Protein AF-0000000069283698 (afdb_homodimer)

Foldseek 3Di:
DEAWLVCQVVVLVVLLVLLVQFAAKEKFFQKLDDADPPDDDDPPDDPLRVLLRLLVRLQAIATQWMKMKTWHFDDPDQQTEIEIEIYIAGEDEFADCLQVDGDDHDGDPVSVVVCVVLPRDVCRNHVIGQYAAAPVSLVSSCVRVVDDPPDPVSPRRNTCLSSQVSQQVSQHEYEYQDCSRVSNVCPGYHHPNDPSNDVVSNVVSVCSRHVFYHHLLVLQVVVVPHPSDDLVVLLVVLVVVLVVCVVVVVPFRDYHYDYDDVRCVVCVVVVDPPPSNPPRGRVSSVSRVSSVSSSCRNCVPSRVVRRDPD/DEAWLVCQVVVLVVLLVLLVQFAAKEKFFQKLDDADPPDDDDPPDDPLRVLLRLLVRLQAIATQKMKIKTWHFDDDDQQTEIEIEIYIAGEDEFADVLQVDGDDHDGDPVSVVVCVVLPRDVCRNHVIGQYAAAPVSLVSSCVRVVDDPPDPVSPRRNTCLSSQVSQQVSQHEYEYQDCSRVSNVCPGYHHPNAPSNDVVSNVVSVCSRHVFYHHLNVLVVVVPDDPSDDLVVLLVVLVVVLVVCVVVVVPFRDYHYDYDDVRCVVCVVCVDPPPSNPPRGRVSSVSRVSSVSSSCRNCVPSRVVRRDPD

InterPro domains:
  IPR006941 Ribonuclease CAF1 [PF04857] (5-147)
  IPR006941 Ribonuclease CAF1 [PF04857] (149-292)
  IPR012337 Ribonuclease H-like superfamily [SSF53098] (5-298)
  IPR036397 Ribonuclease H superfamily [G3DSA:3.30.420.10] (1-309)
  IPR051181 CAF1 family poly(A)-specific ribonucleases [PTHR15092] (4-148)

pLDDT: mean 87.72, std 13.77, range [40.94, 98.75]

Nearest PDB structures (foldseek):
  3d45-assembly1_A  TM=8.034E-01  e=1.353E-17  Mus musculus
  2a1r-assembly1_A  TM=8.202E-01  e=2.727E-17  Homo sapiens
  2a1s-assembly2_B  TM=7.536E-01  e=7.418E-15  Homo sapiens
  2a1s-assembly1_A  TM=7.477E-01  e=3.386E-14  Homo sapiens
  2a1s-assembly2_C  TM=7.333E-01  e=5.402E-14  Homo sapiens

Secondary structure (DSSP, 8-state):
-EE-TTTHHHHHHHHHHHHTTEEEEEEEEEES----TT----TT--HHHHHHHHHHHHHHS-EEEEEEEEEEEESSSSS-EEEEEEEEEEEEE---GGGSS--EEEEEHHHHHHHHHTT--HHHHHHHPEEE--HHHHHHHHHHH-PPTT-HHHHHHHTHHHHHHHHHHTTPPEEESSTHHHHHHHHHHT-SS--TT-HHHHHHHHHHH-S-EEEHHHHHHHHTS--S--HHHHHHHHHHHHHHHHHTT--PPP--EEE-THHHHHHSS--S--TTTTT-HHHHHHHHHHHHHHHHHH-HHHHHHTTS--/-EE-TTTHHHHHHHHHHHHTTEEEEEEEEEES----TT----TT--HHHHHHHHHHHHHHS-EEEEEEEEEEEESSSSS-EEEEEEEEEEEEE---GGGSS--EEEEEHHHHHHHHHTT--HHHHHHHPEEE--HHHHHHHHHHH-PPTT-HHHHHHHTHHHHHHHHHHTTPPEEESSTHHHHHHHHHHT-SS--TT-HHHHHHHHHHH-S-EEEHHHHHHHHT---S--HHHHHHHHHHHHHHHHHTT--PPP--EEE-THHHHHHSS--S--TTTTT-HHHHHHHHHHHHHHHHHH-HHHHHHTTS--

Sequence (620 aa):
MEGRRSTFSKVLADFEARLQGAEFVAIDTELTGVDVEGDPDTFDESAQQRLEKQCRIAERYTVIQIGLTIAGRKGGGRDDELTCASYNIFAFPYVGPELGRDPGFFCQASALQFNAQHRVDFNTWIRDGVSYMNREDERNYLKTSGAKENSPVHEEKVGLLRLWKALCAARLPFVVHCPLDLFFLLAAFERRPLPKEDPKAMAMLIRQCTPKVYDTAHLHGAIGRFKRLGLMKFFEDAKARYDEIASNGNGIPHVKCSLVGDTAVRYADQNELNDELAHEAGFDSLVTAQLFAYLRAISPAVVKEASQLKMEGRRSTFSKVLADFEARLQGAEFVAIDTELTGVDVEGDPDTFDESAQQRLEKQCRIAERYTVIQIGLTIAGRKGGGRDDELTCASYNIFAFPYVGPELGRDPGFFCQASALQFNAQHRVDFNTWIRDGVSYMNREDERNYLKTSGAKENSPVHEEKVGLLRLWKALCAARLPFVVHCPLDLFFLLAAFERRPLPKEDPKAMAMLIRQCTPKVYDTAHLHGAIGRFKRLGLMKFFEDAKARYDEIASNGNGIPHVKCSLVGDTAVRYADQNELNDELAHEAGFDSLVTAQLFAYLRAISPAVVKEASQLK

Solvent-accessible surface area (backbone atoms only — not comparable to full-atom values): 32081 Å² total; per-residue (Å²): 58,71,29,28,51,90,38,32,68,62,46,45,53,54,49,59,61,50,56,62,73,39,63,34,34,12,43,28,59,33,50,27,41,85,71,54,88,95,56,72,91,54,93,78,57,48,73,62,54,47,45,32,50,45,40,51,36,29,68,41,22,46,60,41,26,41,6,39,13,45,30,24,64,59,78,96,60,93,81,48,30,38,31,34,39,28,29,32,28,28,34,28,74,50,73,48,79,45,60,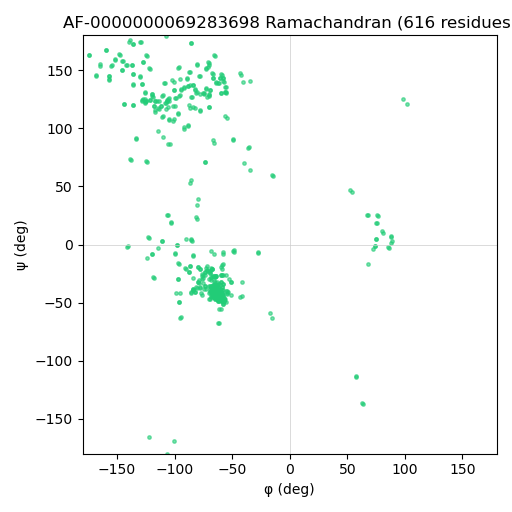75,55,77,50,64,33,35,34,30,48,57,38,46,40,53,41,41,75,39,65,53,57,45,47,50,23,63,67,34,20,24,24,28,40,21,52,61,48,49,53,41,30,39,68,64,64,62,50,56,86,83,31,71,69,46,48,58,53,40,29,50,34,57,52,51,52,53,53,26,70,63,52,36,33,38,35,27,62,49,69,62,46,55,44,34,51,41,35,47,37,54,35,78,80,62,54,47,90,34,68,67,59,40,52,50,56,49,50,67,39,19,81,33,48,40,48,53,55,58,49,29,60,71,70,68,74,48,72,100,52,59,71,67,59,44,35,52,51,42,49,49,52,42,50,52,45,55,70,68,64,71,77,52,67,73,84,44,79,42,60,38,73,54,24,29,72,73,53,47,84,46,73,54,85,50,74,72,48,51,75,32,20,16,52,45,2,40,50,45,42,51,37,50,53,39,46,42,45,71,37,49,68,58,55,65,65,53,46,60,83,118,57,72,29,28,54,91,40,32,68,62,47,48,53,54,49,58,61,53,55,62,73,40,63,32,34,12,42,28,56,34,49,27,40,84,70,53,89,94,56,73,92,55,94,80,57,48,72,62,54,48,47,32,50,46,40,51,37,30,66,42,22,46,60,41,27,42,6,39,14,44,31,25,66,56,72,93,62,94,81,46,30,36,31,36,39,28,30,29,27,27,33,28,75,49,72,48,80,47,60,76,55,75,50,63,33,35,34,29,49,57,38,46,42,52,41,40,75,39,64,52,57,47,48,50,23,64,67,34,20,25,24,28,39,22,51,61,49,48,53,40,30,38,67,63,63,63,50,56,86,83,31,72,68,46,48,57,54,40,30,49,35,56,54,48,51,53,52,26,71,61,51,38,34,38,34,27,60,48,70,62,46,55,43,33,49,40,34,46,37,55,36,78,80,61,56,46,90,33,70,67,57,41,52,51,56,48,49,68,40,20,82,33,47,40,46,53,53,60,50,29,56,69,72,67,71,52,69,100,52,58,70,66,59,46,35,55,51,44,48,51,52,42,51,53,45,54,71,67,65,72,76,52,68,72,84,43,80,42,60,39,74,54,24,29,72,74,54,47,87,45,75,53,84,49,75,72,49,49,76,32,20,17,53,45,2,39,50,44,42,52,35,50,52,39,46,42,44,72,36,49,68,59,53,64,64,52,46,58,83,121

Radius of gyration: 28.24 Å; Cα contacts (8 Å, |Δi|>4): 1138; chains: 2; bounding box: 60×89×63 Å

Organism: Polarella glacialis (NCBI:txid89957)

Structure (mmCIF, N/CA/C/O backbone):
data_AF-0000000069283698-model_v1
#
loop_
_entity.id
_entity.type
_entity.pdbx_description
1 polymer 'Uncharacterized protein'
#
loop_
_atom_site.group_PDB
_atom_site.id
_atom_site.type_symbol
_atom_site.label_atom_id
_atom_site.label_alt_id
_atom_site.label_comp_id
_atom_site.label_asym_id
_atom_site.label_entity_id
_atom_site.label_seq_id
_atom_site.pdbx_PDB_ins_code
_atom_site.Cartn_x
_atom_site.Cartn_y
_atom_site.Cartn_z
_atom_site.occupancy
_atom_site.B_iso_or_equiv
_atom_site.auth_seq_id
_atom_site.auth_comp_id
_atom_site.auth_asym_id
_atom_site.auth_atom_id
_atom_site.pdbx_PDB_model_num
ATOM 1 N N . MET A 1 1 ? 5.852 -23.438 3.627 1 87.25 1 MET A N 1
ATOM 2 C CA . MET A 1 1 ? 6.852 -22.531 4.191 1 87.25 1 MET A CA 1
ATOM 3 C C . MET A 1 1 ? 6.535 -21.078 3.844 1 87.25 1 MET A C 1
ATOM 5 O O . MET A 1 1 ? 6.039 -20.797 2.754 1 87.25 1 MET A O 1
ATOM 9 N N . GLU A 1 2 ? 6.801 -20.266 4.77 1 92.06 2 GLU A N 1
ATOM 10 C CA . GLU A 1 2 ? 6.637 -18.844 4.516 1 92.06 2 GLU A CA 1
ATOM 11 C C . GLU A 1 2 ? 7.957 -18.203 4.09 1 92.06 2 GLU A C 1
ATOM 13 O O . GLU A 1 2 ? 9 -18.453 4.695 1 92.06 2 GLU A O 1
ATOM 18 N N . GLY A 1 3 ? 7.871 -17.5 2.982 1 95.88 3 GLY A N 1
ATOM 19 C CA . GLY A 1 3 ? 9.047 -16.797 2.5 1 95.88 3 GLY A CA 1
ATOM 20 C C . GLY A 1 3 ? 9.031 -15.312 2.816 1 95.88 3 GLY A C 1
ATOM 21 O O . GLY A 1 3 ? 8.117 -14.602 2.402 1 95.88 3 GLY A O 1
ATOM 22 N N . ARG A 1 4 ? 10.008 -14.859 3.576 1 96.88 4 ARG A N 1
ATOM 23 C CA . ARG A 1 4 ? 10.352 -13.477 3.883 1 96.88 4 ARG A CA 1
ATOM 24 C C . ARG A 1 4 ? 11.836 -13.211 3.643 1 96.88 4 ARG A C 1
ATOM 26 O O . ARG A 1 4 ? 12.594 -14.141 3.361 1 96.88 4 ARG A O 1
ATOM 33 N N . ARG A 1 5 ? 12.172 -11.992 3.789 1 95.38 5 ARG A N 1
ATOM 34 C CA . ARG A 1 5 ? 13.562 -11.633 3.549 1 95.38 5 ARG A CA 1
ATOM 35 C C . ARG A 1 5 ? 14.5 -12.492 4.395 1 95.38 5 ARG A C 1
ATOM 37 O O . ARG A 1 5 ? 15.5 -13.008 3.889 1 95.38 5 ARG A O 1
ATOM 44 N N . SER A 1 6 ? 14.18 -12.734 5.645 1 94.62 6 SER A N 1
ATOM 45 C CA . SER A 1 6 ? 15.047 -13.422 6.59 1 94.62 6 SER A CA 1
ATOM 46 C C . SER A 1 6 ? 15.031 -14.93 6.359 1 94.62 6 SER A C 1
ATOM 48 O O . SER A 1 6 ? 15.969 -15.633 6.738 1 94.62 6 SER A O 1
ATOM 50 N N . THR A 1 7 ? 14.031 -15.453 5.727 1 95.31 7 THR A N 1
ATOM 51 C CA . THR A 1 7 ? 13.906 -16.906 5.582 1 95.31 7 THR A CA 1
ATOM 52 C C . THR A 1 7 ? 14.109 -17.328 4.129 1 95.31 7 THR A C 1
ATOM 54 O O . THR A 1 7 ? 14.094 -18.516 3.814 1 95.31 7 THR A O 1
ATOM 57 N N . PHE A 1 8 ? 14.406 -16.391 3.297 1 96.94 8 PHE A N 1
ATOM 58 C CA . PHE A 1 8 ? 14.336 -16.641 1.863 1 96.94 8 PHE A CA 1
ATOM 59 C C . PHE A 1 8 ? 15.406 -17.641 1.44 1 96.94 8 PHE A C 1
ATOM 61 O O . PHE A 1 8 ? 15.164 -18.484 0.581 1 96.94 8 PHE A O 1
ATOM 68 N N . SER A 1 9 ? 16.562 -17.547 1.992 1 95.06 9 SER A N 1
ATOM 69 C CA . SER A 1 9 ? 17.625 -18.453 1.621 1 95.06 9 SER A CA 1
ATOM 70 C C . SER A 1 9 ? 17.234 -19.906 1.87 1 95.06 9 SER A C 1
ATOM 72 O O . SER A 1 9 ? 17.5 -20.781 1.042 1 95.06 9 SER A O 1
ATOM 74 N N . LYS A 1 10 ? 16.609 -20.156 2.975 1 95.69 10 LYS A N 1
ATOM 75 C CA . LYS A 1 10 ? 16.141 -21.5 3.303 1 95.69 10 LYS A CA 1
ATOM 76 C C . LYS A 1 10 ? 15.016 -21.938 2.363 1 95.69 10 LYS A C 1
ATOM 78 O O . LYS A 1 10 ? 14.984 -23.078 1.911 1 95.69 10 LYS A O 1
ATOM 83 N N . VAL A 1 11 ? 14.148 -21.047 2.088 1 96.88 11 VAL A N 1
ATOM 84 C CA . VAL A 1 11 ? 13.031 -21.312 1.19 1 96.88 11 VAL A CA 1
ATOM 85 C C . VAL A 1 11 ? 13.555 -21.656 -0.2 1 96.88 11 VAL A C 1
ATOM 87 O O . VAL A 1 11 ? 13.109 -22.641 -0.809 1 96.88 11 VAL A O 1
ATOM 90 N N . LEU A 1 12 ? 14.508 -20.859 -0.64 1 97.25 12 LEU A N 1
ATOM 91 C CA . LEU A 1 12 ? 15.062 -21.062 -1.972 1 97.25 12 LEU A CA 1
ATOM 92 C C . LEU A 1 12 ? 15.742 -22.438 -2.068 1 97.25 12 LEU A C 1
ATOM 94 O O . LEU A 1 12 ? 15.555 -23.156 -3.051 1 97.25 12 LEU A O 1
ATOM 98 N N . ALA A 1 13 ? 16.484 -22.797 -1.085 1 96.56 13 ALA A N 1
ATOM 99 C CA . ALA A 1 13 ? 17.188 -24.078 -1.08 1 96.56 13 ALA A CA 1
ATOM 100 C C . ALA A 1 13 ? 16.203 -25.234 -1.11 1 96.56 13 ALA A C 1
ATOM 102 O O . ALA A 1 13 ? 16.375 -26.188 -1.875 1 96.56 13 ALA A O 1
ATOM 103 N N . ASP A 1 14 ? 15.258 -25.172 -0.287 1 96.19 14 ASP A N 1
ATOM 104 C CA . ASP A 1 14 ? 14.242 -26.219 -0.241 1 96.19 14 ASP A CA 1
ATOM 105 C C . ASP A 1 14 ? 13.477 -26.297 -1.562 1 96.19 14 ASP A C 1
ATOM 107 O O . ASP A 1 14 ? 13.219 -27.391 -2.066 1 96.19 14 ASP A O 1
ATOM 111 N N . PHE A 1 15 ? 13.141 -25.156 -2.082 1 96.94 15 PHE A N 1
ATOM 112 C CA . PHE A 1 15 ? 12.414 -25.047 -3.34 1 96.94 15 PHE A CA 1
ATOM 113 C C . PHE A 1 15 ? 13.188 -25.719 -4.473 1 96.94 15 PHE A C 1
ATOM 115 O O . PHE A 1 15 ? 12.641 -26.547 -5.203 1 96.94 15 PHE A O 1
ATOM 122 N N . GLU A 1 16 ? 14.438 -25.391 -4.578 1 96.88 16 GLU A N 1
ATOM 123 C CA . GLU A 1 16 ? 15.281 -25.938 -5.633 1 96.88 16 GLU A CA 1
ATOM 124 C C . GLU A 1 16 ? 15.438 -27.438 -5.5 1 96.88 16 GLU A C 1
ATOM 126 O O . GLU A 1 16 ? 15.422 -28.156 -6.5 1 96.88 16 GLU A O 1
ATOM 131 N N . ALA A 1 17 ? 15.523 -27.891 -4.328 1 95.31 17 ALA A N 1
ATOM 132 C CA . ALA A 1 17 ? 15.672 -29.328 -4.09 1 95.31 17 ALA A CA 1
ATOM 133 C C . ALA A 1 17 ? 14.43 -30.094 -4.535 1 95.31 17 ALA A C 1
ATOM 135 O O . ALA A 1 17 ? 14.523 -31.203 -5.047 1 95.31 17 ALA A O 1
ATOM 136 N N . ARG A 1 18 ? 13.344 -29.484 -4.445 1 94.81 18 ARG A N 1
ATOM 137 C CA . ARG A 1 18 ? 12.086 -30.188 -4.691 1 94.81 18 ARG A CA 1
ATOM 138 C C . ARG A 1 18 ? 11.688 -30.094 -6.16 1 94.81 18 ARG A C 1
ATOM 140 O O . ARG A 1 18 ? 10.836 -30.859 -6.625 1 94.81 18 ARG A O 1
ATOM 147 N N . LEU A 1 19 ? 12.234 -29.125 -6.82 1 96 19 LEU A N 1
ATOM 148 C CA . LEU A 1 19 ? 11.945 -29.016 -8.25 1 96 19 LEU A CA 1
ATOM 149 C C . LEU A 1 19 ? 12.391 -30.266 -8.992 1 96 19 LEU A C 1
ATOM 151 O O . LEU A 1 19 ? 11.789 -30.641 -10 1 96 19 LEU A O 1
ATOM 155 N N . GLN A 1 20 ? 13.375 -30.875 -8.367 1 89.75 20 GLN A N 1
ATOM 156 C CA . GLN A 1 20 ? 13.859 -32.094 -8.984 1 89.75 20 GLN A CA 1
ATOM 157 C C . GLN A 1 20 ? 12.82 -33.219 -8.852 1 89.75 20 GLN A C 1
ATOM 159 O O . GLN A 1 20 ? 12.398 -33.562 -7.742 1 89.75 20 GLN A O 1
ATOM 164 N N . GLY A 1 21 ? 12.312 -33.75 -9.852 1 86 21 GLY A N 1
ATOM 165 C CA . GLY A 1 21 ? 11.359 -34.844 -9.844 1 86 21 GLY A CA 1
ATOM 166 C C . GLY A 1 21 ? 9.922 -34.375 -9.742 1 86 21 GLY A C 1
ATOM 167 O O . GLY A 1 21 ? 9.008 -35.219 -9.641 1 86 21 GLY A O 1
ATOM 168 N N . ALA A 1 22 ? 9.734 -33.094 -9.711 1 94.88 22 ALA A N 1
ATOM 169 C CA . ALA A 1 22 ? 8.383 -32.531 -9.648 1 94.88 22 ALA A CA 1
ATOM 170 C C . ALA A 1 22 ? 7.648 -32.75 -10.977 1 94.88 22 ALA A C 1
ATOM 172 O O . ALA A 1 22 ? 8.281 -32.938 -12.016 1 94.88 22 ALA A O 1
ATOM 173 N N . GLU A 1 23 ? 6.359 -32.781 -10.906 1 94.94 23 GLU A N 1
ATOM 174 C CA . GLU A 1 23 ? 5.531 -33 -12.094 1 94.94 23 GLU A CA 1
ATOM 175 C C . GLU A 1 23 ? 5.016 -31.656 -12.625 1 94.94 23 GLU A C 1
ATOM 177 O O . GLU A 1 23 ? 4.941 -31.453 -13.836 1 94.94 23 GLU A O 1
ATOM 182 N N . PHE A 1 24 ? 4.602 -30.766 -11.758 1 97 24 PHE A N 1
ATOM 183 C CA . PHE A 1 24 ? 4.105 -29.453 -12.133 1 97 24 PHE A CA 1
ATOM 184 C C . PHE A 1 24 ? 4.172 -28.484 -10.953 1 97 24 PHE A C 1
ATOM 186 O O . PHE A 1 24 ? 4.457 -28.906 -9.82 1 97 24 PHE A O 1
ATOM 193 N N . VAL A 1 25 ? 3.992 -27.219 -11.211 1 98.56 25 VAL A N 1
ATOM 194 C CA . VAL A 1 25 ? 3.957 -26.188 -10.172 1 98.56 25 VAL A CA 1
ATOM 195 C C . VAL A 1 25 ? 2.666 -25.375 -10.289 1 98.56 25 VAL A C 1
ATOM 197 O O . VAL A 1 25 ? 2.34 -24.875 -11.367 1 98.56 25 VAL A O 1
ATOM 200 N N . ALA A 1 26 ? 1.916 -25.375 -9.203 1 98.38 26 ALA A N 1
ATOM 201 C CA . ALA A 1 26 ? 0.722 -24.531 -9.148 1 98.38 26 ALA A CA 1
ATOM 202 C C . ALA A 1 26 ? 1.054 -23.141 -8.609 1 98.38 26 ALA A C 1
ATOM 204 O O . ALA A 1 26 ? 1.864 -23.016 -7.688 1 98.38 26 ALA A O 1
ATOM 205 N N . ILE A 1 27 ? 0.378 -22.109 -9.18 1 98.62 27 ILE A N 1
ATOM 206 C CA . ILE A 1 27 ? 0.717 -20.719 -8.883 1 98.62 27 ILE A CA 1
ATOM 207 C C . ILE A 1 27 ? -0.539 -19.953 -8.469 1 98.62 27 ILE A C 1
ATOM 209 O O . ILE A 1 27 ? -1.604 -20.125 -9.062 1 98.62 27 ILE A O 1
ATOM 213 N N . ASP A 1 28 ? -0.422 -19.188 -7.531 1 97.5 28 ASP A N 1
ATOM 214 C CA . ASP A 1 28 ? -1.426 -18.219 -7.121 1 97.5 28 ASP A CA 1
ATOM 215 C C . ASP A 1 28 ? -0.77 -16.953 -6.578 1 97.5 28 ASP A C 1
ATOM 217 O O . ASP A 1 28 ? 0.357 -16.984 -6.082 1 97.5 28 ASP A O 1
ATOM 221 N N . THR A 1 29 ? -1.427 -15.766 -6.723 1 98.12 29 THR A N 1
ATOM 222 C CA . THR A 1 29 ? -0.872 -14.516 -6.23 1 98.12 29 THR A CA 1
ATOM 223 C C . THR A 1 29 ? -1.946 -13.688 -5.531 1 98.12 29 THR A C 1
ATOM 225 O O . THR A 1 29 ? -3.137 -13.828 -5.82 1 98.12 29 THR A O 1
ATOM 228 N N . GLU A 1 30 ? -1.594 -12.961 -4.551 1 97.88 30 GLU A N 1
ATOM 229 C CA . GLU A 1 30 ? -2.367 -11.836 -4.023 1 97.88 30 GLU A CA 1
ATOM 230 C C . GLU A 1 30 ? -1.822 -10.508 -4.531 1 97.88 30 GLU A C 1
ATOM 232 O O . GLU A 1 30 ? -0.608 -10.289 -4.539 1 97.88 30 GLU A O 1
ATOM 237 N N . LEU A 1 31 ? -2.699 -9.68 -4.988 1 98.19 31 LEU A N 1
ATOM 238 C CA . LEU A 1 31 ? -2.311 -8.531 -5.805 1 98.19 31 LEU A CA 1
ATOM 239 C C . LEU A 1 31 ? -2.834 -7.234 -5.203 1 98.19 31 LEU A C 1
ATOM 241 O O . LEU A 1 31 ? -3.729 -7.254 -4.355 1 98.19 31 LEU A O 1
ATOM 245 N N . THR A 1 32 ? -2.275 -6.059 -5.621 1 98.31 32 THR A N 1
ATOM 246 C CA . THR A 1 32 ? -2.729 -4.754 -5.145 1 98.31 32 THR A CA 1
ATOM 247 C C . THR A 1 32 ? -3.93 -4.273 -5.953 1 98.31 32 THR A C 1
ATOM 249 O O . THR A 1 32 ? -4.535 -3.248 -5.625 1 98.31 32 THR A O 1
ATOM 252 N N . GLY A 1 33 ? -4.25 -4.941 -7.016 1 96.75 33 GLY A N 1
ATOM 253 C CA . GLY A 1 33 ? -5.395 -4.645 -7.863 1 96.75 33 GLY A CA 1
ATOM 254 C C . GLY A 1 33 ? -5.605 -5.664 -8.961 1 96.75 33 GLY A C 1
ATOM 255 O O . GLY A 1 33 ? -4.699 -6.445 -9.273 1 96.75 33 GLY A O 1
ATOM 256 N N . VAL A 1 34 ? -6.84 -5.672 -9.562 1 92.12 34 VAL A N 1
ATOM 257 C CA . VAL A 1 34 ? -7.141 -6.758 -10.492 1 92.12 34 VAL A CA 1
ATOM 258 C C . VAL A 1 34 ? -7.93 -6.219 -11.68 1 92.12 34 VAL A C 1
ATOM 260 O O . VAL A 1 34 ? -8.328 -6.977 -12.562 1 92.12 34 VAL A O 1
ATOM 263 N N . ASP A 1 35 ? -8.219 -4.977 -11.672 1 87.25 35 ASP A N 1
ATOM 264 C CA . ASP A 1 35 ? -9.047 -4.477 -12.766 1 87.25 35 ASP A CA 1
ATOM 265 C C . ASP A 1 35 ? -8.594 -3.09 -13.211 1 87.25 35 ASP A C 1
ATOM 267 O O . ASP A 1 35 ? -7.773 -2.455 -12.539 1 87.25 35 ASP A O 1
ATOM 271 N N . VAL A 1 36 ? -8.891 -2.816 -14.406 1 78.06 36 VAL A N 1
ATOM 272 C CA . VAL A 1 36 ? -8.633 -1.472 -14.914 1 78.06 36 VAL A CA 1
ATOM 273 C C . VAL A 1 36 ? -9.945 -0.706 -15.047 1 78.06 36 VAL A C 1
ATOM 275 O O . VAL A 1 36 ? -10.906 -1.212 -15.625 1 78.06 36 VAL A O 1
ATOM 278 N N . GLU A 1 37 ? -9.922 0.427 -14.391 1 66.62 37 GLU A N 1
ATOM 279 C CA . GLU A 1 37 ? -11.125 1.255 -14.383 1 66.62 37 GLU A CA 1
ATOM 280 C C . GLU A 1 37 ? -11.586 1.566 -15.805 1 66.62 37 GLU A C 1
ATOM 282 O O . GLU A 1 37 ? -10.773 1.88 -16.672 1 66.62 37 GLU A O 1
ATOM 287 N N . GLY A 1 38 ? -12.883 1.453 -16.031 1 59.66 38 GLY A N 1
ATOM 288 C CA . GLY A 1 38 ? -13.516 1.838 -17.297 1 59.66 38 GLY A CA 1
ATOM 289 C C . GLY A 1 38 ? -13.484 0.736 -18.344 1 59.66 38 GLY A C 1
ATOM 290 O O . GLY A 1 38 ? -14 0.908 -19.438 1 59.66 38 GLY A O 1
ATOM 291 N N . ASP A 1 39 ? -12.852 -0.385 -17.984 1 62.41 39 ASP A N 1
ATOM 292 C CA . ASP A 1 39 ? -12.773 -1.47 -18.953 1 62.41 39 ASP A CA 1
ATOM 293 C C . ASP A 1 39 ? -13.336 -2.768 -18.375 1 62.41 39 ASP A C 1
ATOM 295 O O . ASP A 1 39 ? -12.586 -3.699 -18.094 1 62.41 39 ASP A O 1
ATOM 299 N N . PRO A 1 40 ? -14.625 -2.709 -18.266 1 58 40 PRO A N 1
ATOM 300 C CA . PRO A 1 40 ? -15.203 -3.934 -17.719 1 58 40 PRO A CA 1
ATOM 301 C C . PRO A 1 40 ? -15.07 -5.129 -18.656 1 58 40 PRO A C 1
ATOM 303 O O . PRO A 1 40 ? -14.898 -4.953 -19.859 1 58 40 PRO A O 1
ATOM 306 N N . ASP A 1 41 ? -14.922 -6.293 -18.031 1 59.28 41 ASP A N 1
ATOM 307 C CA . ASP A 1 41 ? -14.898 -7.508 -18.844 1 59.28 41 ASP A CA 1
ATOM 308 C C . ASP A 1 41 ? -16.156 -7.617 -19.703 1 59.28 41 ASP A C 1
ATOM 310 O O . ASP A 1 41 ? -17.266 -7.457 -19.203 1 59.28 41 ASP A O 1
ATOM 314 N N . THR A 1 42 ? -15.789 -7.43 -20.953 1 57.38 42 THR A N 1
ATOM 315 C CA . THR A 1 42 ? -16.938 -7.621 -21.828 1 57.38 42 THR A CA 1
ATOM 316 C C . THR A 1 42 ? -16.875 -8.992 -22.5 1 57.38 42 THR A C 1
ATOM 318 O O . THR A 1 42 ? -15.781 -9.523 -22.75 1 57.38 42 THR A O 1
ATOM 321 N N . PHE A 1 43 ? -17.984 -9.617 -22.641 1 57.91 43 PHE A N 1
ATOM 322 C CA . PHE A 1 43 ? -18.125 -10.938 -23.25 1 57.91 43 PHE A CA 1
ATOM 323 C C . PHE A 1 43 ? -17.609 -10.938 -24.672 1 57.91 43 PHE A C 1
ATOM 325 O O . PHE A 1 43 ? -17.219 -11.977 -25.203 1 57.91 43 PHE A O 1
ATOM 332 N N . ASP A 1 44 ? -17.484 -9.844 -25.203 1 67.25 44 ASP A N 1
ATOM 333 C CA . ASP A 1 44 ? -17.172 -9.797 -26.641 1 67.25 44 ASP A CA 1
ATOM 334 C C . ASP A 1 44 ? -15.719 -9.398 -26.859 1 67.25 44 ASP A C 1
ATOM 336 O O . ASP A 1 44 ? -15.344 -8.992 -27.969 1 67.25 44 ASP A O 1
ATOM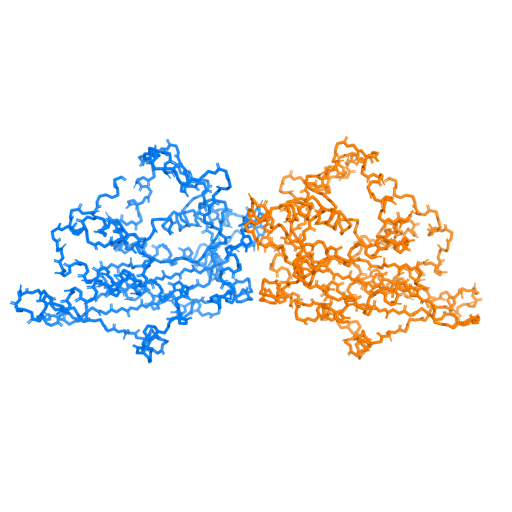 340 N N . GLU A 1 45 ? -15.031 -9.672 -25.906 1 75.81 45 GLU A N 1
ATOM 341 C CA . GLU A 1 45 ? -13.648 -9.234 -26.094 1 75.81 45 GLU A CA 1
ATOM 342 C C . GLU A 1 45 ? -12.867 -10.234 -26.938 1 75.81 45 GLU A C 1
ATOM 344 O O . GLU A 1 45 ? -12.992 -11.445 -26.766 1 75.81 45 GLU A O 1
ATOM 349 N N . SER A 1 46 ? -12.18 -9.727 -27.969 1 83.62 46 SER A N 1
ATOM 350 C CA . SER A 1 46 ? -11.266 -10.547 -28.766 1 83.62 46 SER A CA 1
ATOM 351 C C . SER A 1 46 ? -10.094 -11.031 -27.922 1 83.62 46 SER A C 1
ATOM 353 O O . SER A 1 46 ? -9.844 -10.516 -26.828 1 83.62 46 SER A O 1
ATOM 355 N N . ALA A 1 47 ? -9.43 -12.047 -28.438 1 84.12 47 ALA A N 1
ATOM 356 C CA . ALA A 1 47 ? -8.25 -12.586 -27.766 1 84.12 47 ALA A CA 1
ATOM 357 C C . ALA A 1 47 ? -7.18 -11.516 -27.594 1 84.12 47 ALA A C 1
ATOM 359 O O . ALA A 1 47 ? -6.52 -11.445 -26.562 1 84.12 47 ALA A O 1
ATOM 360 N N . GLN A 1 48 ? -7.109 -10.68 -28.625 1 89.25 48 GLN A N 1
ATOM 361 C CA . GLN A 1 48 ? -6.129 -9.594 -28.594 1 89.25 48 GLN A CA 1
ATOM 362 C C . GLN A 1 48 ? -6.484 -8.57 -27.516 1 89.25 48 GLN A C 1
ATOM 364 O O . GLN A 1 48 ? -5.609 -8.109 -26.781 1 89.25 48 GLN A O 1
ATOM 369 N N . GLN A 1 49 ? -7.672 -8.305 -27.469 1 88.12 49 GLN A N 1
ATOM 370 C CA . GLN A 1 49 ? -8.125 -7.352 -26.453 1 88.12 49 GLN A CA 1
ATOM 371 C C . GLN A 1 49 ? -7.938 -7.902 -25.047 1 88.12 49 GLN A C 1
ATOM 373 O O . GLN A 1 49 ? -7.566 -7.164 -24.141 1 88.12 49 GLN A O 1
ATOM 378 N N . ARG A 1 50 ? -8.156 -9.117 -24.922 1 87.75 50 ARG A N 1
ATOM 379 C CA . ARG A 1 50 ? -7.973 -9.766 -23.625 1 87.75 50 ARG A CA 1
ATOM 380 C C . ARG A 1 50 ? -6.508 -9.758 -23.219 1 87.75 50 ARG A C 1
ATOM 382 O O . ARG A 1 50 ? -6.191 -9.5 -22.047 1 87.75 50 ARG A O 1
ATOM 389 N N . LEU A 1 51 ? -5.715 -10.078 -24.172 1 92.81 51 LEU A N 1
ATOM 390 C CA . LEU A 1 51 ? -4.281 -10.062 -23.906 1 92.81 51 LEU A CA 1
ATOM 391 C C . LEU A 1 51 ? -3.822 -8.68 -23.453 1 92.81 51 LEU A C 1
ATOM 393 O O . LEU A 1 51 ? -3.119 -8.555 -22.453 1 92.81 51 LEU A O 1
ATOM 397 N N . GLU A 1 52 ? -4.254 -7.723 -24.188 1 94.19 52 GLU A N 1
ATOM 398 C CA . GLU A 1 52 ? -3.873 -6.348 -23.875 1 94.19 52 GLU A CA 1
ATOM 399 C C . GLU A 1 52 ? -4.34 -5.953 -22.484 1 94.19 52 GLU A C 1
ATOM 401 O O . GLU A 1 52 ? -3.598 -5.316 -21.734 1 94.19 52 GLU A O 1
ATOM 406 N N . LYS A 1 53 ? -5.504 -6.309 -22.172 1 92.62 53 LYS A N 1
ATOM 407 C CA . LYS A 1 53 ? -6.082 -5.988 -20.875 1 92.62 53 LYS A CA 1
ATOM 408 C C . LYS A 1 53 ? -5.293 -6.648 -19.75 1 92.62 53 LYS A C 1
ATOM 410 O O . LYS A 1 53 ? -4.965 -6 -18.75 1 92.62 53 LYS A O 1
ATOM 415 N N . GLN A 1 54 ? -4.984 -7.934 -19.906 1 94.06 54 GLN A N 1
ATOM 416 C CA . GLN A 1 54 ? -4.234 -8.664 -18.891 1 94.06 54 GLN A CA 1
ATOM 417 C C . GLN A 1 54 ? -2.857 -8.047 -18.672 1 94.06 54 GLN A C 1
ATOM 419 O O . GLN A 1 54 ? -2.396 -7.926 -17.531 1 94.06 54 GLN A O 1
ATOM 424 N N . CYS A 1 55 ? -2.283 -7.652 -19.766 1 96.44 55 CYS A N 1
ATOM 425 C CA . CYS A 1 55 ? -0.968 -7.027 -19.688 1 96.44 55 CYS A CA 1
ATOM 426 C C . CYS A 1 55 ? -1.042 -5.695 -18.953 1 96.44 55 CYS A C 1
ATOM 428 O O . CYS A 1 55 ? -0.217 -5.414 -18.078 1 96.44 55 CYS A O 1
ATOM 430 N N . ARG A 1 56 ? -2.02 -4.941 -19.297 1 95.75 56 ARG A N 1
ATOM 431 C CA . ARG A 1 56 ? -2.184 -3.637 -18.672 1 95.75 56 ARG A CA 1
ATOM 432 C C . ARG A 1 56 ? -2.404 -3.777 -17.156 1 95.75 56 ARG A C 1
ATOM 434 O O . ARG A 1 56 ? -1.842 -3.016 -16.375 1 95.75 56 ARG A O 1
ATOM 441 N N . ILE A 1 57 ? -3.166 -4.715 -16.781 1 96.06 57 ILE A N 1
ATOM 442 C CA . ILE A 1 57 ? -3.455 -4.953 -15.375 1 96.06 57 ILE A CA 1
ATOM 443 C C . ILE A 1 57 ? -2.176 -5.363 -14.648 1 96.06 57 ILE A C 1
ATOM 445 O O . ILE A 1 57 ? -1.836 -4.797 -13.602 1 96.06 57 ILE A O 1
ATOM 449 N N . ALA A 1 58 ? -1.436 -6.281 -15.211 1 97.12 58 ALA A N 1
ATOM 450 C CA . ALA A 1 58 ? -0.227 -6.824 -14.594 1 97.12 58 ALA A CA 1
ATOM 451 C C . ALA A 1 58 ? 0.849 -5.75 -14.461 1 97.12 58 ALA A C 1
ATOM 453 O O . ALA A 1 58 ? 1.677 -5.805 -13.547 1 97.12 58 ALA A O 1
ATOM 454 N N . GLU A 1 59 ? 0.79 -4.789 -15.336 1 96.75 59 GLU A N 1
ATOM 455 C CA . GLU A 1 59 ? 1.799 -3.736 -15.336 1 96.75 59 GLU A CA 1
ATOM 456 C C . GLU A 1 59 ? 1.405 -2.6 -14.391 1 96.75 59 GLU A C 1
ATOM 458 O O . GLU A 1 59 ? 2.26 -1.835 -13.945 1 96.75 59 GLU A O 1
ATOM 463 N N . ARG A 1 60 ? 0.157 -2.49 -14.148 1 96.44 60 ARG A N 1
ATOM 464 C CA . ARG A 1 60 ? -0.368 -1.393 -13.344 1 96.44 60 ARG A CA 1
ATOM 465 C C . ARG A 1 60 ? -0.221 -1.689 -11.852 1 96.44 60 ARG A C 1
ATOM 467 O O . ARG A 1 60 ? 0.129 -0.805 -11.07 1 96.44 60 ARG A O 1
ATOM 474 N N . TYR A 1 61 ? -0.459 -2.865 -11.453 1 97.81 61 TYR A N 1
ATOM 475 C CA . TYR A 1 61 ? -0.482 -3.285 -10.055 1 97.81 61 TYR A CA 1
ATOM 476 C C . TYR A 1 61 ? 0.744 -4.125 -9.719 1 97.81 61 TYR A C 1
ATOM 478 O O . TYR A 1 61 ? 1.655 -4.262 -10.539 1 97.81 61 TYR A O 1
ATOM 486 N N . THR A 1 62 ? 0.878 -4.594 -8.453 1 97.88 62 THR A N 1
ATOM 487 C CA . THR A 1 62 ? 2.016 -5.426 -8.086 1 97.88 62 THR A CA 1
ATOM 488 C C . THR A 1 62 ? 1.564 -6.613 -7.238 1 97.88 62 THR A C 1
ATOM 490 O O . THR A 1 62 ? 0.384 -6.734 -6.906 1 97.88 62 THR A O 1
ATOM 493 N N . VAL A 1 63 ? 2.525 -7.504 -6.988 1 98.25 63 VAL A N 1
ATOM 494 C CA . VAL A 1 63 ? 2.271 -8.719 -6.227 1 98.25 63 VAL A CA 1
ATOM 495 C C . VAL A 1 63 ? 2.553 -8.469 -4.746 1 98.25 63 VAL A C 1
ATOM 497 O O . VAL A 1 63 ? 3.541 -7.824 -4.395 1 98.25 63 VAL A O 1
ATOM 500 N N . ILE A 1 64 ? 1.65 -8.938 -3.922 1 98.62 64 ILE A N 1
ATOM 501 C CA . ILE A 1 64 ? 1.829 -8.891 -2.475 1 98.62 64 ILE A CA 1
ATOM 502 C C . ILE A 1 64 ? 2.379 -10.234 -1.983 1 98.62 64 ILE A C 1
ATOM 504 O O . ILE A 1 64 ? 3.387 -10.273 -1.275 1 98.62 64 ILE A O 1
ATOM 508 N N . GLN A 1 65 ? 1.737 -11.281 -2.412 1 98.62 65 GLN A N 1
ATOM 509 C CA . GLN A 1 65 ? 2.143 -12.648 -2.094 1 98.62 65 GLN A CA 1
ATOM 510 C C . GLN A 1 65 ? 2.215 -13.508 -3.354 1 98.62 65 GLN A C 1
ATOM 512 O O . GLN A 1 65 ? 1.396 -13.359 -4.262 1 98.62 65 GLN A O 1
ATOM 517 N N . ILE A 1 66 ? 3.162 -14.391 -3.35 1 98.75 66 ILE A N 1
ATOM 518 C CA . ILE A 1 66 ? 3.281 -15.414 -4.375 1 98.75 66 ILE A CA 1
ATOM 519 C C . ILE A 1 66 ? 3.154 -16.797 -3.738 1 98.75 66 ILE A C 1
ATOM 521 O O . ILE A 1 66 ? 3.932 -17.156 -2.848 1 98.75 66 ILE A O 1
ATOM 525 N N . GLY A 1 67 ? 2.176 -17.5 -4.152 1 98.44 67 GLY A N 1
ATOM 526 C CA . GLY A 1 67 ? 2.031 -18.891 -3.768 1 98.44 67 GLY A CA 1
ATOM 527 C C . GLY A 1 67 ? 2.521 -19.859 -4.828 1 98.44 67 GLY A C 1
ATOM 528 O O . GLY A 1 67 ? 2.113 -19.781 -5.988 1 98.44 67 GLY A O 1
ATOM 529 N N . LEU A 1 68 ? 3.391 -20.719 -4.434 1 98.69 68 LEU A N 1
ATOM 530 C CA . LEU A 1 68 ? 3.906 -21.766 -5.309 1 98.69 68 LEU A CA 1
ATOM 531 C C . LEU A 1 68 ? 3.795 -23.125 -4.645 1 98.69 68 LEU A C 1
ATOM 533 O O . LEU A 1 68 ? 4.277 -23.328 -3.527 1 98.69 68 LEU A O 1
ATOM 537 N N . THR A 1 69 ? 3.152 -24.031 -5.301 1 97.94 69 THR A N 1
ATOM 538 C CA . THR A 1 69 ? 3.088 -25.391 -4.805 1 97.94 69 THR A CA 1
ATOM 539 C C . THR A 1 69 ? 3.756 -26.359 -5.781 1 97.94 69 THR A C 1
ATOM 541 O O . THR A 1 69 ? 3.312 -26.5 -6.922 1 97.94 69 THR A O 1
ATOM 544 N N . ILE A 1 70 ? 4.82 -26.969 -5.355 1 97.94 70 ILE A N 1
ATOM 545 C CA . ILE A 1 70 ? 5.488 -28 -6.137 1 97.94 70 ILE A CA 1
ATOM 546 C C . ILE A 1 70 ? 4.797 -29.344 -5.91 1 97.94 70 ILE A C 1
ATOM 548 O O . ILE A 1 70 ? 4.711 -29.812 -4.777 1 97.94 70 ILE A O 1
ATOM 552 N N . ALA A 1 71 ? 4.277 -29.891 -6.965 1 96.12 71 ALA A N 1
ATOM 553 C CA . ALA A 1 71 ? 3.631 -31.188 -6.898 1 96.12 71 ALA A CA 1
ATOM 554 C C . ALA A 1 71 ? 4.48 -32.25 -7.578 1 96.12 71 ALA A C 1
ATOM 556 O O . ALA A 1 71 ? 4.938 -32.062 -8.711 1 96.12 71 ALA A O 1
ATOM 557 N N . GLY A 1 72 ? 4.824 -33.25 -6.82 1 90.19 72 GLY A N 1
ATOM 558 C CA . GLY A 1 72 ? 5.605 -34.344 -7.359 1 90.19 72 GLY A CA 1
ATOM 559 C C . GLY A 1 72 ? 5.141 -35.719 -6.867 1 90.19 72 GLY A C 1
ATOM 560 O O . GLY A 1 72 ? 4.109 -35.812 -6.195 1 90.19 72 GLY A O 1
ATOM 561 N N . ARG A 1 73 ? 5.738 -36.75 -7.363 1 78.06 73 ARG A N 1
ATOM 562 C CA . ARG A 1 73 ? 5.383 -38.125 -6.965 1 78.06 73 ARG A CA 1
ATOM 563 C C . ARG A 1 73 ? 6.465 -38.719 -6.082 1 78.06 73 ARG A C 1
ATOM 565 O O . ARG A 1 73 ? 7.656 -38.469 -6.289 1 78.06 73 ARG A O 1
ATOM 572 N N . LYS A 1 74 ? 5.953 -38.969 -4.859 1 63.16 74 LYS A N 1
ATOM 573 C CA . LYS A 1 74 ? 6.789 -39.781 -3.971 1 63.16 74 LYS A CA 1
ATOM 574 C C . LYS A 1 74 ? 6.531 -41.281 -4.172 1 63.16 74 LYS A C 1
ATOM 576 O O . LYS A 1 74 ? 5.379 -41.719 -4.23 1 63.16 74 LYS A O 1
ATOM 581 N N . GLY A 1 75 ? 7.68 -42.281 -4.633 1 56.69 75 GLY A N 1
ATOM 582 C CA . GLY A 1 75 ? 7.656 -43.75 -4.574 1 56.69 75 GLY A CA 1
ATOM 583 C C . GLY A 1 75 ? 7.371 -44.375 -5.914 1 56.69 75 GLY A C 1
ATOM 584 O O . GLY A 1 75 ? 6.953 -43.719 -6.859 1 56.69 75 GLY A O 1
ATOM 585 N N . GLY A 1 76 ? 8.141 -45.188 -6.508 1 49.5 76 GLY A N 1
ATOM 586 C CA . GLY A 1 76 ? 8.359 -46 -7.691 1 49.5 76 GLY A CA 1
ATOM 587 C C . GLY A 1 76 ? 7.148 -46.844 -8.086 1 49.5 76 GLY A C 1
ATOM 588 O O . GLY A 1 76 ? 7.18 -47.562 -9.086 1 49.5 76 GLY A O 1
ATOM 589 N N . GLY A 1 77 ? 5.945 -46.875 -7.176 1 46.28 77 GLY A N 1
ATOM 590 C CA . GLY A 1 77 ? 4.984 -47.906 -7.551 1 46.28 77 GLY A CA 1
ATOM 591 C C . GLY A 1 77 ? 3.6 -47.344 -7.832 1 46.28 77 GLY A C 1
ATOM 592 O O . GLY A 1 77 ? 3.445 -46.156 -8.086 1 46.28 77 GLY A O 1
ATOM 593 N N . ARG A 1 78 ? 2.514 -48.312 -7.895 1 49.47 78 ARG A N 1
ATOM 594 C CA . ARG A 1 78 ? 1.102 -48.219 -8.25 1 49.47 78 ARG A CA 1
ATOM 595 C C . ARG A 1 78 ? 0.4 -47.125 -7.422 1 49.47 78 ARG A C 1
ATOM 597 O O . ARG A 1 78 ? -0.706 -46.719 -7.762 1 49.47 78 ARG A O 1
ATOM 604 N N . ASP A 1 79 ? 0.669 -46.969 -6.09 1 52.19 79 ASP A N 1
ATOM 605 C CA . ASP A 1 79 ? -0.093 -46.094 -5.188 1 52.19 79 ASP A CA 1
ATOM 606 C C . ASP A 1 79 ? 0.43 -44.656 -5.223 1 52.19 79 ASP A C 1
ATOM 608 O O . ASP A 1 79 ? 1.033 -44.188 -4.258 1 52.19 79 ASP A O 1
ATOM 612 N N . ASP A 1 80 ? 0.51 -44.062 -6.246 1 61.12 80 ASP A N 1
ATOM 613 C CA . ASP A 1 80 ? 1.154 -42.844 -6.645 1 61.12 80 ASP A CA 1
ATOM 614 C C . ASP A 1 80 ? 0.517 -41.625 -5.941 1 61.12 80 ASP A C 1
ATOM 616 O O . ASP A 1 80 ? -0.679 -41.375 -6.098 1 61.12 80 ASP A O 1
ATOM 620 N N . GLU A 1 81 ? 1.03 -41.344 -4.762 1 81.75 81 GLU A N 1
ATOM 621 C CA . GLU A 1 81 ? 0.628 -40.188 -3.959 1 81.75 81 GLU A CA 1
ATOM 622 C C . GLU A 1 81 ? 1.272 -38.906 -4.473 1 81.75 81 GLU A C 1
ATOM 624 O O . GLU A 1 81 ? 2.441 -38.906 -4.863 1 81.75 81 GLU A O 1
ATOM 629 N N . LEU A 1 82 ? 0.433 -38 -4.645 1 88.31 82 LEU A N 1
ATOM 630 C CA . LEU A 1 82 ? 0.916 -36.688 -5.016 1 88.31 82 LEU A CA 1
ATOM 631 C C . LEU A 1 82 ? 1.467 -35.938 -3.803 1 88.31 82 LEU A C 1
ATOM 633 O O . LEU A 1 82 ? 0.76 -35.781 -2.809 1 88.31 82 LEU A O 1
ATOM 637 N N . THR A 1 83 ? 2.748 -35.688 -3.859 1 92.44 83 THR A N 1
ATOM 638 C CA . THR A 1 83 ? 3.328 -34.875 -2.795 1 92.44 83 THR A CA 1
ATOM 639 C C . THR A 1 83 ? 3.24 -33.406 -3.139 1 92.44 83 THR A C 1
ATOM 641 O O . THR A 1 83 ? 3.467 -33 -4.285 1 92.44 83 THR A O 1
ATOM 644 N N . CYS A 1 84 ? 2.852 -32.594 -2.17 1 94.88 84 CYS A N 1
ATOM 645 C CA . CYS A 1 84 ? 2.715 -31.172 -2.383 1 94.88 84 CYS A CA 1
ATOM 646 C C . CYS A 1 84 ? 3.541 -30.391 -1.37 1 94.88 84 CYS A C 1
ATOM 648 O O . CYS A 1 84 ? 3.408 -30.594 -0.162 1 94.88 84 CYS A O 1
ATOM 650 N N . ALA A 1 85 ? 4.406 -29.578 -1.844 1 96.19 85 ALA A N 1
ATOM 651 C CA . ALA A 1 85 ? 5.121 -28.578 -1.05 1 96.19 85 ALA A CA 1
ATOM 652 C C . ALA A 1 85 ? 4.73 -27.156 -1.459 1 96.19 85 ALA A C 1
ATOM 654 O O . ALA A 1 85 ? 4.996 -26.734 -2.586 1 96.19 85 ALA A O 1
ATOM 655 N N . SER A 1 86 ? 4.113 -26.438 -0.497 1 97.06 86 SER A N 1
ATOM 656 C CA . SER A 1 86 ? 3.596 -25.109 -0.799 1 97.06 86 SER A CA 1
ATOM 657 C C . SER A 1 86 ? 4.434 -24.031 -0.128 1 97.06 86 SER A C 1
ATOM 659 O O . SER A 1 86 ? 4.871 -24.188 1.013 1 97.06 86 SER A O 1
ATOM 661 N N . TYR A 1 87 ? 4.68 -22.969 -0.846 1 98.12 87 TYR A N 1
ATOM 662 C CA . TYR A 1 87 ? 5.414 -21.812 -0.374 1 98.12 87 TYR A CA 1
ATOM 663 C C . TYR A 1 87 ? 4.562 -20.547 -0.473 1 98.12 87 TYR A C 1
ATOM 665 O O . TYR A 1 87 ? 3.938 -20.297 -1.506 1 98.12 87 TYR A O 1
ATOM 673 N N . ASN A 1 88 ? 4.398 -19.859 0.598 1 97.81 88 ASN A N 1
ATOM 674 C CA . ASN A 1 88 ? 3.787 -18.531 0.618 1 97.81 88 ASN A CA 1
ATOM 675 C C . ASN A 1 88 ? 4.832 -17.438 0.807 1 97.81 88 ASN A C 1
ATOM 677 O O . ASN A 1 88 ? 5.328 -17.234 1.916 1 97.81 88 ASN A O 1
ATOM 681 N N . ILE A 1 89 ? 5.129 -16.672 -0.252 1 98.69 89 ILE A N 1
ATOM 682 C CA . ILE A 1 89 ? 6.258 -15.75 -0.225 1 98.69 89 ILE A CA 1
ATOM 683 C C . ILE A 1 89 ? 5.754 -14.312 -0.367 1 98.69 89 ILE A C 1
ATOM 685 O O . ILE A 1 89 ? 5.039 -13.992 -1.319 1 98.69 89 ILE A O 1
ATOM 689 N N . PHE A 1 90 ? 6.09 -13.469 0.602 1 98.69 90 PHE A N 1
ATOM 690 C CA . PHE A 1 90 ? 5.84 -12.039 0.451 1 98.69 90 PHE A CA 1
ATOM 691 C C . PHE A 1 90 ? 6.836 -11.414 -0.519 1 98.69 90 PHE A C 1
ATOM 693 O O . PHE A 1 90 ? 8.039 -11.664 -0.43 1 98.69 90 PHE A O 1
ATOM 700 N N . ALA A 1 91 ? 6.297 -10.656 -1.474 1 98.62 91 ALA A N 1
ATOM 701 C CA . ALA A 1 91 ? 7.141 -10.062 -2.506 1 98.62 91 ALA A CA 1
ATOM 702 C C . ALA A 1 91 ? 7.051 -8.539 -2.482 1 98.62 91 ALA A C 1
ATOM 704 O O . ALA A 1 91 ? 5.957 -7.977 -2.506 1 98.62 91 ALA A O 1
ATOM 705 N N . PHE A 1 92 ? 8.172 -7.879 -2.461 1 98.38 92 PHE A N 1
ATOM 706 C CA . PHE A 1 92 ? 8.211 -6.422 -2.516 1 98.38 92 PHE A CA 1
ATOM 707 C C . PHE A 1 92 ? 9.289 -5.945 -3.479 1 98.38 92 PHE A C 1
ATOM 709 O O . PHE A 1 92 ? 10.398 -6.492 -3.5 1 98.38 92 PHE A O 1
ATOM 716 N N . PRO A 1 93 ? 9 -4.938 -4.273 1 97.19 93 PRO A N 1
ATOM 717 C CA . PRO A 1 93 ? 9.984 -4.504 -5.27 1 97.19 93 PRO A CA 1
ATOM 718 C C . PRO A 1 93 ? 11.297 -4.059 -4.637 1 97.19 93 PRO A C 1
ATOM 720 O O . PRO A 1 93 ? 11.297 -3.439 -3.568 1 97.19 93 PRO A O 1
ATOM 723 N N . TYR A 1 94 ? 12.375 -4.289 -5.297 1 96.25 94 TYR A N 1
ATOM 724 C CA . TYR A 1 94 ? 13.688 -3.807 -4.875 1 96.25 94 TYR A CA 1
ATOM 725 C C . TYR A 1 94 ? 13.789 -2.293 -5.027 1 96.25 94 TYR A C 1
ATOM 727 O O . TYR A 1 94 ? 13.438 -1.745 -6.074 1 96.25 94 TYR A O 1
ATOM 735 N N . VAL A 1 95 ? 14.195 -1.713 -3.982 1 93.5 95 VAL A N 1
ATOM 736 C CA . VAL A 1 95 ? 14.438 -0.273 -3.988 1 93.5 95 VAL A CA 1
ATOM 737 C C . VAL A 1 95 ? 15.938 -0.001 -3.846 1 93.5 95 VAL A C 1
ATOM 739 O O . VAL A 1 95 ? 16.562 -0.425 -2.871 1 93.5 95 VAL A O 1
ATOM 742 N N . GLY A 1 96 ? 16.531 0.643 -4.809 1 89.88 96 GLY A N 1
ATOM 743 C CA . GLY A 1 96 ? 17.953 0.99 -4.75 1 89.88 96 GLY A CA 1
ATOM 744 C C . GLY A 1 96 ? 18.375 1.97 -5.828 1 89.88 96 GLY A C 1
ATOM 745 O O . GLY A 1 96 ? 17.812 1.972 -6.926 1 89.88 96 GLY A O 1
ATOM 746 N N . PRO A 1 97 ? 19.266 2.791 -5.492 1 85.44 97 PRO A N 1
ATOM 747 C CA . PRO A 1 97 ? 19.703 3.801 -6.453 1 85.44 97 PRO A CA 1
ATOM 748 C C . PRO A 1 97 ? 20.281 3.189 -7.73 1 85.44 97 PRO A C 1
ATOM 750 O O . PRO A 1 97 ? 20.281 3.836 -8.781 1 85.44 97 PRO A O 1
ATOM 753 N N . GLU A 1 98 ? 20.672 1.952 -7.648 1 86.69 98 GLU A N 1
ATOM 754 C CA . GLU A 1 98 ? 21.312 1.29 -8.781 1 86.69 98 GLU A CA 1
ATOM 755 C C . GLU A 1 98 ? 20.328 1.103 -9.938 1 86.69 98 GLU A C 1
ATOM 757 O O . GLU A 1 98 ? 20.734 0.931 -11.086 1 86.69 98 GLU A O 1
ATOM 762 N N . LEU A 1 99 ? 19.078 1.136 -9.633 1 88.62 99 LEU A N 1
ATOM 763 C CA . LEU A 1 99 ? 18.062 0.905 -10.664 1 88.62 99 LEU A CA 1
ATOM 764 C C . LEU A 1 99 ? 17.828 2.164 -11.492 1 88.62 99 LEU A C 1
ATOM 766 O O . LEU A 1 99 ? 17.297 2.096 -12.594 1 88.62 99 LEU A O 1
ATOM 770 N N . GLY A 1 100 ? 18.219 3.281 -10.945 1 84.19 100 GLY A N 1
ATOM 771 C CA . GLY A 1 100 ? 18.016 4.547 -11.633 1 84.19 100 GLY A CA 1
ATOM 772 C C . GLY A 1 100 ? 16.562 5.004 -11.602 1 84.19 100 GLY A C 1
ATOM 773 O O . GLY A 1 100 ? 16.219 5.984 -12.258 1 84.19 100 GLY A O 1
ATOM 774 N N . ARG A 1 101 ? 15.711 4.266 -11.039 1 86.44 101 ARG A N 1
ATOM 775 C CA . ARG A 1 101 ? 14.305 4.625 -10.883 1 86.44 101 ARG A CA 1
ATOM 776 C C . ARG A 1 101 ? 13.75 4.098 -9.57 1 86.44 101 ARG A C 1
ATOM 778 O O . ARG A 1 101 ? 14.328 3.191 -8.961 1 86.44 101 ARG A O 1
ATOM 785 N N . ASP A 1 102 ? 12.711 4.727 -9.148 1 89.88 102 ASP A N 1
ATOM 786 C CA . ASP A 1 102 ? 11.992 4.227 -7.98 1 89.88 102 ASP A CA 1
ATOM 787 C C . ASP A 1 102 ? 10.781 3.391 -8.398 1 89.88 102 ASP A C 1
ATOM 789 O O . ASP A 1 102 ? 9.836 3.912 -8.984 1 89.88 102 ASP A O 1
ATOM 793 N N . PRO A 1 103 ? 10.891 2.115 -8.094 1 93.12 103 PRO A N 1
ATOM 794 C CA . PRO A 1 103 ? 9.719 1.315 -8.453 1 93.12 103 PRO A CA 1
ATOM 795 C C . PRO A 1 103 ? 8.438 1.814 -7.789 1 93.12 103 PRO A C 1
ATOM 797 O O . PRO A 1 103 ? 8.477 2.297 -6.656 1 93.12 103 PRO A O 1
ATOM 800 N N . GLY A 1 104 ? 7.359 1.732 -8.531 1 95.31 104 GLY A N 1
ATOM 801 C CA . GLY A 1 104 ? 6.047 2.1 -8.031 1 95.31 104 GLY A CA 1
ATOM 802 C C . GLY A 1 104 ? 4.926 1.273 -8.625 1 95.31 104 GLY A C 1
ATOM 803 O O . GLY A 1 104 ? 5.137 0.529 -9.586 1 95.31 104 GLY A O 1
ATOM 804 N N . PHE A 1 105 ? 3.822 1.31 -7.992 1 97.5 105 PHE A N 1
ATOM 805 C CA . PHE A 1 105 ? 2.676 0.517 -8.422 1 97.5 105 PHE A CA 1
ATOM 806 C C . PHE A 1 105 ? 1.373 1.154 -7.953 1 97.5 105 PHE A C 1
ATOM 808 O O . PHE A 1 105 ? 1.369 1.956 -7.016 1 97.5 105 PHE A O 1
ATOM 815 N N . PHE A 1 106 ? 0.375 0.877 -8.648 1 97.75 106 PHE A N 1
ATOM 816 C CA . PHE A 1 106 ? -0.96 1.35 -8.297 1 97.75 106 PHE A CA 1
ATOM 817 C C . PHE A 1 106 ? -1.646 0.376 -7.348 1 97.75 106 PHE A C 1
ATOM 819 O O . PHE A 1 106 ? -1.366 -0.825 -7.371 1 97.75 106 PHE A O 1
ATOM 826 N N . CYS A 1 107 ? -2.492 0.896 -6.484 1 98.06 107 CYS A N 1
ATOM 827 C CA . CYS A 1 107 ? -3.295 0.09 -5.57 1 98.06 107 CYS A CA 1
ATOM 828 C C . CYS A 1 107 ? -4.777 0.423 -5.703 1 98.06 107 CYS A C 1
ATOM 830 O O . CYS A 1 107 ? -5.156 1.596 -5.699 1 98.06 107 CYS A O 1
ATOM 832 N N . GLN A 1 108 ? -5.535 -0.598 -5.832 1 96.56 108 GLN A N 1
ATOM 833 C CA . GLN A 1 108 ? -6.98 -0.472 -5.688 1 96.56 108 GLN A CA 1
ATOM 834 C C . GLN A 1 108 ? -7.398 -0.588 -4.227 1 96.56 108 GLN A C 1
ATOM 836 O O . GLN A 1 108 ? -7.082 -1.576 -3.559 1 96.56 108 GLN A O 1
ATOM 841 N N . ALA A 1 109 ? -8.141 0.382 -3.758 1 97 109 ALA A N 1
ATOM 842 C CA . ALA A 1 109 ? -8.531 0.373 -2.352 1 97 109 ALA A CA 1
ATOM 843 C C . ALA A 1 109 ? -9.352 -0.869 -2.02 1 97 109 ALA A C 1
ATOM 845 O O . ALA A 1 109 ? -9.164 -1.482 -0.966 1 97 109 ALA A O 1
ATOM 846 N N . SER A 1 110 ? -10.203 -1.283 -2.883 1 95.88 110 SER A N 1
ATOM 847 C CA . SER A 1 110 ? -11.055 -2.447 -2.643 1 95.88 110 SER A CA 1
ATOM 848 C C . SER A 1 110 ? -10.227 -3.727 -2.568 1 95.88 110 SER A C 1
ATOM 850 O O . SER A 1 110 ? -10.523 -4.617 -1.771 1 95.88 110 SER A O 1
ATOM 852 N N . ALA A 1 111 ? -9.219 -3.84 -3.424 1 96.12 111 ALA A N 1
ATOM 853 C CA . ALA A 1 111 ? -8.352 -5.016 -3.406 1 96.12 111 ALA A CA 1
ATOM 854 C C . ALA A 1 111 ? -7.578 -5.105 -2.094 1 96.12 111 ALA A C 1
ATOM 856 O O . ALA A 1 111 ? -7.465 -6.184 -1.505 1 96.12 111 ALA A O 1
ATOM 857 N N . LEU A 1 112 ? -7.078 -3.934 -1.623 1 97.81 112 LEU A N 1
ATOM 858 C CA . LEU A 1 112 ? -6.344 -3.916 -0.362 1 97.81 112 LEU A CA 1
ATOM 859 C C . LEU A 1 112 ? -7.262 -4.258 0.806 1 97.81 112 LEU A C 1
ATOM 861 O O . LEU A 1 112 ? -6.871 -4.992 1.717 1 97.81 112 LEU A O 1
ATOM 865 N N . GLN A 1 113 ? -8.453 -3.768 0.797 1 96.06 113 GLN A N 1
ATOM 866 C CA . GLN A 1 113 ? -9.414 -4.09 1.849 1 96.06 113 GLN A CA 1
ATOM 867 C C . GLN A 1 113 ? -9.766 -5.574 1.832 1 96.06 113 GLN A C 1
ATOM 869 O O . GLN A 1 113 ? -9.914 -6.195 2.887 1 96.06 113 GLN A O 1
ATOM 874 N N . PHE A 1 114 ? -9.969 -6.129 0.628 1 95.5 114 PHE A N 1
ATOM 875 C CA . PHE A 1 114 ? -10.227 -7.555 0.489 1 95.5 114 PHE A CA 1
ATOM 876 C C . PHE A 1 114 ? -9.094 -8.375 1.104 1 95.5 114 PHE A C 1
ATOM 878 O O . PHE A 1 114 ? -9.344 -9.297 1.884 1 95.5 114 PHE A O 1
ATOM 885 N N . ASN A 1 115 ? -7.84 -8.008 0.74 1 96.5 115 ASN A N 1
ATOM 886 C CA . ASN A 1 115 ? -6.672 -8.68 1.293 1 96.5 115 ASN A CA 1
ATOM 887 C C . ASN A 1 115 ? -6.613 -8.555 2.812 1 96.5 115 ASN A C 1
ATOM 889 O O . ASN A 1 115 ? -6.254 -9.5 3.508 1 96.5 115 ASN A O 1
ATOM 893 N N . ALA A 1 116 ? -6.953 -7.348 3.328 1 96 116 ALA A N 1
ATOM 894 C CA . ALA A 1 116 ? -6.969 -7.125 4.773 1 96 116 ALA A CA 1
ATOM 895 C C . ALA A 1 116 ? -7.996 -8.016 5.457 1 96 116 ALA A C 1
ATOM 897 O O . ALA A 1 116 ? -7.727 -8.594 6.516 1 96 116 ALA A O 1
ATOM 898 N N . GLN A 1 117 ? -9.125 -8.18 4.844 1 93.75 117 GLN A N 1
ATOM 899 C CA . GLN A 1 117 ? -10.188 -9.016 5.383 1 93.75 117 GLN A CA 1
ATOM 900 C C . GLN A 1 117 ? -9.758 -10.477 5.441 1 93.75 117 GLN A C 1
ATOM 902 O O . GLN A 1 117 ? -10.234 -11.242 6.285 1 93.75 117 GLN A O 1
ATOM 907 N N . HIS A 1 118 ? -8.875 -10.75 4.551 1 92.62 118 HIS A N 1
ATOM 908 C CA . HIS A 1 118 ? -8.406 -12.133 4.508 1 92.62 118 HIS A CA 1
ATOM 909 C C . HIS A 1 118 ? -7.027 -12.266 5.137 1 92.62 118 HIS A C 1
ATOM 911 O O . HIS A 1 118 ? -6.246 -13.141 4.75 1 92.62 118 HIS A O 1
ATOM 917 N N . ARG A 1 119 ? -6.605 -11.328 5.93 1 90.69 119 ARG A N 1
ATOM 918 C CA . ARG A 1 119 ? -5.559 -11.383 6.945 1 90.69 119 ARG A CA 1
ATOM 919 C C . ARG A 1 119 ? -4.172 -11.336 6.305 1 90.69 119 ARG A C 1
ATOM 921 O O . ARG A 1 119 ? -3.225 -11.922 6.824 1 90.69 119 ARG A O 1
ATOM 928 N N . VAL A 1 120 ? -4.137 -10.781 5.168 1 95.31 120 VAL A N 1
ATOM 929 C CA . VAL A 1 120 ? -2.814 -10.477 4.637 1 95.31 120 VAL A CA 1
ATOM 930 C C . VAL A 1 120 ? -2.078 -9.531 5.582 1 95.31 120 VAL A C 1
ATOM 932 O O . VAL A 1 120 ? -2.664 -8.578 6.09 1 95.31 120 VAL A O 1
ATOM 935 N N . ASP A 1 121 ? -0.898 -9.852 5.902 1 97.25 121 ASP A N 1
ATOM 936 C CA . ASP A 1 121 ? -0.074 -9.008 6.762 1 97.25 121 ASP A CA 1
ATOM 937 C C . ASP A 1 121 ? 0.708 -7.984 5.945 1 97.25 121 ASP A C 1
ATOM 939 O O . ASP A 1 121 ? 1.816 -8.266 5.484 1 97.25 121 ASP A O 1
ATOM 943 N N . PHE A 1 122 ? 0.266 -6.785 5.938 1 98.44 122 PHE A N 1
ATOM 944 C CA . PHE A 1 122 ? 0.867 -5.75 5.105 1 98.44 122 PHE A CA 1
ATOM 945 C C . PHE A 1 122 ? 2.186 -5.27 5.703 1 98.44 122 PHE A C 1
ATOM 947 O O . PHE A 1 122 ? 3.074 -4.82 4.98 1 98.44 122 PHE A O 1
ATOM 954 N N . ASN A 1 123 ? 2.297 -5.336 7.012 1 98.25 123 ASN A N 1
ATOM 955 C CA . ASN A 1 123 ? 3.582 -5.016 7.621 1 98.25 123 ASN A CA 1
ATOM 956 C C . ASN A 1 123 ? 4.68 -5.957 7.141 1 98.25 123 ASN A C 1
ATOM 958 O O . ASN A 1 123 ? 5.766 -5.516 6.762 1 98.25 123 ASN A O 1
ATOM 962 N N . THR A 1 124 ? 4.375 -7.234 7.121 1 97.88 124 THR A N 1
ATOM 963 C CA . THR A 1 124 ? 5.332 -8.219 6.621 1 97.88 124 THR A CA 1
ATOM 964 C C . THR A 1 124 ? 5.613 -7.988 5.137 1 97.88 124 THR A C 1
ATOM 966 O O . THR A 1 124 ? 6.762 -8.07 4.699 1 97.88 124 THR A O 1
ATOM 969 N N . TRP A 1 125 ? 4.578 -7.66 4.402 1 98.44 125 TRP A N 1
ATOM 970 C CA . TRP A 1 125 ? 4.715 -7.43 2.967 1 98.44 125 TRP A CA 1
ATOM 971 C C . TRP A 1 125 ? 5.727 -6.324 2.686 1 98.44 125 TRP A C 1
ATOM 973 O O . TRP A 1 125 ? 6.68 -6.523 1.932 1 98.44 125 TRP A O 1
ATOM 983 N N . ILE A 1 126 ? 5.574 -5.215 3.318 1 98.31 126 ILE A N 1
ATOM 984 C CA . ILE A 1 126 ? 6.355 -4.027 2.984 1 98.31 126 ILE A CA 1
ATOM 985 C C . ILE A 1 126 ? 7.703 -4.074 3.697 1 98.31 126 ILE A C 1
ATOM 987 O O . ILE A 1 126 ? 8.742 -3.777 3.1 1 98.31 126 ILE A O 1
ATOM 991 N N . ARG A 1 127 ? 7.789 -4.52 4.926 1 96.94 127 ARG A N 1
ATOM 992 C CA . ARG A 1 127 ? 9.008 -4.473 5.734 1 96.94 127 ARG A CA 1
ATOM 993 C C . ARG A 1 127 ? 9.906 -5.672 5.441 1 96.94 127 ARG A C 1
ATOM 995 O O . ARG A 1 127 ? 11.125 -5.539 5.398 1 96.94 127 ARG A O 1
ATOM 1002 N N . ASP A 1 128 ? 9.234 -6.82 5.242 1 97.12 128 ASP A N 1
ATOM 1003 C CA . ASP A 1 128 ? 10.008 -8.055 5.246 1 97.12 128 ASP A CA 1
ATOM 1004 C C . ASP A 1 128 ? 9.828 -8.82 3.938 1 97.12 128 ASP A C 1
ATOM 1006 O O . ASP A 1 128 ? 10.312 -9.953 3.801 1 97.12 128 ASP A O 1
ATOM 1010 N N . GLY A 1 129 ? 9.156 -8.266 2.986 1 97.94 129 GLY A N 1
ATOM 1011 C CA . GLY A 1 129 ? 8.984 -8.938 1.708 1 97.94 129 GLY A CA 1
ATOM 1012 C C . GLY A 1 129 ? 10.305 -9.211 1.005 1 97.94 129 GLY A C 1
ATOM 1013 O O . GLY A 1 129 ? 11.234 -8.406 1.085 1 97.94 129 GLY A O 1
ATOM 1014 N N . VAL A 1 130 ? 10.398 -10.297 0.359 1 98.19 130 VAL A N 1
ATOM 1015 C CA . VAL A 1 130 ? 11.578 -10.625 -0.432 1 98.19 130 VAL A CA 1
ATOM 1016 C C . VAL A 1 130 ? 11.656 -9.703 -1.646 1 98.19 130 VAL A C 1
ATOM 1018 O O . VAL A 1 130 ? 10.656 -9.5 -2.344 1 98.19 130 VAL A O 1
ATOM 1021 N N . SER A 1 131 ? 12.844 -9.164 -1.856 1 96.62 131 SER A N 1
ATOM 1022 C CA . SER A 1 131 ? 13.031 -8.242 -2.971 1 96.62 131 SER A CA 1
ATOM 1023 C C . SER A 1 131 ? 12.883 -8.953 -4.312 1 96.62 131 SER A C 1
ATOM 1025 O O . SER A 1 131 ? 13.32 -10.094 -4.461 1 96.62 131 SER A O 1
ATOM 1027 N N . TYR A 1 132 ? 12.289 -8.203 -5.219 1 97.38 132 TYR A N 1
ATOM 1028 C CA . TYR A 1 132 ? 12.273 -8.734 -6.578 1 97.38 132 TYR A CA 1
ATOM 1029 C C . TYR A 1 132 ? 12.586 -7.641 -7.594 1 97.38 132 TYR A C 1
ATOM 1031 O O . TYR A 1 132 ? 12.406 -6.453 -7.312 1 97.38 132 TYR A O 1
ATOM 1039 N N . MET A 1 133 ? 13.086 -8.031 -8.695 1 96.69 133 MET A N 1
ATOM 1040 C CA . MET A 1 133 ? 13.32 -7.199 -9.875 1 96.69 133 MET A CA 1
ATOM 1041 C C . MET A 1 133 ? 13.266 -8.031 -11.148 1 96.69 133 MET A C 1
ATOM 1043 O O . MET A 1 133 ? 13.305 -9.266 -11.102 1 96.69 133 MET A O 1
ATOM 1047 N N . ASN A 1 134 ? 13.039 -7.359 -12.266 1 96.38 134 ASN A N 1
ATOM 1048 C CA . ASN A 1 134 ? 13.031 -8.102 -13.516 1 96.38 134 ASN A CA 1
ATOM 1049 C C . ASN A 1 134 ? 14.438 -8.242 -14.094 1 96.38 134 ASN A C 1
ATOM 1051 O O . ASN A 1 134 ? 15.391 -7.695 -13.555 1 96.38 134 ASN A O 1
ATOM 1055 N N . ARG A 1 135 ? 14.562 -8.992 -15.141 1 96 135 ARG A N 1
ATOM 1056 C CA . ARG A 1 135 ? 15.852 -9.305 -15.75 1 96 135 ARG A CA 1
ATOM 1057 C C . ARG A 1 135 ? 16.562 -8.039 -16.219 1 96 135 ARG A C 1
ATOM 1059 O O . ARG A 1 135 ? 17.781 -7.93 -16.109 1 96 135 ARG A O 1
ATOM 1066 N N . GLU A 1 136 ? 15.828 -7.129 -16.75 1 92.56 136 GLU A N 1
ATOM 1067 C CA . GLU A 1 136 ? 16.422 -5.867 -17.172 1 92.56 136 GLU A CA 1
ATOM 1068 C C . GLU A 1 136 ? 16.984 -5.086 -15.992 1 92.56 136 GLU A C 1
ATOM 1070 O O . GLU A 1 136 ? 18.094 -4.555 -16.062 1 92.56 136 GLU A O 1
ATOM 1075 N N . ASP A 1 137 ? 16.219 -5.02 -14.977 1 93.5 137 ASP A N 1
ATOM 1076 C CA . ASP A 1 137 ? 16.656 -4.336 -13.758 1 93.5 137 ASP A CA 1
ATOM 1077 C C . ASP A 1 137 ? 17.906 -4.996 -13.18 1 93.5 137 ASP A C 1
ATOM 1079 O O . ASP A 1 137 ? 18.781 -4.316 -12.641 1 93.5 137 ASP A O 1
ATOM 1083 N N . GLU A 1 138 ? 17.969 -6.273 -13.234 1 94.5 138 GLU A N 1
ATOM 1084 C CA . GLU A 1 138 ? 19.156 -6.984 -12.758 1 94.5 138 GLU A CA 1
ATOM 1085 C C . GLU A 1 138 ? 20.391 -6.578 -13.539 1 94.5 138 GLU A C 1
ATOM 1087 O O . GLU A 1 138 ? 21.453 -6.344 -12.953 1 94.5 138 GLU A O 1
ATOM 1092 N N . ARG A 1 139 ? 20.219 -6.543 -14.844 1 92.31 139 ARG A N 1
ATOM 1093 C CA . ARG A 1 139 ? 21.328 -6.133 -15.688 1 92.31 139 ARG A CA 1
ATOM 1094 C C . ARG A 1 139 ? 21.797 -4.723 -15.344 1 92.31 139 ARG A C 1
ATOM 1096 O O . ARG A 1 139 ? 23 -4.469 -15.242 1 92.31 139 ARG A O 1
ATOM 1103 N N . ASN A 1 140 ? 20.828 -3.857 -15.141 1 89.44 140 ASN A N 1
ATOM 1104 C CA . ASN A 1 140 ? 21.141 -2.486 -14.758 1 89.44 140 ASN A CA 1
ATOM 1105 C C . ASN A 1 140 ? 21.828 -2.432 -13.398 1 89.44 140 ASN A C 1
ATOM 1107 O O . ASN A 1 140 ? 22.781 -1.666 -13.211 1 89.44 140 ASN A O 1
ATOM 1111 N N . TYR A 1 141 ? 21.312 -3.166 -12.516 1 90.69 141 TYR A N 1
ATOM 1112 C CA . TYR A 1 141 ? 21.891 -3.24 -11.18 1 90.69 141 TYR A CA 1
ATOM 1113 C C . TYR A 1 141 ? 23.344 -3.68 -11.25 1 90.69 141 TYR A C 1
ATOM 1115 O O . TYR A 1 141 ? 24.219 -3.072 -10.617 1 90.69 141 TYR A O 1
ATOM 1123 N N . LEU A 1 142 ? 23.656 -4.688 -11.984 1 91.12 142 LEU A N 1
ATOM 1124 C CA . LEU A 1 142 ? 25 -5.219 -12.102 1 91.12 142 LEU A CA 1
ATOM 1125 C C . LEU A 1 142 ? 25.938 -4.203 -12.758 1 91.12 142 LEU A C 1
ATOM 1127 O O . LEU A 1 142 ? 27.078 -4.023 -12.32 1 91.12 142 LEU A O 1
ATOM 1131 N N . LYS A 1 143 ? 25.422 -3.559 -13.727 1 90.56 143 LYS A N 1
ATOM 1132 C CA . LYS A 1 143 ? 26.219 -2.57 -14.453 1 90.56 143 LYS A CA 1
ATOM 1133 C C . LYS A 1 143 ? 26.562 -1.38 -13.562 1 90.56 143 LYS A C 1
ATOM 1135 O O . LYS A 1 143 ? 27.703 -0.917 -13.555 1 90.56 143 LYS A O 1
ATOM 1140 N N . THR A 1 144 ? 25.625 -0.895 -12.797 1 89.94 144 THR A N 1
ATOM 1141 C CA . THR A 1 144 ? 25.766 0.347 -12.039 1 89.94 144 THR A CA 1
ATOM 1142 C C . THR A 1 144 ? 26.438 0.093 -10.695 1 89.94 144 THR A C 1
ATOM 1144 O O . THR A 1 144 ? 27.219 0.923 -10.227 1 89.94 144 THR A O 1
ATOM 1147 N N . SER A 1 145 ? 26.125 -0.918 -10.039 1 86.31 145 SER A N 1
ATOM 1148 C CA . SER A 1 145 ? 26.656 -1.204 -8.719 1 86.31 145 SER A CA 1
ATOM 1149 C C . SER A 1 145 ? 28.094 -1.719 -8.805 1 86.31 145 SER A C 1
ATOM 1151 O O . SER A 1 145 ? 28.859 -1.611 -7.844 1 86.31 145 SER A O 1
ATOM 1153 N N . GLY A 1 146 ? 28.406 -2.316 -9.906 1 84.5 146 GLY A N 1
ATOM 1154 C CA . GLY A 1 146 ? 29.703 -2.951 -10.039 1 84.5 146 GLY A CA 1
ATOM 1155 C C . GLY A 1 146 ? 29.812 -4.262 -9.281 1 84.5 146 GLY A C 1
ATOM 1156 O O . GLY A 1 146 ? 30.891 -4.824 -9.148 1 84.5 146 GLY A O 1
ATOM 1157 N N . ALA A 1 147 ? 28.719 -4.629 -8.742 1 83.31 147 ALA A N 1
ATOM 1158 C CA . ALA A 1 147 ? 28.719 -5.898 -8.016 1 83.31 147 ALA A CA 1
ATOM 1159 C C . ALA A 1 147 ? 29 -7.062 -8.961 1 83.31 147 ALA A C 1
ATOM 1161 O O . ALA A 1 147 ? 28.625 -7.023 -10.141 1 83.31 147 ALA A O 1
ATOM 1162 N N . LYS A 1 148 ? 29.844 -7.91 -8.32 1 84.06 148 LYS A N 1
ATOM 1163 C CA . LYS A 1 148 ? 30.078 -9.117 -9.102 1 84.06 148 LYS A CA 1
ATOM 1164 C C . LYS A 1 148 ? 28.859 -10.023 -9.109 1 84.06 148 LYS A C 1
ATOM 1166 O O . LYS A 1 148 ? 28.234 -10.258 -8.07 1 84.06 148 LYS A O 1
ATOM 1171 N N . GLU A 1 149 ? 28.516 -10.516 -10.234 1 84.5 149 GLU A N 1
ATOM 1172 C CA . GLU A 1 149 ? 27.406 -11.461 -10.375 1 84.5 149 GLU A CA 1
ATOM 1173 C C . GLU A 1 149 ? 27.609 -12.672 -9.469 1 84.5 149 GLU A C 1
ATOM 1175 O O . GLU A 1 149 ? 28.719 -13.203 -9.367 1 84.5 149 GLU A O 1
ATOM 1180 N N . ASN A 1 150 ? 26.578 -13.047 -8.703 1 83.5 150 ASN A N 1
ATOM 1181 C CA . ASN A 1 150 ? 26.531 -14.227 -7.84 1 83.5 150 ASN A CA 1
ATOM 1182 C C . ASN A 1 150 ? 27.234 -13.977 -6.516 1 83.5 150 ASN A C 1
ATOM 1184 O O . ASN A 1 150 ? 27.5 -14.914 -5.758 1 83.5 150 ASN A O 1
ATOM 1188 N N . SER A 1 151 ? 27.562 -12.766 -6.309 1 86.62 151 SER A N 1
ATOM 1189 C CA . SER A 1 151 ? 28.031 -12.422 -4.969 1 86.62 151 SER A CA 1
ATOM 1190 C C . SER A 1 151 ? 26.891 -12.469 -3.961 1 86.62 151 SER A C 1
ATOM 1192 O O . SER A 1 151 ? 25.719 -12.398 -4.34 1 86.62 151 SER A O 1
ATOM 1194 N N . PRO A 1 152 ? 27.266 -12.648 -2.758 1 83.75 152 PRO A N 1
ATOM 1195 C CA . PRO A 1 152 ? 26.219 -12.68 -1.735 1 83.75 152 PRO A CA 1
ATOM 1196 C C . PRO A 1 152 ? 25.328 -11.438 -1.759 1 83.75 152 PRO A C 1
ATOM 1198 O O . PRO A 1 152 ? 24.109 -11.547 -1.59 1 83.75 152 PRO A O 1
ATOM 1201 N N . VAL A 1 153 ? 25.938 -10.297 -1.965 1 82.69 153 VAL A N 1
ATOM 1202 C CA . VAL A 1 153 ? 25.188 -9.047 -2.006 1 82.69 153 VAL A CA 1
ATOM 1203 C C . VAL A 1 153 ? 24.266 -9.039 -3.223 1 82.69 153 VAL A C 1
ATOM 1205 O O . VAL A 1 153 ? 23.109 -8.633 -3.127 1 82.69 153 VAL A O 1
ATOM 1208 N N . HIS A 1 154 ? 24.812 -9.453 -4.312 1 86.75 154 HIS A N 1
ATOM 1209 C CA . HIS A 1 154 ? 24.016 -9.57 -5.531 1 86.75 154 HIS A CA 1
ATOM 1210 C C . HIS A 1 154 ? 22.828 -10.508 -5.328 1 86.75 154 HIS A C 1
ATOM 1212 O O . HIS A 1 154 ? 21.703 -10.188 -5.711 1 86.75 154 HIS A O 1
ATOM 1218 N N . GLU A 1 155 ? 23.078 -11.586 -4.68 1 86.81 155 GLU A N 1
ATOM 1219 C CA . GLU A 1 155 ? 22.047 -12.602 -4.492 1 86.81 155 GLU A CA 1
ATOM 1220 C C . GLU A 1 155 ? 20.922 -12.094 -3.584 1 86.81 155 GLU A C 1
ATOM 1222 O O . GLU A 1 155 ? 19.75 -12.383 -3.816 1 86.81 155 GLU A O 1
ATOM 1227 N N . GLU A 1 156 ? 21.375 -11.445 -2.686 1 85.81 156 GLU A N 1
ATOM 1228 C CA . GLU A 1 156 ? 20.391 -10.875 -1.764 1 85.81 156 GLU A CA 1
ATOM 1229 C C . GLU A 1 156 ? 19.5 -9.852 -2.463 1 85.81 156 GLU A C 1
ATOM 1231 O O . GLU A 1 156 ? 18.281 -9.836 -2.258 1 85.81 156 GLU A O 1
ATOM 1236 N N . LYS A 1 157 ? 20.047 -9.086 -3.33 1 87.94 157 LYS A N 1
ATOM 1237 C CA . LYS A 1 157 ? 19.312 -8 -3.986 1 87.94 157 LYS A CA 1
ATOM 1238 C C . LYS A 1 157 ? 18.406 -8.531 -5.09 1 87.94 157 LYS A C 1
ATOM 1240 O O . LYS A 1 157 ? 17.297 -8.031 -5.289 1 87.94 157 LYS A O 1
ATOM 1245 N N . VAL A 1 158 ? 18.922 -9.492 -5.719 1 91.75 158 VAL A N 1
ATOM 1246 C CA . VAL A 1 158 ? 18.156 -10.086 -6.816 1 91.75 158 VAL A CA 1
ATOM 1247 C C . VAL A 1 158 ? 16.938 -10.812 -6.258 1 91.75 158 VAL A C 1
ATOM 1249 O O . VAL A 1 158 ? 15.875 -10.844 -6.898 1 91.75 158 VAL A O 1
ATOM 1252 N N . GLY A 1 159 ? 17.031 -11.422 -5.133 1 95.31 159 GLY A N 1
ATOM 1253 C CA . GLY A 1 159 ? 15.938 -11.977 -4.348 1 95.31 159 GLY A CA 1
ATOM 1254 C C . GLY A 1 159 ? 15.125 -13 -5.105 1 95.31 159 GLY A C 1
ATOM 1255 O O . GLY A 1 159 ? 15.672 -13.992 -5.605 1 95.31 159 GLY A O 1
ATOM 1256 N N . LEU A 1 160 ? 13.852 -12.703 -5.395 1 98.25 160 LEU A N 1
ATOM 1257 C CA . LEU A 1 160 ? 12.875 -13.656 -5.918 1 98.25 160 LEU A CA 1
ATOM 1258 C C . LEU A 1 160 ? 13.188 -14.008 -7.367 1 98.25 160 LEU A C 1
ATOM 1260 O O . LEU A 1 160 ? 12.703 -15.023 -7.879 1 98.25 160 LEU A O 1
ATOM 1264 N N . LEU A 1 161 ? 13.914 -13.133 -8.016 1 98 161 LEU A N 1
ATOM 1265 C CA . LEU A 1 161 ? 14.281 -13.453 -9.391 1 98 161 LEU A CA 1
ATOM 1266 C C . LEU A 1 161 ? 15.094 -14.742 -9.453 1 98 161 LEU A C 1
ATOM 1268 O O . LEU A 1 161 ? 14.992 -15.492 -10.422 1 98 161 LEU A O 1
ATOM 1272 N N . ARG A 1 162 ? 15.891 -15.023 -8.414 1 97.06 162 ARG A N 1
ATOM 1273 C CA . ARG A 1 162 ? 16.641 -16.281 -8.352 1 97.06 162 ARG A CA 1
ATOM 1274 C C . ARG A 1 162 ? 15.695 -17.469 -8.336 1 97.06 162 ARG A C 1
ATOM 1276 O O . ARG A 1 162 ? 15.938 -18.469 -9.016 1 97.06 162 ARG A O 1
ATOM 1283 N N . LEU A 1 163 ? 14.688 -17.344 -7.535 1 98.25 163 LEU A N 1
ATOM 1284 C CA . LEU A 1 163 ? 13.688 -18.406 -7.469 1 98.25 163 LEU A CA 1
ATOM 1285 C C . LEU A 1 163 ? 12.984 -18.578 -8.812 1 98.25 163 LEU A C 1
ATOM 1287 O O . LEU A 1 163 ? 12.789 -19.703 -9.281 1 98.25 163 LEU A O 1
ATOM 1291 N N . TRP A 1 164 ? 12.648 -17.5 -9.453 1 98.56 164 TRP A N 1
ATOM 1292 C CA . TRP A 1 164 ? 11.984 -17.516 -10.75 1 98.56 164 TRP A CA 1
ATOM 1293 C C . TRP A 1 164 ? 12.867 -18.188 -11.805 1 98.56 164 TRP A C 1
ATOM 1295 O O . TRP A 1 164 ? 12.383 -19 -12.602 1 98.56 164 TRP A O 1
ATOM 1305 N N . LYS A 1 165 ? 14.133 -17.828 -11.773 1 97.69 165 LYS A N 1
ATOM 1306 C CA . LYS A 1 165 ? 15.078 -18.453 -12.703 1 97.69 165 LYS A CA 1
ATOM 1307 C C . LYS A 1 165 ? 15.141 -19.953 -12.508 1 97.69 165 LYS A C 1
ATOM 1309 O O . LYS A 1 165 ? 15.141 -20.719 -13.477 1 97.69 165 LYS A O 1
ATOM 1314 N N . ALA A 1 166 ? 15.188 -20.375 -11.258 1 97.94 166 ALA A N 1
ATOM 1315 C CA . ALA A 1 166 ? 15.211 -21.797 -10.953 1 97.94 166 ALA A CA 1
ATOM 1316 C C . ALA A 1 166 ? 13.938 -22.484 -11.43 1 97.94 166 ALA A C 1
ATOM 1318 O O . ALA A 1 166 ? 13.984 -23.578 -12 1 97.94 166 ALA A O 1
ATOM 1319 N N . LEU A 1 167 ? 12.812 -21.844 -11.227 1 98.56 167 LEU A N 1
ATOM 1320 C CA . LEU A 1 167 ? 11.523 -22.375 -11.641 1 98.56 167 LEU A CA 1
ATOM 1321 C C . LEU A 1 167 ? 11.461 -22.547 -13.156 1 98.56 167 LEU A C 1
ATOM 1323 O O . LEU A 1 167 ? 11.047 -23.594 -13.656 1 98.56 167 LEU A O 1
ATOM 1327 N N . CYS A 1 168 ? 11.867 -21.516 -13.852 1 98.25 168 CYS A N 1
ATOM 1328 C CA . CYS A 1 168 ? 11.836 -21.547 -15.312 1 98.25 168 CYS A CA 1
ATOM 1329 C C . CYS A 1 168 ? 12.781 -22.625 -15.852 1 98.25 168 CYS A C 1
ATOM 1331 O O . CYS A 1 168 ? 12.461 -23.312 -16.828 1 98.25 168 CYS A O 1
ATOM 1333 N N . ALA A 1 169 ? 13.938 -22.766 -15.203 1 97.62 169 ALA A N 1
ATOM 1334 C CA . ALA A 1 169 ? 14.945 -23.719 -15.648 1 97.62 169 ALA A CA 1
ATOM 1335 C C . ALA A 1 169 ? 14.445 -25.156 -15.492 1 97.62 169 ALA A C 1
ATOM 1337 O O . ALA A 1 169 ? 14.859 -26.047 -16.234 1 97.62 169 ALA A O 1
ATOM 1338 N N . ALA A 1 170 ? 13.562 -25.391 -14.57 1 97.25 170 ALA A N 1
ATOM 1339 C CA . ALA A 1 170 ? 13.055 -26.734 -14.297 1 97.25 170 ALA A CA 1
ATOM 1340 C C . ALA A 1 170 ? 12.117 -27.203 -15.414 1 97.25 170 ALA A C 1
ATOM 1342 O O . ALA A 1 170 ? 11.836 -28.391 -15.539 1 97.25 170 ALA A O 1
ATOM 1343 N N . ARG A 1 171 ? 11.586 -26.281 -16.188 1 97.06 171 ARG A N 1
ATOM 1344 C CA . ARG A 1 171 ? 10.742 -26.562 -17.344 1 97.06 171 ARG A CA 1
ATOM 1345 C C . ARG A 1 171 ? 9.57 -27.453 -16.969 1 97.06 171 ARG A C 1
ATOM 1347 O O . ARG A 1 171 ? 9.297 -28.438 -17.656 1 97.06 171 ARG A O 1
ATOM 1354 N N . LEU A 1 172 ? 8.93 -27.141 -15.891 1 97.25 172 LEU A N 1
ATOM 1355 C CA . LEU A 1 172 ? 7.738 -27.844 -15.461 1 97.25 172 LEU A CA 1
ATOM 1356 C C . LEU A 1 172 ? 6.477 -27.109 -15.906 1 97.25 172 LEU A C 1
ATOM 1358 O O . LEU A 1 172 ? 6.48 -25.891 -16.047 1 97.25 172 LEU A O 1
ATOM 1362 N N . PRO A 1 173 ? 5.355 -27.859 -16.094 1 97.06 173 PRO A N 1
ATOM 1363 C CA . PRO A 1 173 ? 4.086 -27.188 -16.375 1 97.06 173 PRO A CA 1
ATOM 1364 C C . PRO A 1 173 ? 3.641 -26.281 -15.227 1 97.06 173 PRO A C 1
ATOM 1366 O O . PRO A 1 173 ? 3.809 -26.641 -14.055 1 97.06 173 PRO A O 1
ATOM 1369 N N . PHE A 1 174 ? 3.115 -25.109 -15.648 1 98.06 174 PHE A N 1
ATOM 1370 C CA . PHE A 1 174 ? 2.494 -24.219 -14.68 1 98.06 174 PHE A CA 1
ATOM 1371 C C . PHE A 1 174 ? 0.988 -24.453 -14.625 1 98.06 174 PHE A C 1
ATOM 1373 O O . PHE A 1 174 ? 0.337 -24.609 -15.656 1 98.06 174 PHE A O 1
ATOM 1380 N N . VAL A 1 175 ? 0.455 -24.547 -13.438 1 96.81 175 VAL A N 1
ATOM 1381 C CA . VAL A 1 175 ? -0.986 -24.672 -13.234 1 96.81 175 VAL A CA 1
ATOM 1382 C C . VAL A 1 175 ? -1.512 -23.438 -12.508 1 96.81 175 VAL A C 1
ATOM 1384 O O . VAL A 1 175 ? -1.009 -23.078 -11.438 1 96.81 175 VAL A O 1
ATOM 1387 N N . VAL A 1 176 ? -2.492 -22.75 -13.094 1 95.56 176 VAL A N 1
ATOM 1388 C CA . VAL A 1 176 ? -3.086 -21.562 -12.477 1 95.56 176 VAL A CA 1
ATOM 1389 C C . VAL A 1 176 ? -4.605 -21.719 -12.422 1 95.56 176 VAL A C 1
ATOM 1391 O O . VAL A 1 176 ? -5.172 -22.578 -13.102 1 95.56 176 VAL A O 1
ATOM 1394 N N . HIS A 1 177 ? -5.234 -21 -11.508 1 90.88 177 HIS A N 1
ATOM 1395 C CA . HIS A 1 177 ? -6.688 -20.906 -11.516 1 90.88 177 HIS A CA 1
ATOM 1396 C C . HIS A 1 177 ? -7.145 -19.641 -12.242 1 90.88 177 HIS A C 1
ATOM 1398 O O . HIS A 1 177 ? -8.32 -19.516 -12.609 1 90.88 177 HIS A O 1
ATOM 1404 N N . CYS A 1 178 ? -6.258 -18.703 -12.438 1 87.38 178 CYS A N 1
ATOM 1405 C CA . CYS A 1 178 ? -6.445 -17.453 -13.188 1 87.38 178 CYS A CA 1
ATOM 1406 C C . CYS A 1 178 ? -5.172 -17.078 -13.93 1 87.38 178 CYS A C 1
ATOM 1408 O O . CYS A 1 178 ? -4.121 -16.891 -13.312 1 87.38 178 CYS A O 1
ATOM 1410 N N . PRO A 1 179 ? -5.254 -16.969 -15.25 1 91.06 179 PRO A N 1
ATOM 1411 C CA . PRO A 1 179 ? -4.035 -16.672 -16 1 91.06 179 PRO A CA 1
ATOM 1412 C C . PRO A 1 179 ? -3.381 -15.359 -15.57 1 91.06 179 PRO A C 1
ATOM 1414 O O . PRO A 1 179 ? -2.186 -15.156 -15.805 1 91.06 179 PRO A O 1
ATOM 1417 N N . LEU A 1 180 ? -4.176 -14.477 -15.062 1 93.94 180 LEU A N 1
ATOM 1418 C CA . LEU A 1 180 ? -3.666 -13.188 -14.617 1 93.94 180 LEU A CA 1
ATOM 1419 C C . LEU A 1 180 ? -2.463 -13.367 -13.695 1 93.94 180 LEU A C 1
ATOM 1421 O O . LEU A 1 180 ? -1.533 -12.555 -13.719 1 93.94 180 LEU A O 1
ATOM 1425 N N . ASP A 1 181 ? -2.404 -14.422 -12.922 1 97.06 181 ASP A N 1
ATOM 1426 C CA . ASP A 1 181 ? -1.295 -14.719 -12.016 1 97.06 181 ASP A CA 1
ATOM 1427 C C . ASP A 1 181 ? 0.024 -14.805 -12.781 1 97.06 181 ASP A C 1
ATOM 1429 O O . ASP A 1 181 ? 1.04 -14.266 -12.344 1 97.06 181 ASP A O 1
ATOM 1433 N N . LEU A 1 182 ? -0.08 -15.484 -13.867 1 97.75 182 LEU A N 1
ATOM 1434 C CA . LEU A 1 182 ? 1.13 -15.656 -14.664 1 97.75 182 LEU A CA 1
ATOM 1435 C C . LEU A 1 182 ? 1.592 -14.328 -15.25 1 97.75 182 LEU A C 1
ATOM 1437 O O . LEU A 1 182 ? 2.791 -14.047 -15.289 1 97.75 182 LEU A O 1
ATOM 1441 N N . PHE A 1 183 ? 0.683 -13.539 -15.711 1 97.62 183 PHE A N 1
ATOM 1442 C CA . PHE A 1 183 ? 1.03 -12.242 -16.297 1 97.62 183 PHE A CA 1
ATOM 1443 C C . PHE A 1 183 ? 1.737 -11.367 -15.266 1 97.62 183 PHE A C 1
ATOM 1445 O O . PHE A 1 183 ? 2.676 -10.641 -15.602 1 97.62 183 PHE A O 1
ATOM 1452 N N . PHE A 1 184 ? 1.303 -11.414 -14.031 1 98.38 184 PHE A N 1
ATOM 1453 C CA . PHE A 1 184 ? 1.961 -10.648 -12.977 1 98.38 184 PHE A CA 1
ATOM 1454 C C . PHE A 1 184 ? 3.395 -11.125 -12.781 1 98.38 184 PHE A C 1
ATOM 1456 O O . PHE A 1 184 ? 4.301 -10.312 -12.594 1 98.38 184 PHE A O 1
ATOM 1463 N N . LEU A 1 185 ? 3.584 -12.422 -12.789 1 98.62 185 LEU A N 1
ATOM 1464 C CA . LEU A 1 185 ? 4.926 -12.953 -12.586 1 98.62 185 LEU A CA 1
ATOM 1465 C C . LEU A 1 185 ? 5.836 -12.594 -13.758 1 98.62 185 LEU A C 1
ATOM 1467 O O . LEU A 1 185 ? 7.004 -12.258 -13.562 1 98.62 185 LEU A O 1
ATOM 1471 N N . LEU A 1 186 ? 5.285 -12.641 -14.992 1 98.44 186 LEU A N 1
ATOM 1472 C CA . LEU A 1 186 ? 6.066 -12.25 -16.156 1 98.44 186 LEU A CA 1
ATOM 1473 C C . LEU A 1 186 ? 6.457 -10.781 -16.078 1 98.44 186 LEU A C 1
ATOM 1475 O O . LEU A 1 186 ? 7.598 -10.422 -16.375 1 98.44 186 LEU A O 1
ATOM 1479 N N . ALA A 1 187 ? 5.516 -9.984 -15.68 1 97.88 187 ALA A N 1
ATOM 1480 C CA . ALA A 1 187 ? 5.797 -8.562 -15.523 1 97.88 187 ALA A CA 1
ATOM 1481 C C . ALA A 1 187 ? 6.82 -8.312 -14.422 1 97.88 187 ALA A C 1
ATOM 1483 O O . ALA A 1 187 ? 7.676 -7.438 -14.539 1 97.88 187 ALA A O 1
ATOM 1484 N N . ALA A 1 188 ? 6.766 -9.062 -13.383 1 98 188 ALA A N 1
ATOM 1485 C CA . ALA A 1 188 ? 7.629 -8.875 -12.219 1 98 188 ALA A CA 1
ATOM 1486 C C . ALA A 1 188 ? 9.055 -9.328 -12.508 1 98 188 ALA A C 1
ATOM 1488 O O . ALA A 1 188 ? 10.016 -8.711 -12.055 1 98 188 ALA A O 1
ATOM 1489 N N . PHE A 1 189 ? 9.211 -10.406 -13.312 1 98.31 189 PHE A N 1
ATOM 1490 C CA . PHE A 1 189 ? 10.516 -11.062 -13.336 1 98.31 189 PHE A CA 1
ATOM 1491 C C . PHE A 1 189 ? 11.133 -11 -14.727 1 98.31 189 PHE A C 1
ATOM 1493 O O . PHE A 1 189 ? 12.352 -11.062 -14.883 1 98.31 189 PHE A O 1
ATOM 1500 N N . GLU A 1 190 ? 10.32 -10.961 -15.742 1 97.81 190 GLU A N 1
ATOM 1501 C CA . GLU A 1 190 ? 10.859 -11.055 -17.094 1 97.81 190 GLU A CA 1
ATOM 1502 C C . GLU A 1 190 ? 11.078 -9.672 -17.703 1 97.81 190 GLU A C 1
ATOM 1504 O O . GLU A 1 190 ? 12.211 -9.273 -17.984 1 97.81 190 GLU A O 1
ATOM 1509 N N . ARG A 1 191 ? 9.938 -8.984 -17.844 1 94.44 191 ARG A N 1
ATOM 1510 C CA . ARG A 1 191 ? 10.102 -7.652 -18.406 1 94.44 191 ARG A CA 1
ATOM 1511 C C . ARG A 1 191 ? 8.852 -6.805 -18.188 1 94.44 191 ARG A C 1
ATOM 1513 O O . ARG A 1 191 ? 7.75 -7.34 -18.047 1 94.44 191 ARG A O 1
ATOM 1520 N N . ARG A 1 192 ? 9.133 -5.527 -18.188 1 91.81 192 ARG A N 1
ATOM 1521 C CA . ARG A 1 192 ? 8.133 -4.465 -18.203 1 91.81 192 ARG A CA 1
ATOM 1522 C C . ARG A 1 192 ? 8.516 -3.369 -19.188 1 91.81 192 ARG A C 1
ATOM 1524 O O . ARG A 1 192 ? 9.609 -2.803 -19.109 1 91.81 192 ARG A O 1
ATOM 1531 N N . PRO A 1 193 ? 7.688 -3.059 -20.25 1 95.31 193 PRO A N 1
ATOM 1532 C CA . PRO A 1 193 ? 6.324 -3.533 -20.5 1 95.31 193 PRO A CA 1
ATOM 1533 C C . PRO A 1 193 ? 6.285 -4.93 -21.125 1 95.31 193 PRO A C 1
ATOM 1535 O O . PRO A 1 193 ? 7.25 -5.348 -21.766 1 95.31 193 PRO A O 1
ATOM 1538 N N . LEU A 1 194 ? 5.199 -5.637 -20.922 1 97.62 194 LEU A N 1
ATOM 1539 C CA . LEU A 1 194 ? 4.91 -6.891 -21.609 1 97.62 194 LEU A CA 1
ATOM 1540 C C . LEU A 1 194 ? 4.539 -6.637 -23.078 1 97.62 194 LEU A C 1
ATOM 1542 O O . LEU A 1 194 ? 4.102 -5.539 -23.422 1 97.62 194 LEU A O 1
ATOM 1546 N N . PRO A 1 195 ? 4.82 -7.59 -23.938 1 96.5 195 PRO A N 1
ATOM 1547 C CA . PRO A 1 195 ? 4.492 -7.391 -25.344 1 96.5 195 PRO A CA 1
ATOM 1548 C C . PRO A 1 195 ? 2.994 -7.488 -25.625 1 96.5 195 PRO A C 1
ATOM 1550 O O . PRO A 1 195 ? 2.549 -8.398 -26.328 1 96.5 195 PRO A O 1
ATOM 1553 N N . LYS A 1 196 ? 2.24 -6.543 -25.203 1 94.88 196 LYS A N 1
ATOM 1554 C CA . LYS A 1 196 ? 0.78 -6.57 -25.219 1 94.88 196 LYS A CA 1
ATOM 1555 C C . LYS A 1 196 ? 0.24 -6.496 -26.641 1 94.88 196 LYS A C 1
ATOM 1557 O O . LYS A 1 196 ? -0.89 -6.91 -26.906 1 94.88 196 LYS A O 1
ATOM 1562 N N . GLU A 1 197 ? 0.99 -5.984 -27.609 1 95.12 197 GLU A N 1
ATOM 1563 C CA . GLU A 1 197 ? 0.527 -5.82 -28.984 1 95.12 197 GLU A CA 1
ATOM 1564 C C . GLU A 1 197 ? 0.995 -6.973 -29.859 1 95.12 197 GLU A C 1
ATOM 1566 O O . GLU A 1 197 ? 0.672 -7.023 -31.047 1 95.12 197 GLU A O 1
ATOM 1571 N N . ASP A 1 198 ? 1.698 -7.891 -29.344 1 95.5 198 ASP A N 1
ATOM 1572 C CA . ASP A 1 198 ? 2.279 -8.992 -30.094 1 95.5 198 ASP A CA 1
ATOM 1573 C C . ASP A 1 198 ? 2.037 -10.328 -29.391 1 95.5 198 ASP A C 1
ATOM 1575 O O . ASP A 1 198 ? 2.891 -10.805 -28.641 1 95.5 198 ASP A O 1
ATOM 1579 N N . PRO A 1 199 ? 0.933 -10.977 -29.734 1 94.75 199 PRO A N 1
ATOM 1580 C CA . PRO A 1 199 ? 0.604 -12.258 -29.109 1 94.75 199 PRO A CA 1
ATOM 1581 C C . PRO A 1 199 ? 1.696 -13.312 -29.297 1 94.75 199 PRO A C 1
ATOM 1583 O O . PRO A 1 199 ? 1.903 -14.156 -28.422 1 94.75 199 PRO A O 1
ATOM 1586 N N . LYS A 1 200 ? 2.359 -13.289 -30.391 1 95.69 200 LYS A N 1
ATOM 1587 C CA . LYS A 1 200 ? 3.434 -14.25 -30.656 1 95.69 200 LYS A CA 1
ATOM 1588 C C . LYS A 1 200 ? 4.598 -14.031 -29.688 1 95.69 200 LYS A C 1
ATOM 1590 O O . LYS A 1 200 ? 5.16 -14.992 -29.156 1 95.69 200 LYS A O 1
ATOM 1595 N N . ALA A 1 201 ? 4.902 -12.789 -29.5 1 96.62 201 ALA A N 1
ATOM 1596 C CA . ALA A 1 201 ? 5.98 -12.469 -28.562 1 96.62 201 ALA A CA 1
ATOM 1597 C C . ALA A 1 201 ? 5.613 -12.867 -27.141 1 96.62 201 ALA A C 1
ATOM 1599 O O . ALA A 1 201 ? 6.465 -13.336 -26.391 1 96.62 201 ALA A O 1
ATOM 1600 N N . MET A 1 202 ? 4.379 -12.68 -26.828 1 96.75 202 MET A N 1
ATOM 1601 C CA . MET A 1 202 ? 3.908 -13.078 -25.5 1 96.75 202 MET A CA 1
ATOM 1602 C C . MET A 1 202 ? 3.998 -14.586 -25.328 1 96.75 202 MET A C 1
ATOM 1604 O O . MET A 1 202 ? 4.477 -15.07 -24.297 1 96.75 202 MET A O 1
ATOM 1608 N N . ALA A 1 203 ? 3.574 -15.305 -26.328 1 95.25 203 ALA A N 1
ATOM 1609 C CA . ALA A 1 203 ? 3.637 -16.766 -26.281 1 95.25 203 ALA A CA 1
ATOM 1610 C C . ALA A 1 203 ? 5.078 -17.25 -26.141 1 95.25 203 ALA A C 1
ATOM 1612 O O . ALA A 1 203 ? 5.352 -18.203 -25.422 1 95.25 203 ALA A O 1
ATOM 1613 N N . MET A 1 204 ? 5.914 -16.641 -26.859 1 96.81 204 MET A N 1
ATOM 1614 C CA . MET A 1 204 ? 7.328 -17 -26.797 1 96.81 204 MET A CA 1
ATOM 1615 C C . MET A 1 204 ? 7.883 -16.766 -25.391 1 96.81 204 MET A C 1
ATOM 1617 O O . MET A 1 204 ? 8.641 -17.594 -24.875 1 96.81 204 MET A O 1
ATOM 1621 N N . LEU A 1 205 ? 7.488 -15.633 -24.844 1 97.12 205 LEU A N 1
ATOM 1622 C CA . LEU A 1 205 ? 7.914 -15.312 -23.484 1 97.12 205 LEU A CA 1
ATOM 1623 C C . LEU A 1 205 ? 7.457 -16.391 -22.5 1 97.12 205 LEU A C 1
ATOM 1625 O O . LEU A 1 205 ? 8.227 -16.812 -21.641 1 97.12 205 LEU A O 1
ATOM 1629 N N . ILE A 1 206 ? 6.258 -16.828 -22.609 1 97.12 206 ILE A N 1
ATOM 1630 C CA . ILE A 1 206 ? 5.695 -17.859 -21.75 1 97.12 206 ILE A CA 1
ATOM 1631 C C . ILE A 1 206 ? 6.426 -19.172 -21.969 1 97.12 206 ILE A C 1
ATOM 1633 O O . ILE A 1 206 ? 6.797 -19.859 -21.016 1 97.12 206 ILE A O 1
ATOM 1637 N N . ARG A 1 207 ? 6.762 -19.516 -23.188 1 96.94 207 ARG A N 1
ATOM 1638 C CA . ARG A 1 207 ? 7.406 -20.781 -23.531 1 96.94 207 ARG A CA 1
ATOM 1639 C C . ARG A 1 207 ? 8.828 -20.844 -22.984 1 96.94 207 ARG A C 1
ATOM 1641 O O . ARG A 1 207 ? 9.336 -21.922 -22.688 1 96.94 207 ARG A O 1
ATOM 1648 N N . GLN A 1 208 ? 9.344 -19.719 -22.875 1 96.81 208 GLN A N 1
ATOM 1649 C CA . GLN A 1 208 ? 10.688 -19.672 -22.312 1 96.81 208 GLN A CA 1
ATOM 1650 C C . GLN A 1 208 ? 10.664 -20.031 -20.828 1 96.81 208 GLN A C 1
ATOM 1652 O O . GLN A 1 208 ? 11.656 -20.516 -20.281 1 96.81 208 GLN A O 1
ATOM 1657 N N . CYS A 1 209 ? 9.523 -19.828 -20.188 1 97.62 209 CYS A N 1
ATOM 1658 C CA . CYS A 1 209 ? 9.43 -20.047 -18.75 1 97.62 209 CYS A CA 1
ATOM 1659 C C . CYS A 1 209 ? 8.867 -21.422 -18.438 1 97.62 209 CYS A C 1
ATOM 1661 O O . CYS A 1 209 ? 9.172 -22 -17.391 1 97.62 209 CYS A O 1
ATOM 1663 N N . THR A 1 210 ? 8.047 -21.938 -19.281 1 97.62 210 THR A N 1
ATOM 1664 C CA . THR A 1 210 ? 7.348 -23.188 -19.047 1 97.62 210 THR A CA 1
ATOM 1665 C C . THR A 1 210 ? 6.922 -23.828 -20.375 1 97.62 210 THR A C 1
ATOM 1667 O O . THR A 1 210 ? 6.629 -23.125 -21.344 1 97.62 210 THR A O 1
ATOM 1670 N N . PRO A 1 211 ? 6.953 -25.188 -20.453 1 95.94 211 PRO A N 1
ATOM 1671 C CA . PRO A 1 211 ? 6.508 -25.844 -21.688 1 95.94 211 PRO A CA 1
ATOM 1672 C C . PRO A 1 211 ? 4.992 -25.812 -21.859 1 95.94 211 PRO A C 1
ATOM 1674 O O . PRO A 1 211 ? 4.488 -25.938 -22.969 1 95.94 211 PRO A O 1
ATOM 1677 N N . LYS A 1 212 ? 4.324 -25.672 -20.672 1 94.69 212 LYS A N 1
ATOM 1678 C CA . LYS A 1 212 ? 2.869 -25.781 -20.734 1 94.69 212 LYS A CA 1
ATOM 1679 C C . LYS A 1 212 ? 2.223 -25.062 -19.547 1 94.69 212 LYS A C 1
ATOM 1681 O O . LYS A 1 212 ? 2.748 -25.078 -18.438 1 94.69 212 LYS A O 1
ATOM 1686 N N . VAL A 1 213 ? 0.996 -24.375 -19.875 1 95.44 213 VAL A N 1
ATOM 1687 C CA . VAL A 1 213 ? 0.207 -23.734 -18.828 1 95.44 213 VAL A CA 1
ATOM 1688 C C . VAL A 1 213 ? -1.188 -24.359 -18.781 1 95.44 213 VAL A C 1
ATOM 1690 O O . VAL A 1 213 ? -1.861 -24.453 -19.812 1 95.44 213 VAL A O 1
ATOM 1693 N N . TYR A 1 214 ? -1.592 -24.781 -17.609 1 93.56 214 TYR A N 1
ATOM 1694 C CA . TYR A 1 214 ? -2.955 -25.25 -17.391 1 93.56 214 TYR A CA 1
ATOM 1695 C C . TYR A 1 214 ? -3.762 -24.234 -16.594 1 93.56 214 TYR A C 1
ATOM 1697 O O . TYR A 1 214 ? -3.359 -23.844 -15.492 1 93.56 214 TYR A O 1
ATOM 1705 N N . ASP A 1 215 ? -4.84 -23.828 -17.141 1 91.38 215 ASP A N 1
ATOM 1706 C CA . ASP A 1 215 ? -5.797 -22.953 -16.469 1 91.38 215 ASP A CA 1
ATOM 1707 C C . ASP A 1 215 ? -6.988 -23.75 -15.945 1 91.38 215 ASP A C 1
ATOM 1709 O O . ASP A 1 215 ? -7.887 -24.109 -16.703 1 91.38 215 ASP A O 1
ATOM 1713 N N . THR A 1 216 ? -7.031 -23.938 -14.68 1 89.81 216 THR A N 1
ATOM 1714 C CA . THR A 1 216 ? -8.055 -24.812 -14.117 1 89.81 216 THR A CA 1
ATOM 1715 C C . THR A 1 216 ? -9.438 -24.188 -14.266 1 89.81 216 THR A C 1
ATOM 1717 O O . THR A 1 216 ? -10.445 -24.891 -14.336 1 89.81 216 THR A O 1
ATOM 1720 N N . ALA A 1 217 ? -9.516 -22.844 -14.25 1 82.62 217 ALA A N 1
ATOM 1721 C CA . ALA A 1 217 ? -10.805 -22.172 -14.422 1 82.62 217 ALA A CA 1
ATOM 1722 C C . ALA A 1 217 ? -11.391 -22.469 -15.797 1 82.62 217 ALA A C 1
ATOM 1724 O O . ALA A 1 217 ? -12.609 -22.562 -15.953 1 82.62 217 ALA A O 1
ATOM 1725 N N . HIS A 1 218 ? -10.594 -22.594 -16.766 1 78.62 218 HIS A N 1
ATOM 1726 C CA . HIS A 1 218 ? -11.039 -22.875 -18.125 1 78.62 218 HIS A CA 1
ATOM 1727 C C . HIS A 1 218 ? -11.375 -24.359 -18.281 1 78.62 218 HIS A C 1
ATOM 1729 O O . HIS A 1 218 ? -12.234 -24.719 -19.094 1 78.62 218 HIS A O 1
ATOM 1735 N N . LEU A 1 219 ? -10.719 -25.188 -17.562 1 76.94 219 LEU A N 1
ATOM 1736 C CA . LEU A 1 219 ? -11 -26.625 -17.609 1 76.94 219 LEU A CA 1
ATOM 1737 C C . LEU A 1 219 ? -12.406 -26.922 -17.109 1 76.94 219 LEU A C 1
ATOM 1739 O O . LEU A 1 219 ? -13.047 -27.875 -17.562 1 76.94 219 LEU A O 1
ATOM 1743 N N . HIS A 1 220 ? -12.812 -26.016 -16.266 1 66.19 220 HIS A N 1
ATOM 1744 C CA . HIS A 1 220 ? -14.18 -26.125 -15.766 1 66.19 220 HIS A CA 1
ATOM 1745 C C . HIS A 1 220 ? -15.188 -26.062 -16.906 1 66.19 220 HIS A C 1
ATOM 1747 O O . HIS A 1 220 ? -16.125 -26.859 -16.969 1 66.19 220 HIS A O 1
ATOM 1753 N N . GLY A 1 221 ? -15 -25 -17.578 1 61.56 221 GLY A N 1
ATOM 1754 C CA . GLY A 1 221 ? -15.898 -24.812 -18.703 1 61.56 221 GLY A CA 1
ATOM 1755 C C . GLY A 1 221 ? -15.898 -25.969 -19.688 1 61.56 221 GLY A C 1
ATOM 1756 O O . GLY A 1 221 ? -16.938 -26.328 -20.219 1 61.56 221 GLY A O 1
ATOM 1757 N N . ALA A 1 222 ? -14.859 -26.641 -19.719 1 55.28 222 ALA A N 1
ATOM 1758 C CA . ALA A 1 222 ? -14.719 -27.734 -20.688 1 55.28 222 ALA A CA 1
ATOM 1759 C C . ALA A 1 222 ? -15.367 -29.016 -20.156 1 55.28 222 ALA A C 1
ATOM 1761 O O . ALA A 1 222 ? -15.852 -29.844 -20.938 1 55.28 222 ALA A O 1
ATOM 1762 N N . ILE A 1 223 ? -15.312 -29 -18.891 1 60.22 223 ILE A N 1
ATOM 1763 C CA . ILE A 1 223 ? -15.82 -30.234 -18.297 1 60.22 223 ILE A CA 1
ATOM 1764 C C . ILE A 1 223 ? -17.312 -30.109 -18.031 1 60.22 223 ILE A C 1
ATOM 1766 O O . ILE A 1 223 ? -18.031 -31.109 -17.938 1 60.22 223 ILE A O 1
ATOM 1770 N N . GLY A 1 224 ? -18.031 -28.75 -18.547 1 53.59 224 GLY A N 1
ATOM 1771 C CA . GLY A 1 224 ? -19.453 -28.484 -18.672 1 53.59 224 GLY A CA 1
ATOM 1772 C C . G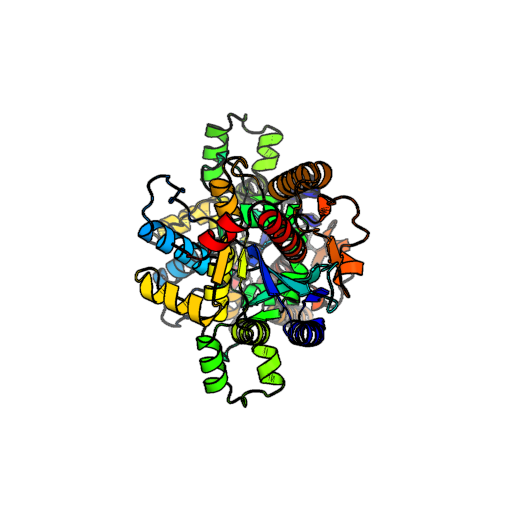LY A 1 224 ? -20.172 -28.406 -17.344 1 53.59 224 GLY A C 1
ATOM 1773 O O . GLY A 1 224 ? -21.344 -28.031 -17.281 1 53.59 224 GLY A O 1
ATOM 1774 N N . ARG A 1 225 ? -19.719 -28.828 -16.281 1 51.03 225 ARG A N 1
ATOM 1775 C CA . ARG A 1 225 ? -20.609 -28.984 -15.148 1 51.03 225 ARG A CA 1
ATOM 1776 C C . ARG A 1 225 ? -20.234 -28.031 -14.016 1 51.03 225 ARG A C 1
ATOM 1778 O O . ARG A 1 225 ? -20.891 -28.016 -12.977 1 51.03 225 ARG A O 1
ATOM 1785 N N . PHE A 1 226 ? -19.109 -27.297 -14.281 1 47.69 226 PHE A N 1
ATOM 1786 C CA . PHE A 1 226 ? -18.734 -26.562 -13.078 1 47.69 226 PHE A CA 1
ATOM 1787 C C . PHE A 1 226 ? -18.875 -25.062 -13.297 1 47.69 226 PHE A C 1
ATOM 1789 O O . PHE A 1 226 ? -18.453 -24.531 -14.328 1 47.69 226 PHE A O 1
ATOM 1796 N N . LYS A 1 227 ? -19.938 -24.422 -12.898 1 48.5 227 LYS A N 1
ATOM 1797 C CA . LYS A 1 227 ? -20.188 -22.984 -12.93 1 48.5 227 LYS A CA 1
ATOM 1798 C C . LYS A 1 227 ? -18.938 -22.203 -12.523 1 48.5 227 LYS A C 1
ATOM 1800 O O . LYS A 1 227 ? -18.062 -22.734 -11.836 1 48.5 227 LYS A O 1
ATOM 1805 N N . ARG A 1 228 ? -18.625 -21.094 -13.18 1 53.75 228 ARG A N 1
ATOM 1806 C CA . ARG A 1 228 ? -17.594 -20.094 -12.898 1 53.75 228 ARG A CA 1
ATOM 1807 C C . ARG A 1 228 ? -17.5 -19.812 -11.398 1 53.75 228 ARG A C 1
ATOM 1809 O O . ARG A 1 228 ? -18.172 -18.922 -10.883 1 53.75 228 ARG A O 1
ATOM 1816 N N . LEU A 1 229 ? -16.984 -20.844 -10.656 1 59.41 229 LEU A N 1
ATOM 1817 C CA . LEU A 1 229 ? -16.969 -20.797 -9.195 1 59.41 229 LEU A CA 1
ATOM 1818 C C . LEU A 1 229 ? -15.633 -20.281 -8.68 1 59.41 229 LEU A C 1
ATOM 1820 O O . LEU A 1 229 ? -14.625 -20.328 -9.398 1 59.41 229 LEU A O 1
ATOM 1824 N N . GLY A 1 230 ? -15.641 -19.578 -7.734 1 80.94 230 GLY A N 1
ATOM 1825 C CA . GLY A 1 230 ? -14.438 -19.312 -6.953 1 80.94 230 GLY A CA 1
ATOM 1826 C C . GLY A 1 230 ? -13.609 -20.562 -6.691 1 80.94 230 GLY A C 1
ATOM 1827 O O . GLY A 1 230 ? -14.109 -21.672 -6.777 1 80.94 230 GLY A O 1
ATOM 1828 N N . LEU A 1 231 ? -12.328 -20.516 -6.594 1 88.5 231 LEU A N 1
ATOM 1829 C CA . LEU A 1 231 ? -11.352 -21.594 -6.441 1 88.5 231 LEU A CA 1
ATOM 1830 C C . LEU A 1 231 ? -11.828 -22.625 -5.418 1 88.5 231 LEU A C 1
ATOM 1832 O O . LEU A 1 231 ? -11.867 -23.812 -5.707 1 88.5 231 LEU A O 1
ATOM 1836 N N . MET A 1 232 ? -12.32 -22.172 -4.305 1 88.12 232 MET A N 1
ATOM 1837 C CA . MET A 1 232 ? -12.68 -23.062 -3.219 1 88.12 232 MET A CA 1
ATOM 1838 C C . MET A 1 232 ? -13.898 -23.906 -3.594 1 88.12 232 MET A C 1
ATOM 1840 O O . MET A 1 232 ? -13.922 -25.125 -3.361 1 88.12 232 MET A O 1
ATOM 1844 N N . LYS A 1 233 ? -14.875 -23.25 -4.125 1 86.62 233 LYS A N 1
ATOM 1845 C CA . LYS A 1 233 ? -16.078 -23.969 -4.52 1 86.62 233 LYS A CA 1
ATOM 1846 C C . LYS A 1 233 ? -15.789 -24.969 -5.625 1 86.62 233 LYS A C 1
ATOM 1848 O O . LYS A 1 233 ? -16.328 -26.078 -5.617 1 86.62 233 LYS A O 1
ATOM 1853 N N . PHE A 1 234 ? -14.984 -24.562 -6.547 1 88.56 234 PHE A N 1
ATOM 1854 C CA . PHE A 1 234 ? -14.609 -25.484 -7.621 1 88.56 234 PHE A CA 1
ATOM 1855 C C . PHE A 1 234 ? -13.844 -26.672 -7.07 1 88.56 234 PHE A C 1
ATOM 1857 O O . PHE A 1 234 ? -14.047 -27.812 -7.527 1 88.56 234 PHE A O 1
ATOM 1864 N N . PHE A 1 235 ? -13.016 -26.484 -6.172 1 90.94 235 PHE A N 1
ATOM 1865 C CA . PHE A 1 235 ? -12.25 -27.547 -5.527 1 90.94 235 PHE A CA 1
ATOM 1866 C C . PHE A 1 235 ? -13.18 -28.547 -4.855 1 90.94 235 PHE A C 1
ATOM 1868 O O . PHE A 1 235 ? -13.039 -29.75 -5.039 1 90.94 235 PHE A O 1
ATOM 1875 N N . GLU A 1 236 ? -14.133 -28.047 -4.129 1 89.31 236 GLU A N 1
ATOM 1876 C CA . GLU A 1 236 ? -15.078 -28.906 -3.426 1 89.31 236 GLU A CA 1
ATOM 1877 C C . GLU A 1 236 ? -15.891 -29.75 -4.402 1 89.31 236 GLU A C 1
ATOM 1879 O O . GLU A 1 236 ? -16.109 -30.938 -4.172 1 89.31 236 GLU A O 1
ATOM 1884 N N . ASP A 1 237 ? -16.281 -29.094 -5.434 1 88.38 237 ASP A N 1
ATOM 1885 C CA . ASP A 1 237 ? -17.078 -29.797 -6.441 1 88.38 237 ASP A CA 1
ATOM 1886 C C . ASP A 1 237 ? -16.266 -30.875 -7.133 1 88.38 237 ASP A C 1
ATOM 1888 O O . ASP A 1 237 ? -16.766 -31.984 -7.379 1 88.38 237 ASP A O 1
ATOM 1892 N N . ALA A 1 238 ? -15.07 -30.531 -7.492 1 89 238 ALA A N 1
ATOM 1893 C CA . ALA A 1 238 ? -14.195 -31.5 -8.156 1 89 238 ALA A CA 1
ATOM 1894 C C . ALA A 1 238 ? -13.898 -32.688 -7.254 1 89 238 ALA A C 1
ATOM 1896 O O . ALA A 1 238 ? -13.891 -33.844 -7.711 1 89 238 ALA A O 1
ATOM 1897 N N . LYS A 1 239 ? -13.664 -32.438 -6.023 1 89.88 239 LYS A N 1
ATOM 1898 C CA . LYS A 1 239 ? -13.406 -33.5 -5.055 1 89.88 239 LYS A CA 1
ATOM 1899 C C . LYS A 1 239 ? -14.625 -34.406 -4.898 1 89.88 239 LYS A C 1
ATOM 1901 O O . LYS A 1 239 ? -14.492 -35.625 -4.852 1 89.88 239 LYS A O 1
ATOM 1906 N N . ALA A 1 240 ? -15.766 -33.781 -4.809 1 89.5 240 ALA A N 1
ATOM 1907 C CA . ALA A 1 240 ? -17 -34.562 -4.672 1 89.5 240 ALA A CA 1
ATOM 1908 C C . ALA A 1 240 ? -17.234 -35.469 -5.883 1 89.5 240 ALA A C 1
ATOM 1910 O O . ALA A 1 240 ? -17.641 -36.594 -5.738 1 89.5 240 ALA A O 1
ATOM 1911 N N . ARG A 1 241 ? -17.047 -34.906 -7.008 1 88.12 241 ARG A N 1
ATOM 1912 C CA . ARG A 1 241 ? -17.203 -35.656 -8.234 1 88.12 241 ARG A CA 1
ATOM 1913 C C . ARG A 1 241 ? -16.219 -36.812 -8.289 1 88.12 241 ARG A C 1
ATOM 1915 O O . ARG A 1 241 ? -16.578 -37.938 -8.695 1 88.12 241 ARG A O 1
ATOM 1922 N N . TYR A 1 242 ? -15.016 -36.531 -7.938 1 89.81 242 TYR A N 1
ATOM 1923 C CA . TYR A 1 242 ? -13.992 -37.562 -7.875 1 89.81 242 TYR A CA 1
ATOM 1924 C C . TYR A 1 242 ? -14.414 -38.688 -6.938 1 89.81 242 TYR A C 1
ATOM 1926 O O . TYR A 1 242 ? -14.312 -39.875 -7.289 1 89.81 242 TYR A O 1
ATOM 1934 N N . ASP A 1 243 ? -14.891 -38.312 -5.797 1 90.44 243 ASP A N 1
ATOM 1935 C CA . ASP A 1 243 ? -15.305 -39.281 -4.797 1 90.44 243 ASP A CA 1
ATOM 1936 C C . ASP A 1 243 ? -16.469 -40.156 -5.316 1 90.44 243 ASP A C 1
ATOM 1938 O O . ASP A 1 243 ? -16.516 -41.344 -5.055 1 90.44 243 ASP A O 1
ATOM 1942 N N . GLU A 1 244 ? -17.297 -39.5 -5.965 1 90.12 244 GLU A N 1
ATOM 1943 C CA . GLU A 1 244 ? -18.438 -40.188 -6.547 1 90.12 244 GLU A CA 1
ATOM 1944 C C . GLU A 1 244 ? -17.984 -41.25 -7.562 1 90.12 244 GLU A C 1
ATOM 1946 O O . GLU A 1 244 ? -18.438 -42.406 -7.527 1 90.12 244 GLU A O 1
ATOM 1951 N N . ILE A 1 245 ? -17.125 -40.844 -8.43 1 88.56 245 ILE A N 1
ATOM 1952 C CA . ILE A 1 245 ? -16.656 -41.75 -9.477 1 88.56 245 ILE A CA 1
ATOM 1953 C C . ILE A 1 245 ? -15.812 -42.875 -8.867 1 88.56 245 ILE A C 1
ATOM 1955 O O . ILE A 1 245 ? -15.945 -44.031 -9.258 1 88.56 245 ILE A O 1
ATOM 1959 N N . ALA A 1 246 ? -14.977 -42.5 -7.945 1 86.94 246 ALA A N 1
ATOM 1960 C CA . ALA A 1 246 ? -14.086 -43.469 -7.293 1 86.94 246 ALA A CA 1
ATOM 1961 C C . ALA A 1 246 ? -14.891 -44.531 -6.539 1 86.94 246 ALA A C 1
ATOM 1963 O O . ALA A 1 246 ? -14.484 -45.688 -6.477 1 86.94 246 ALA A O 1
ATOM 1964 N N . SER A 1 247 ? -15.969 -44.094 -6.027 1 88.69 247 SER A N 1
ATOM 1965 C CA . SER A 1 247 ? -16.812 -45.031 -5.258 1 88.69 247 SER A CA 1
ATOM 1966 C C . SER A 1 247 ? -17.547 -46 -6.168 1 88.69 247 SER A C 1
ATOM 1968 O O . SER A 1 247 ? -17.906 -47.094 -5.75 1 88.69 247 SER A O 1
ATOM 1970 N N . ASN A 1 248 ? -17.781 -45.594 -7.367 1 85.75 248 ASN A N 1
ATOM 1971 C CA . ASN A 1 248 ? -18.547 -46.406 -8.297 1 85.75 248 ASN A CA 1
ATOM 1972 C C . ASN A 1 248 ? -17.672 -47.438 -9.023 1 85.75 248 ASN A C 1
ATOM 1974 O O . ASN A 1 248 ? -18.156 -48.188 -9.859 1 85.75 248 ASN A O 1
ATOM 1978 N N . GLY A 1 249 ? -16.453 -47.531 -8.727 1 72.06 249 GLY A N 1
ATOM 1979 C CA . GLY A 1 249 ? -15.555 -48.531 -9.242 1 72.06 249 GLY A CA 1
ATOM 1980 C C . GLY A 1 249 ? -15.117 -48.281 -10.672 1 72.06 249 GLY A C 1
ATOM 1981 O O . GLY A 1 249 ? -14.758 -49.219 -11.391 1 72.06 249 GLY A O 1
ATOM 1982 N N . ASN A 1 250 ? -15.258 -47.125 -11.133 1 67.88 250 ASN A N 1
ATOM 1983 C CA . ASN A 1 250 ? -15.078 -46.844 -12.547 1 67.88 250 ASN A CA 1
ATOM 1984 C C . ASN A 1 250 ? -13.602 -46.688 -12.898 1 67.88 250 ASN A C 1
ATOM 1986 O O . ASN A 1 250 ? -13.266 -46.156 -13.969 1 67.88 250 ASN A O 1
ATOM 1990 N N . GLY A 1 251 ? -12.688 -47.281 -12.086 1 78.25 251 GLY A N 1
ATOM 1991 C CA . GLY A 1 251 ? -11.281 -47.406 -12.445 1 78.25 251 GLY A CA 1
ATOM 1992 C C . GLY A 1 251 ? -10.547 -46.094 -12.523 1 78.25 251 GLY A C 1
ATOM 1993 O O . GLY A 1 251 ? -9.609 -45.938 -13.305 1 78.25 251 GLY A O 1
ATOM 1994 N N . ILE A 1 252 ? -10.953 -45.094 -11.852 1 81.38 252 ILE A N 1
ATOM 1995 C CA . ILE A 1 252 ? -10.234 -43.812 -11.922 1 81.38 252 ILE A CA 1
ATOM 1996 C C . ILE A 1 252 ? -8.984 -43.875 -11.047 1 81.38 252 ILE A C 1
ATOM 1998 O O . ILE A 1 252 ? -8.953 -44.594 -10.047 1 81.38 252 ILE A O 1
ATOM 2002 N N . PRO A 1 253 ? -7.957 -43.188 -11.57 1 83.5 253 PRO A N 1
ATOM 2003 C CA . PRO A 1 253 ? -6.73 -43.188 -10.773 1 83.5 253 PRO A CA 1
ATOM 2004 C C . PRO A 1 253 ? -6.945 -42.656 -9.359 1 83.5 253 PRO A C 1
ATOM 2006 O O . PRO A 1 253 ? -7.715 -41.719 -9.148 1 83.5 253 PRO A O 1
ATOM 2009 N N . HIS A 1 254 ? -6.336 -43.281 -8.461 1 85.25 254 HIS A N 1
ATOM 2010 C CA . HIS A 1 254 ? -6.414 -42.844 -7.074 1 85.25 254 HIS A CA 1
ATOM 2011 C C . HIS A 1 254 ? -5.648 -41.531 -6.859 1 85.25 254 HIS A C 1
ATOM 2013 O O . HIS A 1 254 ? -4.496 -41.406 -7.285 1 85.25 254 HIS A O 1
ATOM 2019 N N . VAL A 1 255 ? -6.344 -40.562 -6.262 1 87 255 VAL A N 1
ATOM 2020 C CA . VAL A 1 255 ? -5.719 -39.281 -5.953 1 87 255 VAL A CA 1
ATOM 2021 C C . VAL A 1 255 ? -5.566 -39.125 -4.441 1 87 255 VAL A C 1
ATOM 2023 O O . VAL A 1 255 ? -6.559 -39.125 -3.707 1 87 255 VAL A O 1
ATOM 2026 N N . LYS A 1 256 ? -4.367 -39.188 -3.99 1 85.62 256 LYS A N 1
ATOM 2027 C CA . LYS A 1 256 ? -4.02 -38.875 -2.605 1 85.62 256 LYS A CA 1
ATOM 2028 C C . LYS A 1 256 ? -2.92 -37.812 -2.531 1 85.62 256 LYS A C 1
ATOM 2030 O O . LYS A 1 256 ? -1.887 -37.938 -3.191 1 85.62 256 LYS A O 1
ATOM 2035 N N . CYS A 1 257 ? -3.207 -36.781 -1.822 1 86.88 257 CYS A N 1
ATOM 2036 C CA . CYS A 1 257 ? -2.244 -35.688 -1.695 1 86.88 257 CYS A CA 1
ATOM 2037 C C . CYS A 1 257 ? -1.608 -35.688 -0.31 1 86.88 257 CYS A C 1
ATOM 2039 O O . CYS A 1 257 ? -2.314 -35.656 0.701 1 86.88 257 CYS A O 1
ATOM 2041 N N . SER A 1 258 ? -0.343 -35.75 -0.306 1 89.25 258 SER A N 1
ATOM 2042 C CA . SER A 1 258 ? 0.404 -35.656 0.944 1 89.25 258 SER A CA 1
ATOM 2043 C C . SER A 1 258 ? 1.178 -34.344 1.032 1 89.25 258 SER A C 1
ATOM 2045 O O . SER A 1 258 ? 1.867 -33.969 0.085 1 89.25 258 SER A O 1
ATOM 2047 N N . LEU A 1 259 ? 0.991 -33.719 2.057 1 92.19 259 LEU A N 1
ATOM 2048 C CA . LEU A 1 259 ? 1.724 -32.469 2.289 1 92.19 259 LEU A CA 1
ATOM 2049 C C . LEU A 1 259 ? 3.1 -32.75 2.881 1 92.19 259 LEU A C 1
ATOM 2051 O O . LEU A 1 259 ? 3.242 -33.625 3.742 1 92.19 259 LEU A O 1
ATOM 2055 N N . VAL A 1 260 ? 4.07 -32.094 2.416 1 89.19 260 VAL A N 1
ATOM 2056 C CA . VAL A 1 260 ? 5.422 -32.406 2.857 1 89.19 260 VAL A CA 1
ATOM 2057 C C . VAL A 1 260 ? 6.074 -31.188 3.488 1 89.19 260 VAL A C 1
ATOM 2059 O O . VAL A 1 260 ? 5.688 -30.062 3.199 1 89.19 260 VAL A O 1
ATOM 2062 N N . GLY A 1 261 ? 6.973 -31.438 4.398 1 86.06 261 GLY A N 1
ATOM 2063 C CA . GLY A 1 261 ? 7.758 -30.391 5.023 1 86.06 261 GLY A CA 1
ATOM 2064 C C . GLY A 1 261 ? 6.918 -29.422 5.828 1 86.06 261 GLY A C 1
ATOM 2065 O O . GLY A 1 261 ? 6.031 -29.828 6.578 1 86.06 261 GLY A O 1
ATOM 2066 N N . ASP A 1 262 ? 7.277 -28.141 5.637 1 87.81 262 ASP A N 1
ATOM 2067 C CA . ASP A 1 262 ? 6.625 -27.078 6.398 1 87.81 262 ASP A CA 1
ATOM 2068 C C . ASP A 1 262 ? 5.16 -26.938 5.988 1 87.81 262 ASP A C 1
ATOM 2070 O O . ASP A 1 262 ? 4.352 -26.375 6.742 1 87.81 262 ASP A O 1
ATOM 2074 N N . THR A 1 263 ? 4.871 -27.406 4.84 1 88.12 263 THR A N 1
ATOM 2075 C CA . THR A 1 263 ? 3.498 -27.344 4.352 1 88.12 263 THR A CA 1
ATOM 2076 C C . THR A 1 263 ? 2.566 -28.156 5.242 1 88.12 263 THR A C 1
ATOM 2078 O O . THR A 1 263 ? 1.453 -27.719 5.547 1 88.12 263 THR A O 1
ATOM 2081 N N . ALA A 1 264 ? 3.004 -29.344 5.645 1 87.5 264 ALA A N 1
ATOM 2082 C 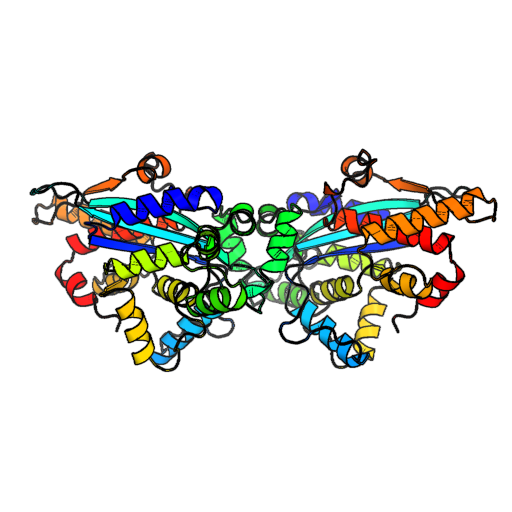CA . ALA A 1 264 ? 2.211 -30.203 6.523 1 87.5 264 ALA A CA 1
ATOM 2083 C C . ALA A 1 264 ? 1.955 -29.531 7.867 1 87.5 264 ALA A C 1
ATOM 2085 O O . ALA A 1 264 ? 0.864 -29.641 8.43 1 87.5 264 ALA A O 1
ATOM 2086 N N . VAL A 1 265 ? 2.924 -28.875 8.328 1 84.44 265 VAL A N 1
ATOM 2087 C CA . VAL A 1 265 ? 2.826 -28.203 9.625 1 84.44 265 VAL A CA 1
ATOM 2088 C C . VAL A 1 265 ? 1.861 -27.031 9.523 1 84.44 265 VAL A C 1
ATOM 2090 O O . VAL A 1 265 ? 1.034 -26.812 10.414 1 84.44 265 VAL A O 1
ATOM 2093 N N . ARG A 1 266 ? 1.964 -26.359 8.445 1 87.25 266 ARG A N 1
ATOM 2094 C CA . ARG A 1 266 ? 1.232 -25.109 8.297 1 87.25 266 ARG A CA 1
ATOM 2095 C C . ARG A 1 266 ? -0.221 -25.359 7.918 1 87.25 266 ARG A C 1
ATOM 2097 O O . ARG A 1 266 ? -1.125 -24.672 8.391 1 87.25 266 ARG A O 1
ATOM 2104 N N . TYR A 1 267 ? -0.471 -26.406 7.059 1 86.62 267 TYR A N 1
ATOM 2105 C CA . TYR A 1 267 ? -1.79 -26.5 6.445 1 86.62 267 TYR A CA 1
ATOM 2106 C C . TYR A 1 267 ? -2.48 -27.812 6.832 1 86.62 267 TYR A C 1
ATOM 2108 O O . TYR A 1 267 ? -3.629 -28.047 6.449 1 86.62 267 TYR A O 1
ATOM 2116 N N . ALA A 1 268 ? -1.773 -28.844 7.539 1 73.44 268 ALA A N 1
ATOM 2117 C CA . ALA A 1 268 ? -2.307 -30.172 7.82 1 73.44 268 ALA A CA 1
ATOM 2118 C C . ALA A 1 268 ? -3.549 -30.094 8.703 1 73.44 268 ALA A C 1
ATOM 2120 O O . ALA A 1 268 ? -4.531 -30.797 8.461 1 73.44 268 ALA A O 1
ATOM 2121 N N . ASP A 1 269 ? -3.115 -29.625 9.984 1 59.19 269 ASP A N 1
ATOM 2122 C CA . ASP A 1 269 ? -4.215 -29.672 10.938 1 59.19 269 ASP A CA 1
ATOM 2123 C C . ASP A 1 269 ? -5.473 -29.031 10.367 1 59.19 269 ASP A C 1
ATOM 2125 O O . ASP A 1 269 ? -6.492 -28.922 11.055 1 59.19 269 ASP A O 1
ATOM 2129 N N . GLN A 1 270 ? -5.23 -28.516 9.273 1 50.12 270 GLN A N 1
ATOM 2130 C CA . GLN A 1 270 ? -6.383 -27.75 8.82 1 50.12 270 GLN A CA 1
ATOM 2131 C C . GLN A 1 270 ? -7.441 -28.656 8.211 1 50.12 270 GLN A C 1
ATOM 2133 O O . GLN A 1 270 ? -7.43 -28.922 7.008 1 50.12 270 GLN A O 1
ATOM 2138 N N . ASN A 1 271 ? -7.629 -29.844 8.828 1 44.69 271 ASN A N 1
ATOM 2139 C CA . ASN A 1 271 ? -8.734 -30.703 8.43 1 44.69 271 ASN A CA 1
ATOM 2140 C C . ASN A 1 271 ? -9.766 -29.953 7.59 1 44.69 271 ASN A C 1
ATOM 2142 O O . ASN A 1 271 ? -10.477 -30.562 6.789 1 44.69 271 ASN A O 1
ATOM 2146 N N . GLU A 1 272 ? -10.391 -28.969 8.141 1 44.09 272 GLU A N 1
ATOM 2147 C CA . GLU A 1 272 ? -11.492 -28.281 7.473 1 44.09 272 GLU A CA 1
ATOM 2148 C C . GLU A 1 272 ? -10.992 -27.078 6.676 1 44.09 272 GLU A C 1
ATOM 2150 O O . GLU A 1 272 ? -10.078 -26.375 7.117 1 44.09 272 GLU A O 1
ATOM 2155 N N . LEU A 1 273 ? -10.891 -27.344 5.242 1 51.03 273 LEU A N 1
ATOM 2156 C CA . LEU A 1 273 ? -10.711 -26.141 4.449 1 51.03 273 LEU A CA 1
ATOM 2157 C C . LEU A 1 273 ? -11.039 -24.891 5.277 1 51.03 273 LEU A C 1
ATOM 2159 O O . LEU A 1 273 ? -12.211 -24.609 5.535 1 51.03 273 LEU A O 1
ATOM 2163 N N . ASN A 1 274 ? -10.305 -24.781 6.332 1 55.62 274 ASN A N 1
ATOM 2164 C CA . ASN A 1 274 ? -10.539 -23.625 7.18 1 55.62 274 ASN A CA 1
ATOM 2165 C C . ASN A 1 274 ? -10.578 -22.328 6.367 1 55.62 274 ASN A C 1
ATOM 2167 O O . ASN A 1 274 ? -9.578 -21.953 5.754 1 55.62 274 ASN A O 1
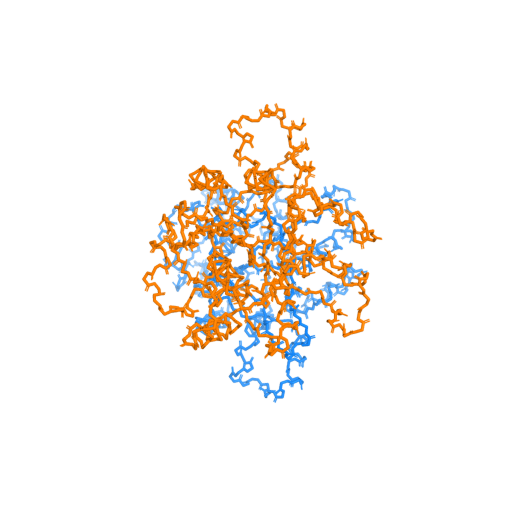ATOM 2171 N N . ASP A 1 275 ? -11.766 -21.953 5.926 1 63.78 275 ASP A N 1
ATOM 2172 C CA . ASP A 1 275 ? -12.148 -20.703 5.277 1 63.78 275 ASP A CA 1
ATOM 2173 C C . ASP A 1 275 ? -11.227 -19.562 5.711 1 63.78 275 ASP A C 1
ATOM 2175 O O . ASP A 1 275 ? -11.078 -18.578 4.992 1 63.78 275 ASP A O 1
ATOM 2179 N N . GLU A 1 276 ? -10.367 -19.984 6.727 1 75.31 276 GLU A N 1
ATOM 2180 C CA . GLU A 1 276 ? -9.578 -18.875 7.266 1 75.31 276 GLU A CA 1
ATOM 2181 C C . GLU A 1 276 ? -8.305 -18.656 6.449 1 75.31 276 GLU A C 1
ATOM 2183 O O . GLU A 1 276 ? -7.75 -17.562 6.453 1 75.31 276 GLU A O 1
ATOM 2188 N N . LEU A 1 277 ? -7.93 -19.703 5.668 1 84.31 277 LEU A N 1
ATOM 2189 C CA . LEU A 1 277 ? -6.68 -19.578 4.926 1 84.31 277 LEU A CA 1
ATOM 2190 C C . LEU A 1 277 ? -6.945 -19.203 3.473 1 84.31 277 LEU A C 1
ATOM 2192 O O . LEU A 1 277 ? -6.016 -18.859 2.736 1 84.31 277 LEU A O 1
ATOM 2196 N N . ALA A 1 278 ? -8.219 -19.234 3.197 1 86.25 278 ALA A N 1
ATOM 2197 C CA . ALA A 1 278 ? -8.562 -18.797 1.845 1 86.25 278 ALA A CA 1
ATOM 2198 C C . ALA A 1 278 ? -8.047 -17.391 1.57 1 86.25 278 ALA A C 1
ATOM 2200 O O . ALA A 1 278 ? -8.117 -16.516 2.439 1 86.25 278 ALA A O 1
ATOM 2201 N N . HIS A 1 279 ? -7.406 -17.297 0.426 1 90.19 279 HIS A N 1
ATOM 2202 C CA . HIS A 1 279 ? -6.898 -16.031 -0.086 1 90.19 279 HIS A CA 1
ATOM 2203 C C . HIS A 1 279 ? -5.492 -15.758 0.431 1 90.19 279 HIS A C 1
ATOM 2205 O O . HIS A 1 279 ? -5 -14.625 0.327 1 90.19 279 HIS A O 1
ATOM 2211 N N . GLU A 1 280 ? -4.949 -16.688 1.099 1 94.62 280 GLU A N 1
ATOM 2212 C CA . GLU A 1 280 ? -3.49 -16.719 1.164 1 94.62 280 GLU A CA 1
ATOM 2213 C C . GLU A 1 280 ? -2.896 -17.375 -0.078 1 94.62 280 GLU A C 1
ATOM 2215 O O . GLU A 1 280 ? -3.311 -18.469 -0.463 1 94.62 280 GLU A O 1
ATOM 2220 N N . ALA A 1 281 ? -1.914 -16.781 -0.648 1 97.31 281 ALA A N 1
ATOM 2221 C CA . ALA A 1 281 ? -1.427 -17.234 -1.946 1 97.31 281 ALA A CA 1
ATOM 2222 C C . ALA A 1 281 ? -0.868 -18.656 -1.852 1 97.31 281 ALA A C 1
ATOM 2224 O O . ALA A 1 281 ? -1.085 -19.469 -2.746 1 97.31 281 ALA A O 1
ATOM 2225 N N . GLY A 1 282 ? -0.155 -18.953 -0.762 1 96.94 282 GLY A N 1
ATOM 2226 C CA . GLY A 1 282 ? 0.387 -20.297 -0.583 1 96.94 282 GLY A CA 1
ATOM 2227 C C . GLY A 1 282 ? -0.684 -21.359 -0.469 1 96.94 282 GLY A C 1
ATOM 2228 O O . GLY A 1 282 ? -0.576 -22.422 -1.083 1 96.94 282 GLY A O 1
ATOM 2229 N N . PHE A 1 283 ? -1.681 -21.094 0.268 1 95.25 283 PHE A N 1
ATOM 2230 C CA . PHE A 1 283 ? -2.779 -22.031 0.439 1 95.25 283 PHE A CA 1
ATOM 2231 C C . PHE A 1 283 ? -3.561 -22.188 -0.859 1 95.25 283 PHE A C 1
ATOM 2233 O O . PHE A 1 283 ? -3.887 -23.312 -1.257 1 95.25 283 PHE A O 1
ATOM 2240 N N . ASP A 1 284 ? -3.84 -21.078 -1.497 1 95.56 284 ASP A N 1
ATOM 2241 C CA . ASP A 1 284 ? -4.629 -21.125 -2.725 1 95.56 284 ASP A CA 1
ATOM 2242 C C . ASP A 1 284 ? -3.873 -21.859 -3.832 1 95.56 284 ASP A C 1
ATOM 2244 O O . ASP A 1 284 ? -4.48 -22.531 -4.668 1 95.56 284 ASP A O 1
ATOM 2248 N N . SER A 1 285 ? -2.533 -21.719 -3.877 1 97.25 285 SER A N 1
ATOM 2249 C CA . SER A 1 285 ? -1.757 -22.5 -4.84 1 97.25 285 SER A CA 1
ATOM 2250 C C . SER A 1 285 ? -1.823 -23.984 -4.531 1 97.25 285 SER A C 1
ATOM 2252 O O . SER A 1 285 ? -1.812 -24.812 -5.445 1 97.25 285 SER A O 1
ATOM 2254 N N . LEU A 1 286 ? -1.861 -24.359 -3.234 1 95.75 286 LEU A N 1
ATOM 2255 C CA . LEU A 1 286 ? -2.016 -25.75 -2.828 1 95.75 286 LEU A CA 1
ATOM 2256 C C . LEU A 1 286 ? -3.363 -26.297 -3.283 1 95.75 286 LEU A C 1
ATOM 2258 O O . LEU A 1 286 ? -3.43 -27.391 -3.863 1 95.75 286 LEU A O 1
ATOM 2262 N N . VAL A 1 287 ? -4.383 -25.484 -3.049 1 94.44 287 VAL A N 1
ATOM 2263 C CA . VAL A 1 287 ? -5.727 -25.891 -3.459 1 94.44 287 VAL A CA 1
ATOM 2264 C C . VAL A 1 287 ? -5.777 -26.047 -4.977 1 94.44 287 VAL A C 1
ATOM 2266 O O . VAL A 1 287 ? -6.387 -26.984 -5.492 1 94.44 287 VAL A O 1
ATOM 2269 N N . THR A 1 288 ? -5.133 -25.125 -5.652 1 95.38 288 THR A N 1
ATOM 2270 C CA . THR A 1 288 ? -5.074 -25.188 -7.109 1 95.38 288 THR A CA 1
ATOM 2271 C C . THR A 1 288 ? -4.379 -26.469 -7.566 1 95.38 288 THR A C 1
ATOM 2273 O O . THR A 1 288 ? -4.828 -27.125 -8.516 1 95.38 288 THR A O 1
ATOM 2276 N N . ALA A 1 289 ? -3.287 -26.859 -6.902 1 95.94 289 ALA A N 1
ATOM 2277 C CA . ALA A 1 289 ? -2.568 -28.094 -7.23 1 95.94 289 ALA A CA 1
ATOM 2278 C C . ALA A 1 289 ? -3.455 -29.312 -7.027 1 95.94 289 ALA A C 1
ATOM 2280 O O . ALA A 1 289 ? -3.521 -30.188 -7.891 1 95.94 289 ALA A O 1
ATOM 2281 N N . GLN A 1 290 ? -4.125 -29.359 -5.941 1 93.69 290 GLN A N 1
ATOM 2282 C CA . GLN A 1 290 ? -4.996 -30.484 -5.633 1 93.69 290 GLN A CA 1
ATOM 2283 C C . GLN A 1 290 ? -6.18 -30.547 -6.598 1 93.69 290 GLN A C 1
ATOM 2285 O O . GLN A 1 290 ? -6.562 -31.625 -7.047 1 93.69 290 GLN A O 1
ATOM 2290 N N . LEU A 1 291 ? -6.703 -29.391 -6.844 1 92.81 291 LEU A N 1
ATOM 2291 C CA . LEU A 1 291 ? -7.789 -29.297 -7.816 1 92.81 291 LEU A CA 1
ATOM 2292 C C . LEU A 1 291 ? -7.359 -29.891 -9.156 1 92.81 291 LEU A C 1
ATOM 2294 O O . LEU A 1 291 ? -8.094 -30.672 -9.758 1 92.81 291 LEU A O 1
ATOM 2298 N N . PHE A 1 292 ? -6.23 -29.469 -9.602 1 93.88 292 PHE A N 1
ATOM 2299 C CA . PHE A 1 292 ? -5.715 -29.953 -10.875 1 93.88 292 PHE A CA 1
ATOM 2300 C C . PHE A 1 292 ? -5.57 -31.469 -10.852 1 93.88 292 PHE A C 1
ATOM 2302 O O . PHE A 1 292 ? -5.859 -32.156 -11.844 1 93.88 292 PHE A O 1
ATOM 2309 N N . ALA A 1 293 ? -5.125 -32.062 -9.734 1 92.19 293 ALA A N 1
ATOM 2310 C CA . ALA A 1 293 ? -4.988 -33.531 -9.586 1 92.19 293 ALA A CA 1
ATOM 2311 C C . ALA A 1 293 ? -6.336 -34.219 -9.734 1 92.19 293 ALA A C 1
ATOM 2313 O O . ALA A 1 293 ? -6.438 -35.25 -10.406 1 92.19 293 ALA A O 1
ATOM 2314 N N . TYR A 1 294 ? -7.309 -33.625 -9.125 1 90.81 294 TYR A N 1
ATOM 2315 C CA . TYR A 1 294 ? -8.648 -34.219 -9.25 1 90.81 294 TYR A CA 1
ATOM 2316 C C . TYR A 1 294 ? -9.141 -34.125 -10.688 1 90.81 294 TYR A C 1
ATOM 2318 O O . TYR A 1 294 ? -9.727 -35.094 -11.203 1 90.81 294 TYR A O 1
ATOM 2326 N N . LEU A 1 295 ? -8.953 -33 -11.281 1 89.94 295 LEU A N 1
ATOM 2327 C CA . LEU A 1 295 ? -9.414 -32.812 -12.656 1 89.94 295 LEU A CA 1
ATOM 2328 C C . LEU A 1 295 ? -8.719 -33.781 -13.602 1 89.94 295 LEU A C 1
ATOM 2330 O O . LEU A 1 295 ? -9.352 -34.312 -14.516 1 89.94 295 LEU A O 1
ATOM 2334 N N . ARG A 1 296 ? -7.469 -34 -13.406 1 88.62 296 ARG A N 1
ATOM 2335 C CA . ARG A 1 296 ? -6.715 -34.938 -14.219 1 88.62 296 ARG A CA 1
ATOM 2336 C C . ARG A 1 296 ? -7.262 -36.344 -14.062 1 88.62 296 ARG A C 1
ATOM 2338 O O . ARG A 1 296 ? -7.273 -37.125 -15.023 1 88.62 296 ARG A O 1
ATOM 2345 N N . ALA A 1 297 ? -7.684 -36.656 -12.875 1 87.62 297 ALA A N 1
ATOM 2346 C CA . ALA A 1 297 ? -8.219 -37.969 -12.602 1 87.62 297 ALA A CA 1
ATOM 2347 C C . ALA A 1 297 ? -9.602 -38.156 -13.211 1 87.62 297 ALA A C 1
ATOM 2349 O O . ALA A 1 297 ? -9.93 -39.219 -13.742 1 87.62 297 ALA A O 1
ATOM 2350 N N . ILE A 1 298 ? -10.367 -37.125 -13.164 1 86.06 298 ILE A N 1
ATOM 2351 C CA . ILE A 1 298 ? -11.758 -37.188 -13.609 1 86.06 298 ILE A CA 1
ATOM 2352 C C . ILE A 1 298 ? -11.82 -37.156 -15.133 1 86.06 298 ILE A C 1
ATOM 2354 O O . ILE A 1 298 ? -12.625 -37.875 -15.742 1 86.06 298 ILE A O 1
ATOM 2358 N N . SER A 1 299 ? -10.969 -36.281 -15.742 1 83.31 299 SER A N 1
ATOM 2359 C CA . SER A 1 299 ? -11.039 -36.062 -17.188 1 83.31 299 SER A CA 1
ATOM 2360 C C . SER A 1 299 ? -9.648 -35.969 -17.797 1 83.31 299 SER A C 1
ATOM 2362 O O . SER A 1 299 ? -9.289 -34.906 -18.344 1 83.31 299 SER A O 1
ATOM 2364 N N . PRO A 1 300 ? -8.984 -37.062 -17.906 1 80.81 300 PRO A N 1
ATOM 2365 C CA . PRO A 1 300 ? -7.605 -37.031 -18.406 1 80.81 300 PRO A CA 1
ATOM 2366 C C . PRO A 1 300 ? -7.523 -36.531 -19.859 1 80.81 300 PRO A C 1
ATOM 2368 O O . PRO A 1 300 ? -6.59 -35.812 -20.219 1 80.81 300 PRO A O 1
ATOM 2371 N N . ALA A 1 301 ? -8.461 -36.844 -20.625 1 76.75 301 ALA A N 1
ATOM 2372 C CA . ALA A 1 301 ? -8.453 -36.469 -22.031 1 76.75 301 ALA A CA 1
ATOM 2373 C C . ALA A 1 301 ? -8.617 -34.938 -22.188 1 76.75 301 ALA A C 1
ATOM 2375 O O . ALA A 1 301 ? -7.926 -34.312 -23 1 76.75 301 ALA A O 1
ATOM 2376 N N . VAL A 1 302 ? -9.461 -34.375 -21.391 1 74.88 302 VAL A N 1
ATOM 2377 C CA . VAL A 1 302 ? -9.742 -32.938 -21.469 1 74.88 302 VAL A CA 1
ATOM 2378 C C . VAL A 1 302 ? -8.523 -32.156 -21 1 74.88 302 VAL A C 1
ATOM 2380 O O . VAL A 1 302 ? -8.156 -31.141 -21.609 1 74.88 302 VAL A O 1
ATOM 2383 N N . VAL A 1 303 ? -7.902 -32.656 -20.031 1 80.38 303 VAL A N 1
ATOM 2384 C CA . VAL A 1 303 ? -6.742 -31.969 -19.469 1 80.38 303 VAL A CA 1
ATOM 2385 C C . VAL A 1 303 ? -5.578 -32.031 -20.453 1 80.38 303 VAL A C 1
ATOM 2387 O O . VAL A 1 303 ? -4.859 -31.031 -20.625 1 80.38 303 VAL A O 1
ATOM 2390 N N . LYS A 1 304 ? -5.484 -33.125 -21.141 1 76.5 304 LYS A N 1
ATOM 2391 C CA . LYS A 1 304 ? -4.414 -33.281 -22.125 1 76.5 304 LYS A CA 1
ATOM 2392 C C . LYS A 1 304 ? -4.605 -32.312 -23.297 1 76.5 304 LYS A C 1
ATOM 2394 O O . LYS A 1 304 ? -3.633 -31.766 -23.828 1 76.5 304 LYS A O 1
ATOM 2399 N N . GLU A 1 305 ? -5.855 -32.094 -23.625 1 69.56 305 GLU A N 1
ATOM 2400 C CA . GLU A 1 305 ? -6.172 -31.219 -24.75 1 69.56 305 GLU A CA 1
ATOM 2401 C C . GLU A 1 305 ? -6.078 -29.75 -24.359 1 69.56 305 GLU A C 1
ATOM 2403 O O . GLU A 1 305 ? -5.844 -28.891 -25.219 1 69.56 305 GLU A O 1
ATOM 2408 N N . ALA A 1 306 ? -6.359 -29.328 -23.141 1 61.84 306 ALA A N 1
ATOM 2409 C CA . ALA A 1 306 ? -6.391 -27.953 -22.672 1 61.84 306 ALA A CA 1
ATOM 2410 C C . ALA A 1 306 ? -4.992 -27.344 -22.641 1 61.84 306 ALA A C 1
ATOM 2412 O O . ALA A 1 306 ? -4.832 -26.156 -22.406 1 61.84 306 ALA A O 1
ATOM 2413 N N . SER A 1 307 ? -3.922 -28.016 -22.891 1 53.97 307 SER A N 1
ATOM 2414 C CA . SER A 1 307 ? -2.533 -27.562 -22.828 1 53.97 307 SER A CA 1
ATOM 2415 C C . SER A 1 307 ? -2.297 -26.375 -23.75 1 53.97 307 SER A C 1
ATOM 2417 O O . SER A 1 307 ? -1.237 -25.75 -23.703 1 53.97 307 SER A O 1
ATOM 2419 N N . GLN A 1 308 ? -3.168 -25.938 -24.609 1 46.28 308 GLN A N 1
ATOM 2420 C CA . GLN A 1 308 ? -2.76 -24.922 -25.562 1 46.28 308 GLN A CA 1
ATOM 2421 C C . GLN A 1 308 ? -3.303 -23.547 -25.172 1 46.28 308 GLN A C 1
ATOM 2423 O O . GLN A 1 308 ? -4.512 -23.375 -25.016 1 46.28 308 GLN A O 1
ATOM 2428 N N . LEU A 1 309 ? -2.51 -22.688 -24.203 1 44.22 309 LEU A N 1
ATOM 2429 C CA . LEU A 1 309 ? -2.883 -21.281 -24.094 1 44.22 309 LEU A CA 1
ATOM 2430 C C . LEU A 1 309 ? -3.33 -20.734 -25.438 1 44.22 309 LEU A C 1
ATOM 2432 O O . LEU A 1 309 ? -2.539 -20.672 -26.391 1 44.22 309 LEU A O 1
ATOM 2436 N N . LYS A 1 310 ? -4.641 -20.984 -25.719 1 40.94 310 LYS A N 1
ATOM 2437 C CA . LYS A 1 310 ? -5.105 -20.391 -26.969 1 40.94 310 LYS A CA 1
ATOM 2438 C C . LYS A 1 310 ? -5.086 -18.859 -26.891 1 40.94 310 LYS A C 1
ATOM 2440 O O . LYS A 1 310 ? -5.445 -18.281 -25.875 1 40.94 310 LYS A O 1
ATOM 2445 N N . MET B 1 1 ? -3.885 11.477 20.719 1 87.12 1 MET B N 1
ATOM 2446 C CA . MET B 1 1 ? -4.859 10.406 20.5 1 87.12 1 MET B CA 1
ATOM 2447 C C . MET B 1 1 ? -4.668 9.766 19.125 1 87.12 1 MET B C 1
ATOM 2449 O O . MET B 1 1 ? -4.32 10.453 18.172 1 87.12 1 MET B O 1
ATOM 2453 N N . GLU B 1 2 ? -4.879 8.523 19.125 1 92.06 2 GLU B N 1
ATOM 2454 C CA . GLU B 1 2 ? -4.828 7.812 17.844 1 92.06 2 GLU B CA 1
ATOM 2455 C C . GLU B 1 2 ? -6.223 7.648 17.25 1 92.06 2 GLU B C 1
ATOM 2457 O O . GLU B 1 2 ? -7.164 7.277 17.953 1 92.06 2 GLU B O 1
ATOM 2462 N N . GLY B 1 3 ? -6.316 8.07 16.016 1 96 3 GLY B N 1
ATOM 2463 C CA . GLY B 1 3 ? -7.582 7.922 15.312 1 96 3 GLY B CA 1
ATOM 2464 C C . GLY B 1 3 ? -7.609 6.727 14.383 1 96 3 GLY B C 1
ATOM 2465 O O . GLY B 1 3 ? -6.801 6.633 13.461 1 96 3 GLY B O 1
ATOM 2466 N N . ARG B 1 4 ? -8.508 5.789 14.625 1 96.81 4 ARG B N 1
ATOM 2467 C CA . ARG B 1 4 ? -8.891 4.641 13.812 1 96.81 4 ARG B CA 1
ATOM 2468 C C . ARG B 1 4 ? -10.406 4.57 13.648 1 96.81 4 ARG B C 1
ATOM 2470 O O . ARG B 1 4 ? -11.141 5.336 14.273 1 96.81 4 ARG B O 1
ATOM 2477 N N . ARG B 1 5 ? -10.797 3.658 12.859 1 95.56 5 ARG B N 1
ATOM 2478 C CA . ARG B 1 5 ? -12.234 3.533 12.609 1 95.56 5 ARG B CA 1
ATOM 2479 C C . ARG B 1 5 ? -13 3.385 13.922 1 95.56 5 ARG B C 1
ATOM 2481 O O . ARG B 1 5 ? -14.023 4.039 14.117 1 95.56 5 ARG B O 1
ATOM 2488 N N . SER B 1 6 ? -12.516 2.611 14.852 1 94.69 6 SER B N 1
ATOM 2489 C CA . SER B 1 6 ? -13.219 2.281 16.094 1 94.69 6 SER B CA 1
ATOM 2490 C C . SER B 1 6 ? -13.133 3.426 17.094 1 94.69 6 SER B C 1
ATOM 2492 O O . SER B 1 6 ? -13.977 3.529 17.984 1 94.69 6 SER B O 1
ATOM 2494 N N . THR B 1 7 ? -12.188 4.305 16.969 1 95.44 7 THR B N 1
ATOM 2495 C CA . THR B 1 7 ? -11.992 5.352 17.969 1 95.44 7 THR B CA 1
ATOM 2496 C C . THR B 1 7 ? -12.352 6.719 17.391 1 95.44 7 THR B C 1
ATOM 2498 O O . THR B 1 7 ? -12.305 7.727 18.094 1 95.44 7 THR B O 1
ATOM 2501 N N . PHE B 1 8 ? -12.82 6.734 16.172 1 97 8 PHE B N 1
ATOM 2502 C CA . PHE B 1 8 ? -12.914 8 15.461 1 97 8 PHE B CA 1
ATOM 2503 C C . PHE B 1 8 ? -13.969 8.906 16.094 1 97 8 PHE B C 1
ATOM 2505 O O . PHE B 1 8 ? -13.789 10.117 16.156 1 97 8 PHE B O 1
ATOM 2512 N N . SER B 1 9 ? -15.039 8.352 16.516 1 95.12 9 SER B N 1
ATOM 2513 C CA . SER B 1 9 ? -16.094 9.164 17.109 1 95.12 9 SER B CA 1
ATOM 2514 C C . SER B 1 9 ? -15.57 9.93 18.328 1 95.12 9 SER B C 1
ATOM 2516 O O . SER B 1 9 ? -15.891 11.109 18.5 1 95.12 9 SER B O 1
ATOM 2518 N N . LYS B 1 10 ? -14.812 9.289 19.141 1 95.62 10 LYS B N 1
ATOM 2519 C CA . LYS B 1 10 ? -14.219 9.922 20.312 1 95.62 10 LYS B CA 1
ATOM 2520 C C . LYS B 1 10 ? -13.195 10.984 19.906 1 95.62 10 LYS B C 1
ATOM 2522 O O . LYS B 1 10 ? -13.156 12.062 20.5 1 95.62 10 LYS B O 1
ATOM 2527 N N . VAL B 1 11 ? -12.422 10.664 18.938 1 96.88 11 VAL B N 1
ATOM 2528 C CA . VAL B 1 11 ? -11.414 11.594 18.438 1 96.88 11 VAL B CA 1
ATOM 2529 C C . VAL B 1 11 ? -12.086 12.852 17.891 1 96.88 11 VAL B C 1
ATOM 2531 O O . VAL B 1 11 ? -11.664 13.969 18.203 1 96.88 11 VAL B O 1
ATOM 2534 N N . LEU B 1 12 ? -13.141 12.609 17.125 1 97.31 12 LEU B N 1
ATOM 2535 C CA . LEU B 1 12 ? -13.844 13.734 16.5 1 97.31 12 LEU B CA 1
ATOM 2536 C C . LEU B 1 12 ? -14.453 14.641 17.578 1 97.31 12 LEU B C 1
ATOM 2538 O O . LEU B 1 12 ? -14.344 15.867 17.484 1 97.31 12 LEU B O 1
ATOM 2542 N N . ALA B 1 13 ? -15.047 14.086 18.562 1 96.56 13 ALA B N 1
ATOM 2543 C CA . ALA B 1 13 ? -15.656 14.867 19.641 1 96.56 13 ALA B CA 1
ATOM 2544 C C . ALA B 1 13 ? -14.617 15.688 20.375 1 96.56 13 ALA B C 1
ATOM 2546 O O . ALA B 1 13 ? -14.828 16.875 20.641 1 96.56 13 ALA B O 1
ATOM 2547 N N . ASP B 1 14 ? -13.578 15.07 20.734 1 96.19 14 ASP B N 1
ATOM 2548 C CA . ASP B 1 14 ? -12.5 15.766 21.438 1 96.19 14 ASP B CA 1
ATOM 2549 C C . ASP B 1 14 ? -11.906 16.875 20.578 1 96.19 14 ASP B C 1
ATOM 2551 O O . ASP B 1 14 ? -11.648 17.969 21.062 1 96.19 14 ASP B O 1
ATOM 2555 N N . PHE B 1 15 ? -11.711 16.547 19.312 1 97 15 PHE B N 1
ATOM 2556 C CA . PHE B 1 15 ? -11.148 17.484 18.344 1 97 15 PHE B CA 1
ATOM 2557 C C . PHE B 1 15 ? -12.016 18.719 18.234 1 97 15 PHE B C 1
ATOM 2559 O O . PHE B 1 15 ? -11.516 19.844 18.328 1 97 15 PHE B O 1
ATOM 2566 N N . GLU B 1 16 ? -13.289 18.531 18.078 1 96.94 16 GLU B N 1
ATOM 2567 C CA . GLU B 1 16 ? -14.227 19.641 17.922 1 96.94 16 GLU B CA 1
ATOM 2568 C C . GLU B 1 16 ? -14.273 20.5 19.188 1 96.94 16 GLU B C 1
ATOM 2570 O O . GLU B 1 16 ? -14.336 21.734 19.094 1 96.94 16 GLU B O 1
ATOM 2575 N N . ALA B 1 17 ? -14.195 19.906 20.281 1 95.44 17 ALA B N 1
ATOM 2576 C CA . ALA B 1 17 ? -14.227 20.625 21.547 1 95.44 17 ALA B CA 1
ATOM 2577 C C . ALA B 1 17 ? -13 21.531 21.688 1 95.44 17 ALA B C 1
ATOM 2579 O O . ALA B 1 17 ? -13.094 22.641 22.234 1 95.44 17 ALA B O 1
ATOM 2580 N N . ARG B 1 18 ? -11.938 21.125 21.156 1 94.94 18 ARG B N 1
ATOM 2581 C CA . ARG B 1 18 ? -10.688 21.828 21.391 1 94.94 18 ARG B CA 1
ATOM 2582 C C . ARG B 1 18 ? -10.477 22.922 20.344 1 94.94 18 ARG B C 1
ATOM 2584 O O . ARG B 1 18 ? -9.656 23.812 20.531 1 94.94 18 ARG B O 1
ATOM 2591 N N . LEU B 1 19 ? -11.156 22.766 19.234 1 96.12 19 LEU B N 1
ATOM 2592 C CA . LEU B 1 19 ? -11.055 23.797 18.219 1 96.12 19 LEU B CA 1
ATOM 2593 C C . LEU B 1 19 ? -11.516 25.141 18.766 1 96.12 19 LEU B C 1
ATOM 2595 O O . LEU B 1 19 ? -11.031 26.188 18.328 1 96.12 19 LEU B O 1
ATOM 2599 N N . GLN B 1 20 ? -12.383 25 19.75 1 90.06 20 GLN B N 1
ATOM 2600 C CA . GLN B 1 20 ? -12.867 26.234 20.359 1 90.06 20 GLN B CA 1
ATOM 2601 C C . GLN B 1 20 ? -11.766 26.906 21.156 1 90.06 20 GLN B C 1
ATOM 2603 O O . GLN B 1 20 ? -11.188 26.312 22.062 1 90.06 20 GLN B O 1
ATOM 2608 N N . GLY B 1 21 ? -11.344 28.031 20.875 1 86.25 21 GLY B N 1
ATOM 2609 C CA . GLY B 1 21 ? -10.336 28.797 21.594 1 86.25 21 GLY B CA 1
ATOM 2610 C C . GLY B 1 21 ? -8.922 28.516 21.125 1 86.25 21 GLY B C 1
ATOM 2611 O O . GLY B 1 21 ? -7.961 29.016 21.703 1 86.25 21 GLY B O 1
ATOM 2612 N N . ALA B 1 22 ? -8.812 27.672 20.109 1 95 22 ALA B N 1
ATOM 2613 C CA . ALA B 1 22 ? -7.5 27.344 19.562 1 95 22 ALA B CA 1
ATOM 2614 C C . ALA B 1 22 ? -6.926 28.531 18.797 1 95 22 ALA B C 1
ATOM 2616 O O . ALA B 1 22 ? -7.668 29.422 18.359 1 95 22 ALA B O 1
ATOM 2617 N N . GLU B 1 23 ? -5.629 28.609 18.734 1 95.06 23 GLU B N 1
ATOM 2618 C CA . GLU B 1 23 ? -4.941 29.672 18.016 1 95.06 23 GLU B CA 1
ATOM 2619 C C . GLU B 1 23 ? -4.574 29.25 16.594 1 95.06 23 GLU B C 1
ATOM 2621 O O . GLU B 1 23 ? -4.66 30.062 15.664 1 95.06 23 GLU B O 1
ATOM 2626 N N . PHE B 1 24 ? -4.109 28.047 16.422 1 97.12 24 PHE B N 1
ATOM 2627 C CA . PHE B 1 24 ? -3.742 27.516 15.117 1 97.12 24 PHE B CA 1
ATOM 2628 C C . PHE B 1 24 ? -3.721 25.984 15.141 1 97.12 24 PHE B C 1
ATOM 2630 O O . PHE B 1 24 ? -3.842 25.375 16.203 1 97.12 24 PHE B O 1
ATOM 2637 N N . VAL B 1 25 ? -3.65 25.375 13.984 1 98.56 25 VAL B N 1
ATOM 2638 C CA . VAL B 1 25 ? -3.549 23.922 13.844 1 98.56 25 VAL B CA 1
ATOM 2639 C C . VAL B 1 25 ? -2.332 23.562 12.992 1 98.56 25 VAL B C 1
ATOM 2641 O O . VAL B 1 25 ? -2.174 24.078 11.883 1 98.56 25 VAL B O 1
ATOM 2644 N N . ALA B 1 26 ? -1.456 22.781 13.586 1 98.31 26 ALA B N 1
ATOM 2645 C CA . ALA B 1 26 ? -0.319 22.266 12.828 1 98.31 26 ALA B CA 1
ATOM 2646 C C . ALA B 1 26 ? -0.667 20.938 12.148 1 98.31 26 ALA B C 1
ATOM 2648 O O . ALA B 1 26 ? -1.365 20.109 12.727 1 98.31 26 ALA B O 1
ATOM 2649 N N . ILE B 1 27 ? -0.136 20.75 10.914 1 98.56 27 ILE B N 1
ATOM 2650 C CA . ILE B 1 27 ? -0.52 19.609 10.078 1 98.56 27 ILE B CA 1
ATOM 2651 C C . ILE B 1 27 ? 0.73 18.875 9.602 1 98.56 27 ILE B C 1
ATOM 2653 O O . ILE B 1 27 ? 1.721 19.5 9.219 1 98.56 27 ILE B O 1
ATOM 2657 N N . ASP B 1 28 ? 0.685 17.656 9.625 1 97.31 28 ASP B N 1
ATOM 2658 C CA . ASP B 1 28 ? 1.671 16.766 9.016 1 97.31 28 ASP B CA 1
ATOM 2659 C C . ASP B 1 28 ? 1.011 15.508 8.469 1 97.31 28 ASP B C 1
ATOM 2661 O O . ASP B 1 28 ? -0.047 15.094 8.945 1 97.31 28 ASP B O 1
ATOM 2665 N N . THR B 1 29 ? 1.577 14.906 7.391 1 98 29 THR B N 1
ATOM 2666 C CA . THR B 1 29 ? 1.017 13.688 6.812 1 98 29 THR B CA 1
ATOM 2667 C C . THR B 1 29 ? 2.121 12.68 6.488 1 98 29 THR B C 1
ATOM 2669 O O . THR B 1 29 ? 3.271 13.07 6.27 1 98 29 THR B O 1
ATOM 2672 N N . GLU B 1 30 ? 1.842 11.438 6.602 1 97.69 30 GLU B N 1
ATOM 2673 C CA . GLU B 1 30 ? 2.611 10.367 5.98 1 97.69 30 GLU B CA 1
ATOM 2674 C C . GLU B 1 30 ? 1.931 9.859 4.711 1 97.69 30 GLU B C 1
ATOM 2676 O O . GLU B 1 30 ? 0.714 9.664 4.688 1 97.69 30 GLU B O 1
ATOM 2681 N N . LEU B 1 31 ? 2.701 9.734 3.686 1 98.06 31 LEU B N 1
ATOM 2682 C CA . LEU B 1 31 ? 2.152 9.602 2.34 1 98.06 31 LEU B CA 1
ATOM 2683 C C . LEU B 1 31 ? 2.666 8.336 1.663 1 98.06 31 LEU B C 1
ATOM 2685 O O . LEU B 1 31 ? 3.662 7.758 2.1 1 98.06 31 LEU B O 1
ATOM 2689 N N . THR B 1 32 ? 1.987 7.871 0.567 1 98.19 32 THR B N 1
ATOM 2690 C CA . THR B 1 32 ? 2.414 6.695 -0.185 1 98.19 32 THR B CA 1
ATOM 2691 C C . THR B 1 32 ? 3.475 7.07 -1.216 1 98.19 32 THR B C 1
ATOM 2693 O O . THR B 1 32 ? 4.051 6.195 -1.866 1 98.19 32 THR B O 1
ATOM 2696 N N . GLY B 1 33 ? 3.709 8.328 -1.418 1 96.44 33 GLY B N 1
ATOM 2697 C CA . GLY B 1 33 ? 4.719 8.852 -2.326 1 96.44 33 GLY B CA 1
ATOM 2698 C C . GLY B 1 33 ? 4.855 10.359 -2.264 1 96.44 33 GLY B C 1
ATOM 2699 O O . GLY B 1 33 ? 3.969 11.047 -1.752 1 96.44 33 GLY B O 1
ATOM 2700 N N . VAL B 1 34 ? 6 10.898 -2.793 1 91.62 34 VAL B N 1
ATOM 2701 C CA . VAL B 1 34 ? 6.25 12.32 -2.586 1 91.62 34 VAL B CA 1
ATOM 2702 C C . VAL B 1 34 ? 6.852 12.93 -3.85 1 91.62 34 VAL B C 1
ATOM 2704 O O . VAL B 1 34 ? 7.18 14.117 -3.877 1 91.62 34 VAL B O 1
ATOM 2707 N N . ASP B 1 35 ? 7.07 12.141 -4.824 1 86.62 35 ASP B N 1
ATOM 2708 C CA . ASP B 1 35 ? 7.727 12.711 -6 1 86.62 35 ASP B CA 1
ATOM 2709 C C . ASP B 1 35 ? 7.148 12.125 -7.289 1 86.62 35 ASP B C 1
ATOM 2711 O O . ASP B 1 35 ? 6.395 11.156 -7.25 1 86.62 35 ASP B O 1
ATOM 2715 N N . VAL B 1 36 ? 7.266 12.891 -8.289 1 77.19 36 VAL B N 1
ATOM 2716 C CA . VAL B 1 36 ? 6.875 12.398 -9.602 1 77.19 36 VAL B CA 1
ATOM 2717 C C . VAL B 1 36 ? 8.117 12.078 -10.43 1 77.19 36 VAL B C 1
ATOM 2719 O O . VAL B 1 36 ? 9.031 12.898 -10.523 1 77.19 36 VAL B O 1
ATOM 2722 N N . GLU B 1 37 ? 8.102 10.852 -10.891 1 66.25 37 GLU B N 1
ATOM 2723 C CA . GLU B 1 37 ? 9.242 10.383 -11.664 1 66.25 37 GLU B CA 1
ATOM 2724 C C . GLU B 1 37 ? 9.508 11.289 -12.859 1 66.25 37 GLU B C 1
ATOM 2726 O O . GLU B 1 37 ? 8.578 11.703 -13.555 1 66.25 37 GLU B O 1
ATOM 2731 N N . GLY B 1 38 ? 10.781 11.617 -13.086 1 59.03 38 GLY B N 1
ATOM 2732 C CA . GLY B 1 38 ? 11.227 12.359 -14.25 1 59.03 38 GLY B CA 1
ATOM 2733 C C . GLY B 1 38 ? 11.133 13.867 -14.07 1 59.03 38 GLY B C 1
ATOM 2734 O O . GLY B 1 38 ? 11.492 14.633 -14.969 1 59.03 38 GLY B O 1
ATOM 2735 N N . ASP B 1 39 ? 10.609 14.281 -12.914 1 62.12 39 ASP B N 1
ATOM 2736 C CA . ASP B 1 39 ? 10.477 15.719 -12.695 1 62.12 39 ASP B CA 1
ATOM 2737 C C . ASP B 1 39 ? 11.188 16.141 -11.406 1 62.12 39 ASP B C 1
ATOM 2739 O O . ASP B 1 39 ? 10.539 16.484 -10.414 1 62.12 39 ASP B O 1
ATOM 2743 N N . PRO B 1 40 ? 12.469 16.078 -11.547 1 57.66 40 PRO B N 1
ATOM 2744 C CA . PRO B 1 40 ? 13.188 16.469 -10.336 1 57.66 40 PRO B CA 1
ATOM 2745 C C . PRO B 1 40 ? 13.016 17.953 -10 1 57.66 40 PRO B C 1
ATOM 2747 O O . PRO B 1 40 ? 12.68 18.75 -10.883 1 57.66 40 PRO B O 1
ATOM 2750 N N . ASP B 1 41 ? 13 18.203 -8.703 1 59.09 41 ASP B N 1
ATOM 2751 C CA . ASP B 1 41 ? 12.953 19.594 -8.289 1 59.09 41 ASP B CA 1
ATOM 2752 C C . ASP B 1 41 ? 14.094 20.406 -8.906 1 59.09 41 ASP B C 1
ATOM 2754 O O . ASP B 1 41 ? 15.258 19.984 -8.867 1 59.09 41 ASP B O 1
ATOM 2758 N N . THR B 1 42 ? 13.57 21.203 -9.805 1 57.25 42 THR B N 1
ATOM 2759 C CA . THR B 1 42 ? 14.602 22.062 -10.367 1 57.25 42 THR B CA 1
ATOM 2760 C C . THR B 1 42 ? 14.539 23.453 -9.734 1 57.25 42 THR B C 1
ATOM 2762 O O . THR B 1 42 ? 13.461 23.906 -9.336 1 57.25 42 THR B O 1
ATOM 2765 N N . PHE B 1 43 ? 15.672 24.016 -9.469 1 57.66 43 PHE B N 1
ATOM 2766 C CA . PHE B 1 43 ? 15.812 25.344 -8.852 1 57.66 43 PHE B CA 1
ATOM 2767 C C . PHE B 1 43 ? 15.125 26.406 -9.695 1 57.66 43 PHE B C 1
ATOM 2769 O O . PHE B 1 43 ? 14.75 27.453 -9.18 1 57.66 43 PHE B O 1
ATOM 2776 N N . ASP B 1 44 ? 14.867 26.094 -10.852 1 67 44 ASP B N 1
ATOM 2777 C CA . ASP B 1 44 ? 14.383 27.141 -11.75 1 67 44 ASP B CA 1
ATOM 2778 C C . ASP B 1 44 ? 12.883 26.984 -12.023 1 67 44 ASP B C 1
ATOM 2780 O O . ASP B 1 44 ? 12.359 27.531 -12.992 1 67 44 ASP B O 1
ATOM 2784 N N . GLU B 1 45 ? 12.328 26.391 -11.117 1 75.5 45 GLU B N 1
ATOM 2785 C CA . GLU B 1 45 ? 10.906 26.188 -11.391 1 75.5 45 GLU B CA 1
ATOM 2786 C C . GLU B 1 45 ? 10.094 27.438 -11.078 1 75.5 45 GLU B C 1
ATOM 2788 O O . GLU B 1 45 ? 10.32 28.094 -10.062 1 75.5 45 GLU B O 1
ATOM 2793 N N . SER B 1 46 ? 9.242 27.844 -12.016 1 83.38 46 SER B N 1
ATOM 2794 C CA . SER B 1 46 ? 8.297 28.922 -11.781 1 83.38 46 SER B CA 1
ATOM 2795 C C . SER B 1 46 ? 7.266 28.547 -10.727 1 83.38 46 SER B C 1
ATOM 2797 O O . SER B 1 46 ? 7.121 27.359 -10.398 1 83.38 46 SER B O 1
ATOM 2799 N N . ALA B 1 47 ? 6.605 29.547 -10.203 1 83.88 47 ALA B N 1
ATOM 2800 C CA . ALA B 1 47 ? 5.547 29.312 -9.219 1 83.88 47 ALA B CA 1
ATOM 2801 C C . ALA B 1 47 ? 4.445 28.438 -9.797 1 83.88 47 ALA B C 1
ATOM 2803 O O . ALA B 1 47 ? 3.924 27.562 -9.102 1 83.88 47 ALA B O 1
ATOM 2804 N N . GLN B 1 48 ? 4.203 28.688 -11.07 1 89.12 48 GLN B N 1
ATOM 2805 C CA . GLN B 1 48 ? 3.176 27.891 -11.742 1 89.12 48 GLN B CA 1
ATOM 2806 C C . GLN B 1 48 ? 3.604 26.438 -11.891 1 89.12 48 GLN B C 1
ATOM 2808 O O . GLN B 1 48 ? 2.803 25.531 -11.672 1 89.12 48 GLN B O 1
ATOM 2813 N N . GLN B 1 49 ? 4.773 26.297 -12.203 1 87.94 49 GLN B N 1
ATOM 2814 C CA . GLN B 1 49 ? 5.293 24.953 -12.352 1 87.94 49 GLN B CA 1
ATOM 2815 C C . GLN B 1 49 ? 5.312 24.219 -11.008 1 87.94 49 GLN B C 1
ATOM 2817 O O . GLN B 1 49 ? 5.016 23.016 -10.945 1 87.94 49 GLN B O 1
ATOM 2822 N N . ARG B 1 50 ? 5.605 24.906 -10.031 1 87.62 50 ARG B N 1
ATOM 2823 C CA . ARG B 1 50 ? 5.621 24.328 -8.695 1 87.62 50 ARG B CA 1
ATOM 2824 C C . ARG B 1 50 ? 4.219 23.922 -8.258 1 87.62 50 ARG B C 1
ATOM 2826 O O . ARG B 1 50 ? 4.031 22.859 -7.672 1 87.62 50 ARG B O 1
ATOM 2833 N N . LEU B 1 51 ? 3.34 24.812 -8.531 1 92.75 51 LEU B N 1
ATOM 2834 C CA . LEU B 1 51 ? 1.948 24.531 -8.195 1 92.75 51 LEU B CA 1
ATOM 2835 C C . LEU B 1 51 ? 1.471 23.266 -8.906 1 92.75 51 LEU B C 1
ATOM 2837 O O . LEU B 1 51 ? 0.893 22.375 -8.281 1 92.75 51 LEU B O 1
ATOM 2841 N N . GLU B 1 52 ? 1.749 23.234 -10.164 1 94.12 52 GLU B N 1
ATOM 2842 C CA . GLU B 1 52 ? 1.33 22.094 -10.961 1 94.12 52 GLU B CA 1
ATOM 2843 C C . GLU B 1 52 ? 1.943 20.797 -10.438 1 94.12 52 GLU B C 1
ATOM 2845 O O . GLU B 1 52 ? 1.266 19.766 -10.359 1 94.12 52 GLU B O 1
ATOM 2850 N N . LYS B 1 53 ? 3.154 20.859 -10.109 1 92.31 53 LYS B N 1
ATOM 2851 C CA . LYS B 1 53 ? 3.869 19.688 -9.602 1 92.31 53 LYS B CA 1
ATOM 2852 C C . LYS B 1 53 ? 3.266 19.203 -8.289 1 92.31 53 LYS B C 1
ATOM 2854 O O . LYS B 1 53 ? 3.029 18.016 -8.109 1 92.31 53 LYS B O 1
ATOM 2859 N N . GLN B 1 54 ? 3.021 20.141 -7.371 1 93.81 54 GLN B N 1
ATOM 2860 C CA . GLN B 1 54 ? 2.445 19.797 -6.074 1 93.81 54 GLN B CA 1
ATOM 2861 C C . GLN B 1 54 ? 1.071 19.156 -6.242 1 93.81 54 GLN B C 1
ATOM 2863 O O . GLN B 1 54 ? 0.75 18.172 -5.559 1 93.81 54 GLN B O 1
ATOM 2868 N N . CYS B 1 55 ? 0.347 19.703 -7.168 1 96.38 55 CYS B N 1
ATOM 2869 C CA . CYS B 1 55 ? -0.982 19.156 -7.43 1 96.38 55 CYS B CA 1
ATOM 2870 C C . CYS B 1 55 ? -0.894 17.75 -7.992 1 96.38 55 CYS B C 1
ATOM 2872 O O . CYS B 1 55 ? -1.62 16.859 -7.555 1 96.38 55 CYS B O 1
ATOM 2874 N N . ARG B 1 56 ? -0.017 17.578 -8.906 1 95.62 56 ARG B N 1
ATOM 2875 C CA . ARG B 1 56 ? 0.148 16.281 -9.523 1 95.62 56 ARG B CA 1
ATOM 2876 C C . ARG B 1 56 ? 0.558 15.227 -8.492 1 95.62 56 ARG B C 1
ATOM 2878 O O . ARG B 1 56 ? 0.054 14.102 -8.508 1 95.62 56 ARG B O 1
ATOM 2885 N N . ILE B 1 57 ? 1.418 15.578 -7.625 1 95.81 57 ILE B N 1
ATOM 2886 C CA . ILE B 1 57 ? 1.891 14.672 -6.586 1 95.81 57 ILE B CA 1
ATOM 2887 C C . ILE B 1 57 ? 0.737 14.312 -5.656 1 95.81 57 ILE B C 1
ATOM 2889 O O . ILE B 1 57 ? 0.494 13.133 -5.387 1 95.81 57 ILE B O 1
ATOM 2893 N N . ALA B 1 58 ? -0.008 15.289 -5.227 1 97 58 ALA B N 1
ATOM 2894 C CA . ALA B 1 58 ? -1.097 15.102 -4.27 1 97 58 ALA B CA 1
ATOM 2895 C C . ALA B 1 58 ? -2.211 14.25 -4.871 1 97 58 ALA B C 1
ATOM 2897 O O . ALA B 1 58 ? -2.918 13.539 -4.148 1 97 58 ALA B O 1
ATOM 2898 N N . GLU B 1 59 ? -2.32 14.312 -6.168 1 96.69 59 GLU B N 1
ATOM 2899 C CA . GLU B 1 59 ? -3.381 13.57 -6.844 1 96.69 59 GLU B CA 1
ATOM 2900 C C . GLU B 1 59 ? -2.941 12.148 -7.164 1 96.69 59 GLU B C 1
ATOM 2902 O O . GLU B 1 59 ? -3.777 11.258 -7.352 1 96.69 59 GLU B O 1
ATOM 2907 N N . ARG B 1 60 ? -1.687 11.953 -7.246 1 96.38 60 ARG B N 1
ATOM 2908 C CA . ARG B 1 60 ? -1.134 10.664 -7.641 1 96.38 60 ARG B CA 1
ATOM 2909 C C . ARG B 1 60 ? -1.076 9.703 -6.453 1 96.38 60 ARG B C 1
ATOM 2911 O O . ARG B 1 60 ? -1.38 8.516 -6.59 1 96.38 60 ARG B O 1
ATOM 2918 N N . TYR B 1 61 ? -0.714 10.164 -5.34 1 97.69 61 TYR B N 1
ATOM 2919 C CA . TYR B 1 61 ? -0.495 9.367 -4.137 1 97.69 61 TYR B CA 1
ATOM 2920 C C . TYR B 1 61 ? -1.617 9.578 -3.129 1 97.69 61 TYR B C 1
ATOM 2922 O O . TYR B 1 61 ? -2.615 10.234 -3.434 1 97.69 61 TYR B O 1
ATOM 2930 N N . THR B 1 62 ? -1.566 8.914 -1.955 1 97.88 62 THR B N 1
ATOM 2931 C CA . THR B 1 62 ? -2.598 9.102 -0.942 1 97.88 62 THR B CA 1
ATOM 2932 C C . THR B 1 62 ? -1.977 9.242 0.445 1 97.88 62 THR B C 1
ATOM 2934 O O . THR B 1 62 ? -0.758 9.125 0.599 1 97.88 62 THR B O 1
ATOM 2937 N N . VAL B 1 63 ? -2.842 9.57 1.397 1 98.25 63 VAL B N 1
ATOM 2938 C CA . VAL B 1 63 ? -2.424 9.781 2.779 1 98.25 63 VAL B CA 1
ATOM 2939 C C . VAL B 1 63 ? -2.535 8.477 3.559 1 98.25 63 VAL B C 1
ATOM 2941 O O . VAL B 1 63 ? -3.506 7.73 3.4 1 98.25 63 VAL B O 1
ATOM 2944 N N . ILE B 1 64 ? -1.512 8.18 4.328 1 98.62 64 ILE B N 1
ATOM 2945 C CA . ILE B 1 64 ? -1.514 7.039 5.23 1 98.62 64 ILE B CA 1
ATOM 2946 C C . ILE B 1 64 ? -1.922 7.488 6.633 1 98.62 64 ILE B C 1
ATOM 2948 O O . ILE B 1 64 ? -2.832 6.918 7.234 1 98.62 64 ILE B O 1
ATOM 2952 N N . GLN B 1 65 ? -1.272 8.539 7.094 1 98.62 65 GLN B N 1
ATOM 2953 C CA . GLN B 1 65 ? -1.557 9.148 8.391 1 98.62 65 GLN B CA 1
ATOM 2954 C C . GLN B 1 65 ? -1.731 10.656 8.258 1 98.62 65 GLN B C 1
ATOM 2956 O O . GLN B 1 65 ? -1.039 11.305 7.465 1 98.62 65 GLN B O 1
ATOM 2961 N N . ILE B 1 66 ? -2.613 11.172 9.039 1 98.75 66 ILE B N 1
ATOM 2962 C CA . ILE B 1 66 ? -2.797 12.609 9.195 1 98.75 66 ILE B CA 1
ATOM 2963 C C . ILE B 1 66 ? -2.51 13.016 10.641 1 98.75 66 ILE B C 1
ATOM 2965 O O . ILE B 1 66 ? -3.141 12.508 11.57 1 98.75 66 ILE B O 1
ATOM 2969 N N . GLY B 1 67 ? -1.561 13.844 10.797 1 98.44 67 GLY B N 1
ATOM 2970 C CA . GLY B 1 67 ? -1.287 14.453 12.086 1 98.44 67 GLY B CA 1
ATOM 2971 C C . GLY B 1 67 ? -1.849 15.852 12.219 1 98.44 67 GLY B C 1
ATOM 2972 O O . GLY B 1 67 ? -1.6 16.703 11.367 1 98.44 67 GLY B O 1
ATOM 2973 N N . LEU B 1 68 ? -2.607 16.047 13.234 1 98.69 68 LEU B N 1
ATOM 2974 C CA . LEU B 1 68 ? -3.166 17.359 13.547 1 98.69 68 LEU B CA 1
ATOM 2975 C C . LEU B 1 68 ? -2.893 17.75 14.992 1 98.69 68 LEU B C 1
ATOM 2977 O O . LEU B 1 68 ? -3.223 16.984 15.914 1 98.69 68 LEU B O 1
ATOM 2981 N N . THR B 1 69 ? -2.283 18.859 15.18 1 97.94 69 THR B N 1
ATOM 2982 C CA . THR B 1 69 ? -2.076 19.359 16.531 1 97.94 69 THR B CA 1
ATOM 2983 C C . THR B 1 69 ? -2.799 20.688 16.734 1 97.94 69 THR B C 1
ATOM 2985 O O . THR B 1 69 ? -2.492 21.672 16.062 1 97.94 69 THR B O 1
ATOM 2988 N N . ILE B 1 70 ? -3.771 20.703 17.578 1 97.94 70 ILE B N 1
ATOM 2989 C CA . ILE B 1 70 ? -4.469 21.922 17.969 1 97.94 70 ILE B CA 1
ATOM 2990 C C . ILE B 1 70 ? -3.678 22.656 19.047 1 97.94 70 ILE B C 1
ATOM 2992 O O . ILE B 1 70 ? -3.422 22.094 20.125 1 97.94 70 ILE B O 1
ATOM 2996 N N . ALA B 1 71 ? -3.254 23.828 18.734 1 96.19 71 ALA B N 1
ATOM 2997 C CA . ALA B 1 71 ? -2.527 24.656 19.688 1 96.19 71 ALA B CA 1
ATOM 2998 C C . ALA B 1 71 ? -3.391 25.812 20.188 1 96.19 71 ALA B C 1
ATOM 3000 O O . ALA B 1 71 ? -3.996 26.531 19.375 1 96.19 71 ALA B O 1
ATOM 3001 N N . GLY B 1 72 ? -3.568 25.859 21.453 1 90.19 72 GLY B N 1
ATOM 3002 C CA . GLY B 1 72 ? -4.344 26.938 22.062 1 90.19 72 GLY B CA 1
ATOM 3003 C C . GLY B 1 72 ? -3.746 27.453 23.344 1 90.19 72 GLY B C 1
ATOM 3004 O O . GLY B 1 72 ? -2.658 27.031 23.75 1 90.19 72 GLY B O 1
ATOM 3005 N N . ARG B 1 73 ? -4.297 28.484 23.906 1 78 73 ARG B N 1
ATOM 3006 C CA . ARG B 1 73 ? -3.816 29.062 25.156 1 78 73 ARG B CA 1
ATOM 3007 C C . ARG B 1 73 ? -4.742 28.719 26.312 1 78 73 ARG B C 1
ATOM 3009 O O . ARG B 1 73 ? -5.961 28.625 26.141 1 78 73 ARG B O 1
ATOM 3016 N N . LYS B 1 74 ? -4.031 27.984 27.25 1 63.09 74 LYS B N 1
ATOM 3017 C CA . LYS B 1 74 ? -4.691 27.766 28.531 1 63.09 74 LYS B CA 1
ATOM 3018 C C . LYS B 1 74 ? -4.441 28.922 29.5 1 63.09 74 LYS B C 1
ATOM 3020 O O . LYS B 1 74 ? -3.307 29.375 29.656 1 63.09 74 LYS B O 1
ATOM 3025 N N . GLY B 1 75 ? -5.582 29.75 30 1 55.31 75 GLY B N 1
ATOM 3026 C CA . GLY B 1 75 ? -5.527 30.672 31.141 1 55.31 75 GLY B CA 1
ATOM 3027 C C . GLY B 1 75 ? -5.328 32.125 30.719 1 55.31 75 GLY B C 1
ATOM 3028 O O . GLY B 1 75 ? -4.988 32.406 29.578 1 55.31 75 GLY B O 1
ATOM 3029 N N . GLY B 1 76 ? -6.113 33.062 31.078 1 49.5 76 GLY B N 1
ATOM 3030 C CA . GLY B 1 76 ? -6.305 34.5 30.938 1 49.5 76 GLY B CA 1
ATOM 3031 C C . GLY B 1 76 ? -5.012 35.281 31.047 1 49.5 76 GLY B C 1
ATOM 3032 O O . GLY B 1 76 ? -4.988 36.469 30.812 1 49.5 76 GLY B O 1
ATOM 3033 N N . GLY B 1 77 ? -3.943 34.844 31.875 1 45.81 77 GLY B N 1
ATOM 3034 C CA . GLY B 1 77 ? -2.979 35.844 32.281 1 45.81 77 GLY B CA 1
ATOM 3035 C C . GLY B 1 77 ? -1.696 35.812 31.453 1 45.81 77 GLY B C 1
ATOM 3036 O O . GLY B 1 77 ? -1.647 35.156 30.406 1 45.81 77 GLY B O 1
ATOM 3037 N N . ARG B 1 78 ? -0.596 36.562 31.875 1 49.69 78 ARG B N 1
ATOM 3038 C CA . ARG B 1 78 ? 0.737 36.875 31.375 1 49.69 78 ARG B CA 1
ATOM 3039 C C . ARG B 1 78 ? 1.497 35.625 30.984 1 49.69 78 ARG B C 1
ATOM 3041 O O . ARG B 1 78 ? 2.484 35.688 30.25 1 49.69 78 ARG B O 1
ATOM 3048 N N . ASP B 1 79 ? 1.478 34.5 31.766 1 52.34 79 ASP B N 1
ATOM 3049 C CA . ASP B 1 79 ? 2.33 33.312 31.562 1 52.34 79 ASP B CA 1
ATOM 3050 C C . ASP B 1 79 ? 1.702 32.344 30.578 1 52.34 79 ASP B C 1
ATOM 3052 O O . ASP B 1 79 ? 1.276 31.25 30.953 1 52.34 79 ASP B O 1
ATOM 3056 N N . ASP B 1 80 ? 1.337 32.688 29.5 1 61.25 80 ASP B N 1
ATOM 3057 C CA . ASP B 1 80 ? 0.498 32.094 28.469 1 61.25 80 ASP B CA 1
ATOM 3058 C C . ASP B 1 80 ? 1.167 30.859 27.875 1 61.25 80 ASP B C 1
ATOM 3060 O O . ASP B 1 80 ? 2.262 30.953 27.312 1 61.25 80 ASP B O 1
ATOM 3064 N N . GLU B 1 81 ? 0.888 29.703 28.484 1 81.75 81 GLU B N 1
ATOM 3065 C CA . GLU B 1 81 ? 1.338 28.375 28.047 1 81.75 81 GLU B CA 1
ATOM 3066 C C . GLU B 1 81 ? 0.558 27.906 26.828 1 81.75 81 GLU B C 1
ATOM 3068 O O . GLU B 1 81 ? -0.651 28.125 26.734 1 81.75 81 GLU B O 1
ATOM 3073 N N . LEU B 1 82 ? 1.316 27.516 25.922 1 88.38 82 LEU B N 1
ATOM 3074 C CA . LEU B 1 82 ? 0.712 26.922 24.734 1 88.38 82 LEU B CA 1
ATOM 3075 C C . LEU B 1 82 ? 0.276 25.484 25.016 1 88.38 82 LEU B C 1
ATOM 3077 O O . LEU B 1 82 ? 1.092 24.641 25.406 1 88.38 82 LEU B O 1
ATOM 3081 N N . THR B 1 83 ? -1.015 25.281 24.938 1 92.44 83 THR B N 1
ATOM 3082 C CA . THR B 1 83 ? -1.504 23.922 25.062 1 92.44 83 THR B CA 1
ATOM 3083 C C . THR B 1 83 ? -1.541 23.234 23.703 1 92.44 83 THR B C 1
ATOM 3085 O O . THR B 1 83 ? -1.924 23.844 22.703 1 92.44 83 THR B O 1
ATOM 3088 N N . CYS B 1 84 ? -1.092 22 23.672 1 94.81 84 CYS B N 1
ATOM 3089 C CA . CYS B 1 84 ? -1.068 21.234 22.422 1 94.81 84 CYS B CA 1
ATOM 3090 C C . CYS B 1 84 ? -1.806 19.922 22.562 1 94.81 84 CYS B C 1
ATOM 3092 O O . CYS B 1 84 ? -1.51 19.141 23.469 1 94.81 84 CYS B O 1
ATOM 3094 N N . ALA B 1 85 ? -2.766 19.703 21.75 1 96.25 85 ALA B N 1
ATOM 3095 C CA . ALA B 1 85 ? -3.434 18.406 21.578 1 96.25 85 ALA B CA 1
ATOM 3096 C C . ALA B 1 85 ? -3.18 17.844 20.188 1 96.25 85 ALA B C 1
ATOM 3098 O O . ALA B 1 85 ? -3.602 18.422 19.188 1 96.25 85 ALA B O 1
ATOM 3099 N N . SER B 1 86 ? -2.502 16.672 20.172 1 97 86 SER B N 1
ATOM 3100 C CA . SER B 1 86 ? -2.105 16.078 18.906 1 97 86 SER B CA 1
ATOM 3101 C C . SER B 1 86 ? -2.914 14.828 18.609 1 97 86 SER B C 1
ATOM 3103 O O . SER B 1 86 ? -3.193 14.031 19.5 1 97 86 SER B O 1
ATOM 3105 N N . TYR B 1 87 ? -3.307 14.672 17.391 1 98.12 87 TYR B N 1
ATOM 3106 C CA . TYR B 1 87 ? -4.043 13.516 16.875 1 98.12 87 TYR B CA 1
ATOM 3107 C C . TYR B 1 87 ? -3.285 12.836 15.75 1 98.12 87 TYR B C 1
ATOM 3109 O O . TYR B 1 87 ? -2.814 13.5 14.82 1 98.12 87 TYR B O 1
ATOM 3117 N N . ASN B 1 88 ? -3.043 11.609 15.883 1 97.81 88 ASN B N 1
ATOM 3118 C CA . ASN B 1 88 ? -2.512 10.773 14.805 1 97.81 88 ASN B CA 1
ATOM 3119 C C . ASN B 1 88 ? -3.588 9.867 14.211 1 97.81 88 ASN B C 1
ATOM 3121 O O . ASN B 1 88 ? -3.961 8.867 14.82 1 97.81 88 ASN B O 1
ATOM 3125 N N . ILE B 1 89 ? -4.031 10.164 13 1 98.69 89 ILE B N 1
ATOM 3126 C CA . ILE B 1 89 ? -5.203 9.492 12.445 1 98.69 89 ILE B CA 1
ATOM 3127 C C . ILE B 1 89 ? -4.805 8.703 11.203 1 98.69 89 ILE B C 1
ATOM 3129 O O . ILE B 1 89 ? -4.23 9.266 10.266 1 98.69 89 ILE B O 1
ATOM 3133 N N . PHE B 1 90 ? -5.086 7.391 11.211 1 98.69 90 PHE B N 1
ATOM 3134 C CA . PHE B 1 90 ? -4.941 6.602 9.992 1 98.69 90 PHE B CA 1
ATOM 3135 C C . PHE B 1 90 ? -6.086 6.887 9.023 1 98.69 90 PHE B C 1
ATOM 3137 O O . PHE B 1 90 ? -7.25 6.91 9.422 1 98.69 90 PHE B O 1
ATOM 3144 N N . ALA B 1 91 ? -5.707 7.168 7.773 1 98.62 91 ALA B N 1
ATOM 3145 C CA . ALA B 1 91 ? -6.711 7.531 6.773 1 98.62 91 ALA B CA 1
ATOM 3146 C C . ALA B 1 91 ? -6.711 6.539 5.613 1 98.62 91 ALA B C 1
ATOM 3148 O O . ALA B 1 91 ? -5.66 6.25 5.035 1 98.62 91 ALA B O 1
ATOM 3149 N N . PHE B 1 92 ? -7.863 6.031 5.258 1 98.44 92 PHE B N 1
ATOM 3150 C CA . PHE B 1 92 ? -7.992 5.133 4.117 1 98.44 92 PHE B CA 1
ATOM 3151 C C . PHE B 1 92 ? -9.211 5.5 3.273 1 98.44 92 PHE B C 1
ATOM 3153 O O . PHE B 1 92 ? -10.273 5.809 3.812 1 98.44 92 PHE B O 1
ATOM 3160 N N . PRO B 1 93 ? -9.062 5.48 1.974 1 97.19 93 PRO B N 1
ATOM 3161 C CA . PRO B 1 93 ? -10.188 5.898 1.133 1 97.19 93 PRO B CA 1
ATOM 3162 C C . PRO B 1 93 ? -11.438 5.055 1.355 1 97.19 93 PRO B C 1
ATOM 3164 O O . PRO B 1 93 ? -11.344 3.842 1.562 1 97.19 93 PRO B O 1
ATOM 3167 N N . TYR B 1 94 ? -12.578 5.645 1.247 1 96.25 94 TYR B N 1
ATOM 3168 C CA . TYR B 1 94 ? -13.852 4.934 1.312 1 96.25 94 TYR B CA 1
ATOM 3169 C C . TYR B 1 94 ? -14.055 4.07 0.074 1 96.25 94 TYR B C 1
ATOM 3171 O O . TYR B 1 94 ? -13.867 4.531 -1.053 1 96.25 94 TYR B O 1
ATOM 3179 N N . VAL B 1 95 ? -14.367 2.873 0.339 1 93.62 95 VAL B N 1
ATOM 3180 C CA . VAL B 1 95 ? -14.695 1.938 -0.733 1 93.62 95 VAL B CA 1
ATOM 3181 C C . VAL B 1 95 ? -16.172 1.569 -0.665 1 93.62 95 VAL B C 1
ATOM 3183 O O . VAL B 1 95 ? -16.641 1.062 0.355 1 93.62 95 VAL B O 1
ATOM 3186 N N . GLY B 1 96 ? -16.922 1.856 -1.692 1 90.06 96 GLY B N 1
ATOM 3187 C CA . GLY B 1 96 ? -18.344 1.511 -1.741 1 90.06 96 GLY B CA 1
ATOM 3188 C C . GLY B 1 96 ? -18.953 1.679 -3.121 1 90.06 96 GLY B C 1
ATOM 3189 O O . GLY B 1 96 ? -18.531 2.547 -3.889 1 90.06 96 GLY B O 1
ATOM 3190 N N . PRO B 1 97 ? -19.844 0.836 -3.42 1 85.56 97 PRO B N 1
ATOM 3191 C CA . PRO B 1 97 ? -20.469 0.896 -4.746 1 85.56 97 PRO B CA 1
ATOM 3192 C C . PRO B 1 97 ? -21.141 2.234 -5.016 1 85.56 97 PRO B C 1
ATOM 3194 O O . PRO B 1 97 ? -21.312 2.623 -6.176 1 85.56 97 PRO B O 1
ATOM 3197 N N . GLU B 1 98 ? -21.453 2.949 -3.977 1 86.75 98 GLU B N 1
ATOM 3198 C CA . GLU B 1 98 ? -22.188 4.203 -4.105 1 86.75 98 GLU B CA 1
ATOM 3199 C C . GLU B 1 98 ? -21.344 5.262 -4.812 1 86.75 98 GLU B C 1
ATOM 3201 O O . GLU B 1 98 ? -21.875 6.23 -5.355 1 86.75 98 GLU B O 1
ATOM 3206 N N . LEU B 1 99 ? -20.062 5.078 -4.805 1 88.69 99 LEU B N 1
ATOM 3207 C CA . LEU B 1 99 ? -19.172 6.07 -5.41 1 88.69 99 LEU B CA 1
ATOM 3208 C C . LEU B 1 99 ? -19.125 5.906 -6.926 1 88.69 99 LEU B C 1
ATOM 3210 O O . LEU B 1 99 ? -18.719 6.824 -7.641 1 88.69 99 LEU B O 1
ATOM 3214 N N . GLY B 1 100 ? -19.516 4.758 -7.383 1 84.31 100 GLY B N 1
ATOM 3215 C CA . GLY B 1 100 ? -19.469 4.48 -8.812 1 84.31 100 GLY B CA 1
ATOM 3216 C C . GLY B 1 100 ? -18.062 4.246 -9.328 1 84.31 100 GLY B C 1
ATOM 3217 O O . GLY B 1 100 ? -17.844 4.156 -10.539 1 84.31 100 GLY B O 1
ATOM 3218 N N . ARG B 1 101 ? -17.109 4.332 -8.508 1 86.69 101 ARG B N 1
ATOM 3219 C CA . ARG B 1 101 ? -15.719 4.066 -8.859 1 86.69 101 ARG B CA 1
ATOM 3220 C C . ARG B 1 101 ? -14.969 3.43 -7.691 1 86.69 101 ARG B C 1
ATOM 3222 O O . ARG B 1 101 ? -15.406 3.516 -6.543 1 86.69 101 ARG B O 1
ATOM 3229 N N . ASP B 1 102 ? -13.922 2.768 -8.039 1 90.12 102 ASP B N 1
ATOM 3230 C CA . ASP B 1 102 ? -13.031 2.236 -7.016 1 90.12 102 ASP B CA 1
ATOM 3231 C C . ASP B 1 102 ? -11.844 3.162 -6.789 1 90.12 102 ASP B C 1
ATOM 3233 O O . ASP B 1 102 ? -11 3.322 -7.676 1 90.12 102 ASP B O 1
ATOM 3237 N N . PRO B 1 103 ? -11.844 3.748 -5.605 1 93.31 103 PRO B N 1
ATOM 3238 C CA . PRO B 1 103 ? -10.68 4.605 -5.367 1 93.31 103 PRO B CA 1
ATOM 3239 C C . PRO B 1 103 ? -9.352 3.854 -5.484 1 93.31 103 PRO B C 1
ATOM 3241 O O . PRO B 1 103 ? -9.281 2.67 -5.137 1 93.31 103 PRO B O 1
ATOM 3244 N N . GLY B 1 104 ? -8.367 4.523 -6.016 1 95.44 104 GLY B N 1
ATOM 3245 C CA . GLY B 1 104 ? -7.023 3.977 -6.133 1 95.44 104 GLY B CA 1
ATOM 3246 C C . GLY B 1 104 ? -5.938 5.031 -6.027 1 95.44 104 GLY B C 1
ATOM 3247 O O . GLY B 1 104 ? -6.223 6.23 -6.031 1 95.44 104 GLY B O 1
ATOM 3248 N N . PHE B 1 105 ? -4.773 4.598 -5.797 1 97.56 105 PHE B N 1
ATOM 3249 C CA . PHE B 1 105 ? -3.646 5.504 -5.605 1 97.56 105 PHE B CA 1
ATOM 3250 C C . PHE B 1 105 ? -2.334 4.812 -5.957 1 97.56 105 PHE B C 1
ATOM 3252 O O . PHE B 1 105 ? -2.258 3.582 -5.969 1 97.56 105 PHE B O 1
ATOM 3259 N N . PHE B 1 106 ? -1.411 5.566 -6.32 1 97.75 106 PHE B N 1
ATOM 3260 C CA . PHE B 1 106 ? -0.072 5.078 -6.621 1 97.75 106 PHE B CA 1
ATOM 3261 C C . PHE B 1 106 ? 0.779 5.016 -5.359 1 97.75 106 PHE B C 1
ATOM 3263 O O . PHE B 1 106 ? 0.569 5.789 -4.422 1 97.75 106 PHE B O 1
ATOM 3270 N N . CYS B 1 107 ? 1.694 4.066 -5.312 1 98.06 107 CYS B N 1
ATOM 3271 C CA . CYS B 1 107 ? 2.648 3.934 -4.219 1 98.06 107 CYS B CA 1
ATOM 3272 C C . CYS B 1 107 ? 4.078 3.908 -4.742 1 98.06 107 CYS B C 1
ATOM 3274 O O . CYS B 1 107 ? 4.391 3.166 -5.676 1 98.06 107 CYS B O 1
ATOM 3276 N N . GLN B 1 108 ? 4.871 4.719 -4.141 1 96.44 108 GLN B N 1
ATOM 3277 C CA . GLN B 1 108 ? 6.312 4.609 -4.324 1 96.44 108 GLN B CA 1
ATOM 3278 C C . GLN B 1 108 ? 6.914 3.59 -3.363 1 96.44 108 GLN B C 1
ATOM 3280 O O . GLN B 1 108 ? 6.738 3.693 -2.146 1 96.44 108 GLN B O 1
ATOM 3285 N N . ALA B 1 109 ? 7.652 2.645 -3.904 1 96.88 109 ALA B N 1
ATOM 3286 C CA . ALA B 1 109 ? 8.219 1.598 -3.057 1 96.88 109 ALA B CA 1
ATOM 3287 C C . ALA B 1 109 ? 9.141 2.188 -1.998 1 96.88 109 ALA B C 1
ATOM 3289 O O . ALA B 1 109 ? 9.125 1.765 -0.84 1 96.88 109 ALA B O 1
ATOM 3290 N N . SER B 1 110 ? 9.906 3.174 -2.334 1 95.5 110 SER B N 1
ATOM 3291 C CA . SER B 1 110 ? 10.844 3.785 -1.398 1 95.5 110 SER B CA 1
ATOM 3292 C C . SER B 1 110 ? 10.109 4.504 -0.271 1 95.5 110 SER B C 1
ATOM 3294 O O . SER B 1 110 ? 10.555 4.484 0.878 1 95.5 110 SER B O 1
ATOM 3296 N N . ALA B 1 111 ? 9.008 5.168 -0.599 1 95.62 111 ALA B N 1
ATOM 3297 C CA . ALA B 1 111 ? 8.219 5.859 0.417 1 95.62 111 ALA B CA 1
ATOM 3298 C C . ALA B 1 111 ? 7.617 4.871 1.413 1 95.62 111 ALA B C 1
ATOM 3300 O O . ALA B 1 111 ? 7.641 5.105 2.623 1 95.62 111 ALA B O 1
ATOM 3301 N N . LEU B 1 112 ? 7.117 3.732 0.889 1 97.56 112 LEU B N 1
ATOM 3302 C CA . LEU B 1 112 ? 6.543 2.717 1.765 1 97.56 112 LEU B CA 1
ATOM 3303 C C . LEU B 1 112 ? 7.617 2.096 2.652 1 97.56 112 LEU B C 1
ATOM 3305 O O . LEU B 1 112 ? 7.383 1.848 3.838 1 97.56 112 LEU B O 1
ATOM 3309 N N . GLN B 1 113 ? 8.766 1.849 2.115 1 95.69 113 GLN B N 1
ATOM 3310 C CA . GLN B 1 113 ? 9.859 1.308 2.912 1 95.69 113 GLN B CA 1
ATOM 3311 C C . GLN B 1 113 ? 10.297 2.293 3.992 1 95.69 113 GLN B C 1
ATOM 3313 O O . GLN B 1 113 ? 10.602 1.894 5.117 1 95.69 113 GLN B O 1
ATOM 3318 N N . PHE B 1 114 ? 10.375 3.582 3.629 1 94.94 114 PHE B N 1
ATOM 3319 C CA . PHE B 1 114 ? 10.695 4.621 4.602 1 94.94 114 PHE B CA 1
ATOM 3320 C C . PHE B 1 114 ? 9.695 4.609 5.754 1 94.94 114 PHE B C 1
ATOM 3322 O O . PHE B 1 114 ? 10.094 4.617 6.922 1 94.94 114 PHE B O 1
ATOM 3329 N N . ASN B 1 115 ? 8.383 4.578 5.402 1 96.12 115 ASN B N 1
ATOM 3330 C CA . ASN B 1 115 ? 7.336 4.52 6.414 1 96.12 115 ASN B CA 1
ATOM 3331 C C . ASN B 1 115 ? 7.461 3.271 7.281 1 96.12 115 ASN B C 1
ATOM 3333 O O . ASN B 1 115 ? 7.242 3.326 8.492 1 96.12 115 ASN B O 1
ATOM 3337 N N . ALA B 1 116 ? 7.793 2.123 6.648 1 95.75 116 ALA B N 1
ATOM 3338 C CA . ALA B 1 116 ? 7.969 0.876 7.387 1 95.75 116 ALA B CA 1
ATOM 3339 C C . ALA B 1 116 ? 9.133 0.985 8.375 1 95.75 116 ALA B C 1
ATOM 3341 O O . ALA B 1 116 ? 9.023 0.527 9.516 1 95.75 116 ALA B O 1
ATOM 3342 N N . GLN B 1 117 ? 10.172 1.624 7.961 1 93.38 117 GLN B N 1
ATOM 3343 C CA . GLN B 1 117 ? 11.344 1.812 8.812 1 93.38 117 GLN B CA 1
ATOM 3344 C C . GLN B 1 117 ? 11.008 2.676 10.023 1 93.38 117 GLN B C 1
ATOM 3346 O O . GLN B 1 117 ? 11.633 2.539 11.078 1 93.38 117 GLN B O 1
ATOM 3351 N N . HIS B 1 118 ? 10.047 3.49 9.781 1 92.25 118 HIS B N 1
ATOM 3352 C CA . HIS B 1 118 ? 9.664 4.383 10.875 1 92.25 118 HIS B CA 1
ATOM 3353 C C . HIS B 1 118 ? 8.375 3.908 11.547 1 92.25 118 HIS B C 1
ATOM 3355 O O . HIS B 1 118 ? 7.609 4.719 12.07 1 92.25 118 HIS B O 1
ATOM 3361 N N . ARG B 1 119 ? 8 2.666 11.391 1 90.56 119 ARG B N 1
ATOM 3362 C CA . ARG B 1 119 ? 7.09 1.861 12.195 1 90.56 119 ARG B CA 1
ATOM 3363 C C . ARG B 1 119 ? 5.637 2.238 11.93 1 90.56 119 ARG B C 1
ATOM 3365 O O . ARG B 1 119 ? 4.793 2.168 12.82 1 90.56 119 ARG B O 1
ATOM 3372 N N . VAL B 1 120 ? 5.434 2.756 10.789 1 95.25 120 VAL B N 1
ATOM 3373 C CA . VAL B 1 120 ? 4.039 2.893 10.383 1 95.25 120 VAL B CA 1
ATOM 3374 C C . VAL B 1 120 ? 3.373 1.52 10.352 1 95.25 120 VAL B C 1
ATOM 3376 O O . VAL B 1 120 ? 3.961 0.548 9.875 1 95.25 120 VAL B O 1
ATOM 3379 N N . ASP B 1 121 ? 2.266 1.409 10.945 1 97.25 121 ASP B N 1
ATOM 3380 C CA . ASP B 1 121 ? 1.507 0.162 10.953 1 97.25 121 ASP B CA 1
ATOM 3381 C C . ASP B 1 121 ? 0.572 0.085 9.75 1 97.25 121 ASP B C 1
ATOM 3383 O O . ASP B 1 121 ? -0.568 0.55 9.805 1 97.25 121 ASP B O 1
ATOM 3387 N N . PHE B 1 122 ? 0.939 -0.65 8.766 1 98.44 122 PHE B N 1
ATOM 3388 C CA . PHE B 1 122 ? 0.184 -0.713 7.52 1 98.44 122 PHE B CA 1
ATOM 3389 C C . PHE B 1 122 ? -1.076 -1.552 7.691 1 98.44 122 PHE B C 1
ATOM 3391 O O . PHE B 1 122 ? -2.07 -1.339 6.996 1 98.44 122 PHE B O 1
ATOM 3398 N N . ASN B 1 123 ? -1.021 -2.51 8.586 1 98.31 123 ASN B N 1
ATOM 3399 C CA . ASN B 1 123 ? -2.24 -3.254 8.883 1 98.31 123 ASN B CA 1
ATOM 3400 C C . ASN B 1 123 ? -3.332 -2.344 9.438 1 98.31 123 ASN B C 1
ATOM 3402 O O . ASN B 1 123 ? -4.48 -2.4 8.992 1 98.31 123 ASN B O 1
ATOM 3406 N N . THR B 1 124 ? -2.957 -1.497 10.359 1 97.94 124 THR B N 1
ATOM 3407 C CA . THR B 1 124 ? -3.908 -0.538 10.914 1 97.94 124 THR B CA 1
ATOM 3408 C C . THR B 1 124 ? -4.383 0.434 9.836 1 97.94 124 THR B C 1
ATOM 3410 O O . THR B 1 124 ? -5.57 0.756 9.766 1 97.94 124 THR B O 1
ATOM 3413 N N . TRP B 1 125 ? -3.469 0.845 8.984 1 98.5 125 TRP B N 1
ATOM 3414 C CA . TRP B 1 125 ? -3.793 1.785 7.918 1 98.5 125 TRP B CA 1
ATOM 3415 C C . TRP B 1 125 ? -4.891 1.229 7.02 1 98.5 125 TRP B C 1
ATOM 3417 O O . TRP B 1 125 ? -5.918 1.88 6.809 1 98.5 125 TRP B O 1
ATOM 3427 N N . ILE B 1 126 ? -4.727 0.046 6.559 1 98.38 126 ILE B N 1
ATOM 3428 C CA . ILE B 1 126 ? -5.609 -0.507 5.535 1 98.38 126 ILE B CA 1
ATOM 3429 C C . ILE B 1 126 ? -6.855 -1.097 6.191 1 98.38 126 ILE B C 1
ATOM 3431 O O . ILE B 1 126 ? -7.973 -0.893 5.711 1 98.38 126 ILE B O 1
ATOM 3435 N N . ARG B 1 127 ? -6.77 -1.759 7.32 1 97 127 ARG B N 1
ATOM 3436 C CA . ARG B 1 127 ? -7.875 -2.475 7.945 1 97 127 ARG B CA 1
ATOM 3437 C C . ARG B 1 127 ? -8.727 -1.535 8.789 1 97 127 ARG B C 1
ATOM 3439 O O . ARG B 1 127 ? -9.953 -1.655 8.82 1 97 127 ARG B O 1
ATOM 3446 N N . ASP B 1 128 ? -8.023 -0.604 9.461 1 97.19 128 ASP B N 1
ATOM 3447 C CA . ASP B 1 128 ? -8.711 0.143 10.508 1 97.19 128 ASP B CA 1
ATOM 3448 C C . ASP B 1 128 ? -8.656 1.646 10.242 1 97.19 128 ASP B C 1
ATOM 3450 O O . ASP B 1 128 ? -9.086 2.447 11.07 1 97.19 128 ASP B O 1
ATOM 3454 N N . GLY B 1 129 ? -8.133 2.047 9.125 1 97.94 129 GLY B N 1
ATOM 3455 C CA . GLY B 1 129 ? -8.086 3.467 8.805 1 97.94 129 GLY B CA 1
ATOM 3456 C C . GLY B 1 129 ? -9.461 4.105 8.734 1 97.94 129 GLY B C 1
ATOM 3457 O O . GLY B 1 129 ? -10.422 3.477 8.297 1 97.94 129 GLY B O 1
ATOM 3458 N N . VAL B 1 130 ? -9.562 5.305 9.172 1 98.19 130 VAL B N 1
ATOM 3459 C CA . VAL B 1 130 ? -10.812 6.047 9.062 1 98.19 130 VAL B CA 1
ATOM 3460 C C . VAL B 1 130 ? -11.094 6.379 7.602 1 98.19 130 VAL B C 1
ATOM 3462 O O . VAL B 1 130 ? -10.211 6.84 6.883 1 98.19 130 VAL B O 1
ATOM 3465 N N . SER B 1 131 ? -12.328 6.117 7.203 1 96.62 131 SER B N 1
ATOM 3466 C CA . SER B 1 131 ? -12.703 6.363 5.812 1 96.62 131 SER B CA 1
ATOM 3467 C C . SER B 1 131 ? -12.68 7.855 5.492 1 96.62 131 SER B C 1
ATOM 3469 O O . SER B 1 131 ? -13.055 8.68 6.328 1 96.62 131 SER B O 1
ATOM 3471 N N . TYR B 1 132 ? -12.25 8.102 4.273 1 97.38 132 TYR B N 1
ATOM 3472 C CA . TYR B 1 132 ? -12.375 9.484 3.818 1 97.38 132 TYR B CA 1
ATOM 3473 C C . TYR B 1 132 ? -12.875 9.539 2.379 1 97.38 132 TYR B C 1
ATOM 3475 O O . TYR B 1 132 ? -12.727 8.57 1.628 1 97.38 132 TYR B O 1
ATOM 3483 N N . MET B 1 133 ? -13.484 10.602 2.043 1 96.62 133 MET B N 1
ATOM 3484 C CA . MET B 1 133 ? -13.914 10.953 0.693 1 96.62 133 MET B CA 1
ATOM 3485 C C . MET B 1 133 ? -13.961 12.469 0.514 1 96.62 133 MET B C 1
ATOM 3487 O O . MET B 1 133 ? -13.922 13.219 1.493 1 96.62 133 MET B O 1
ATOM 3491 N N . ASN B 1 134 ? -13.914 12.891 -0.723 1 96.38 134 ASN B N 1
ATOM 3492 C CA . ASN B 1 134 ? -14.016 14.328 -0.944 1 96.38 134 ASN B CA 1
ATOM 3493 C C . ASN B 1 134 ? -15.477 14.781 -1.027 1 96.38 134 ASN B C 1
ATOM 3495 O O . ASN B 1 134 ? -16.391 13.961 -0.99 1 96.38 134 ASN B O 1
ATOM 3499 N N . ARG B 1 135 ? -15.695 16.047 -1.094 1 95.94 135 ARG B N 1
ATOM 3500 C CA . ARG B 1 135 ? -17.031 16.641 -1.073 1 95.94 135 ARG B CA 1
ATOM 3501 C C . ARG B 1 135 ? -17.859 16.156 -2.248 1 95.94 135 ARG B C 1
ATOM 3503 O O . ARG B 1 135 ? -19.062 15.922 -2.107 1 95.94 135 ARG B O 1
ATOM 3510 N N . GLU B 1 136 ? -17.266 16.016 -3.381 1 92.44 136 GLU B N 1
ATOM 3511 C CA . GLU B 1 136 ? -17.984 15.508 -4.543 1 92.44 136 GLU B CA 1
ATOM 3512 C C . GLU B 1 136 ? -18.438 14.07 -4.324 1 92.44 136 GLU B C 1
ATOM 3514 O O . GLU B 1 136 ? -19.578 13.719 -4.637 1 92.44 136 GLU B O 1
ATOM 3519 N N . ASP B 1 137 ? -17.547 13.281 -3.834 1 93.44 137 ASP B N 1
ATOM 3520 C CA . ASP B 1 137 ? -17.875 11.891 -3.535 1 93.44 137 ASP B CA 1
ATOM 3521 C C . ASP B 1 137 ? -19 11.797 -2.502 1 93.44 137 ASP B C 1
ATOM 3523 O O . ASP B 1 137 ? -19.828 10.891 -2.568 1 93.44 137 ASP B O 1
ATOM 3527 N N . GLU B 1 138 ? -18.984 12.648 -1.549 1 94.38 138 GLU B N 1
ATOM 3528 C CA . GLU B 1 138 ? -20.062 12.672 -0.553 1 94.38 138 GLU B CA 1
ATOM 3529 C C . GLU B 1 138 ? -21.406 12.945 -1.202 1 94.38 138 GLU B C 1
ATOM 3531 O O . GLU B 1 138 ? -22.406 12.281 -0.878 1 94.38 138 GLU B O 1
ATOM 3536 N N . ARG B 1 139 ? -21.406 13.93 -2.074 1 92.06 139 ARG B N 1
ATOM 3537 C CA . ARG B 1 139 ? -22.656 14.25 -2.781 1 92.06 139 ARG B CA 1
ATOM 3538 C C . ARG B 1 139 ? -23.156 13.055 -3.582 1 92.06 139 ARG B C 1
ATOM 3540 O O . ARG B 1 139 ? -24.344 12.75 -3.564 1 92.06 139 ARG B O 1
ATOM 3547 N N . ASN B 1 140 ? -22.203 12.406 -4.246 1 89.25 140 ASN B N 1
ATOM 3548 C CA . ASN B 1 140 ? -22.547 11.211 -5.012 1 89.25 140 ASN B CA 1
ATOM 3549 C C . ASN B 1 140 ? -23.078 10.094 -4.109 1 89.25 140 ASN B C 1
ATOM 3551 O O . ASN B 1 140 ? -24.031 9.406 -4.457 1 89.25 140 ASN B O 1
ATOM 3555 N N . TYR B 1 141 ? -22.391 9.922 -3.061 1 90.31 141 TYR B N 1
ATOM 3556 C CA . TYR B 1 141 ? -22.797 8.914 -2.086 1 90.31 141 TYR B CA 1
ATOM 3557 C C . TYR B 1 141 ? -24.234 9.172 -1.61 1 90.31 141 TYR B C 1
ATOM 3559 O O . TYR B 1 141 ? -25.047 8.25 -1.563 1 90.31 141 TYR B O 1
ATOM 3567 N N . LEU B 1 142 ? -24.562 10.367 -1.264 1 90.94 142 LEU B N 1
ATOM 3568 C CA . LEU B 1 142 ? -25.891 10.727 -0.763 1 90.94 142 LEU B CA 1
ATOM 3569 C C . LEU B 1 142 ? -26.953 10.516 -1.837 1 90.94 142 LEU B C 1
ATOM 3571 O O . LEU B 1 142 ? -28.031 10.008 -1.552 1 90.94 142 LEU B O 1
ATOM 3575 N N . LYS B 1 143 ? -26.609 10.875 -2.998 1 90.25 143 LYS B N 1
ATOM 3576 C CA . LYS B 1 143 ? -27.547 10.75 -4.113 1 90.25 143 LYS B CA 1
ATOM 3577 C C . LYS B 1 143 ? -27.844 9.281 -4.418 1 90.25 143 LYS B C 1
ATOM 3579 O O . LYS B 1 143 ? -29 8.906 -4.621 1 90.25 143 LYS B O 1
ATOM 3584 N N . THR B 1 144 ? -26.844 8.43 -4.418 1 89.69 144 THR B N 1
ATOM 3585 C CA . THR B 1 144 ? -26.969 7.047 -4.871 1 89.69 144 THR B CA 1
ATOM 3586 C C . THR B 1 144 ? -27.453 6.145 -3.742 1 89.69 144 THR B C 1
ATOM 3588 O O . THR B 1 144 ? -28.219 5.203 -3.979 1 89.69 144 THR B O 1
ATOM 3591 N N . SER B 1 145 ? -26.984 6.309 -2.598 1 86 145 SER B N 1
ATOM 3592 C CA . SER B 1 145 ? -27.344 5.449 -1.473 1 86 145 SER B CA 1
ATOM 3593 C C . SER B 1 145 ? -28.75 5.766 -0.955 1 86 145 SER B C 1
ATOM 3595 O O . SER B 1 145 ? -29.391 4.922 -0.327 1 86 145 SER B O 1
ATOM 3597 N N . GLY B 1 146 ? -29.156 6.973 -1.164 1 83.94 146 GLY B N 1
ATOM 3598 C CA . GLY B 1 146 ? -30.422 7.41 -0.601 1 83.94 146 GLY B CA 1
ATOM 3599 C C . GLY B 1 146 ? -30.344 7.664 0.893 1 83.94 146 GLY B C 1
ATOM 3600 O O . GLY B 1 146 ? -31.375 7.867 1.541 1 83.94 146 GLY B O 1
ATOM 3601 N N . ALA B 1 147 ? -29.188 7.547 1.387 1 82.62 147 ALA B N 1
ATOM 3602 C CA . ALA B 1 147 ? -29.031 7.805 2.816 1 82.62 147 ALA B CA 1
ATOM 3603 C C . ALA B 1 147 ? -29.344 9.258 3.148 1 82.62 147 ALA B C 1
ATOM 3605 O O . ALA B 1 147 ? -29.141 10.148 2.326 1 82.62 147 ALA B O 1
ATOM 3606 N N . LYS B 1 148 ? -30.031 9.273 4.305 1 83.12 148 LYS B N 1
ATOM 3607 C CA . LYS B 1 148 ? -30.312 10.625 4.777 1 83.12 148 LYS B CA 1
ATOM 3608 C C . LYS B 1 148 ? -29.031 11.289 5.305 1 83.12 148 LYS B C 1
ATOM 3610 O O . LYS B 1 148 ? -28.281 10.672 6.051 1 83.12 148 LYS B O 1
ATOM 3615 N N . GLU B 1 149 ? -28.828 12.477 4.914 1 84.19 149 GLU B N 1
ATOM 3616 C CA . GLU B 1 149 ? -27.703 13.258 5.414 1 84.19 149 GLU B CA 1
ATOM 3617 C C . GLU B 1 149 ? -27.719 13.328 6.938 1 84.19 149 GLU B C 1
ATOM 3619 O O . GLU B 1 149 ? -28.766 13.523 7.547 1 84.19 149 GLU B O 1
ATOM 3624 N N . ASN B 1 150 ? -26.578 13.039 7.578 1 83.19 150 ASN B N 1
ATOM 3625 C CA . ASN B 1 150 ? -26.344 13.141 9.016 1 83.19 150 ASN B CA 1
ATOM 3626 C C . ASN B 1 150 ? -26.906 11.922 9.758 1 83.19 150 ASN B C 1
ATOM 3628 O O . ASN B 1 150 ? -27 11.93 10.984 1 83.19 150 ASN B O 1
ATOM 3632 N N . SER B 1 151 ? -27.25 10.969 9 1 86.25 151 SER B N 1
ATOM 3633 C CA . SER B 1 151 ? -27.562 9.695 9.641 1 86.25 151 SER B CA 1
ATOM 3634 C C . SER B 1 151 ? -26.297 9.023 10.18 1 86.25 151 SER B C 1
ATOM 3636 O O . SER B 1 151 ? -25.188 9.344 9.734 1 86.25 151 SER B O 1
ATOM 3638 N N . PRO B 1 152 ? -26.516 8.195 11.117 1 83.38 152 PRO B N 1
ATOM 3639 C CA . PRO B 1 152 ? -25.344 7.5 11.664 1 83.38 152 PRO B CA 1
ATOM 3640 C C . PRO B 1 152 ? -24.547 6.77 10.586 1 83.38 152 PRO B C 1
ATOM 3642 O O . PRO B 1 152 ? -23.312 6.781 10.617 1 83.38 152 PRO B O 1
ATOM 3645 N N . VAL B 1 153 ? -25.234 6.156 9.656 1 82.25 153 VAL B N 1
ATOM 3646 C CA . VAL B 1 153 ? -24.562 5.426 8.578 1 82.25 153 VAL B CA 1
ATOM 3647 C C . VAL B 1 153 ? -23.812 6.402 7.684 1 82.25 153 VAL B C 1
ATOM 3649 O O . VAL B 1 153 ? -22.672 6.137 7.289 1 82.25 153 VAL B O 1
ATOM 3652 N N . HIS B 1 154 ? -24.469 7.48 7.383 1 86.69 154 HIS B N 1
ATOM 3653 C CA . HIS B 1 154 ? -23.828 8.531 6.602 1 86.69 154 HIS B CA 1
ATOM 3654 C C . HIS B 1 154 ? -22.578 9.055 7.297 1 86.69 154 HIS B C 1
ATOM 3656 O O . HIS B 1 154 ? -21.531 9.203 6.664 1 86.69 154 HIS B O 1
ATOM 3662 N N . GLU B 1 155 ? -22.672 9.234 8.562 1 86.62 155 GLU B N 1
ATOM 3663 C CA . GLU B 1 155 ? -21.562 9.805 9.328 1 86.62 155 GLU B CA 1
ATOM 3664 C C . GLU B 1 155 ? -20.375 8.852 9.375 1 86.62 155 GLU B C 1
ATOM 3666 O O . GLU B 1 155 ? -19.219 9.289 9.297 1 86.62 155 GLU B O 1
ATOM 3671 N N . GLU B 1 156 ? -20.734 7.719 9.5 1 85.62 156 GLU B N 1
ATOM 3672 C CA . GLU B 1 156 ? -19.688 6.711 9.523 1 85.62 156 GLU B CA 1
ATOM 3673 C C . GLU B 1 156 ? -18.953 6.637 8.188 1 85.62 156 GLU B C 1
ATOM 3675 O O . GLU B 1 156 ? -17.734 6.535 8.148 1 85.62 156 GLU B O 1
ATOM 3680 N N . LYS B 1 157 ? -19.641 6.777 7.117 1 87.94 157 LYS B N 1
ATOM 3681 C CA . LYS B 1 157 ? -19.078 6.625 5.781 1 87.94 157 LYS B CA 1
ATOM 3682 C C . LYS B 1 157 ? -18.281 7.863 5.375 1 87.94 157 LYS B C 1
ATOM 3684 O O . LYS B 1 157 ? -17.234 7.754 4.723 1 87.94 157 LYS B O 1
ATOM 3689 N N . VAL B 1 158 ? -18.797 8.93 5.781 1 91.75 158 VAL B N 1
ATOM 3690 C CA . VAL B 1 158 ? -18.156 10.188 5.449 1 91.75 158 VAL B CA 1
ATOM 3691 C C . VAL B 1 158 ? -16.828 10.305 6.199 1 91.75 158 VAL B C 1
ATOM 3693 O O . VAL B 1 158 ? -15.859 10.875 5.684 1 91.75 158 VAL B O 1
ATOM 3696 N N . GLY B 1 159 ? -16.75 9.828 7.391 1 95.31 159 GLY B N 1
ATOM 3697 C CA . GLY B 1 159 ? -15.531 9.648 8.172 1 95.31 159 GLY B CA 1
ATOM 3698 C C . GLY B 1 159 ? -14.75 10.938 8.375 1 95.31 159 GLY B C 1
ATOM 3699 O O . GLY B 1 159 ? -15.297 11.922 8.883 1 95.31 159 GLY B O 1
ATOM 3700 N N . LEU B 1 160 ? -13.555 11.047 7.797 1 98.25 160 LEU B N 1
ATOM 3701 C CA . LEU B 1 160 ? -12.594 12.117 8.07 1 98.25 160 LEU B CA 1
ATOM 3702 C C . LEU B 1 160 ? -13.062 13.438 7.465 1 98.25 160 LEU B C 1
ATOM 3704 O O . LEU B 1 160 ? -12.594 14.5 7.855 1 98.25 160 LEU B O 1
ATOM 3708 N N . LEU B 1 161 ? -13.906 13.32 6.484 1 98 161 LEU B N 1
ATOM 3709 C CA . LEU B 1 161 ? -14.43 14.555 5.902 1 98 161 LEU B CA 1
ATOM 3710 C C . LEU B 1 161 ? -15.164 15.383 6.949 1 98 161 LEU B C 1
ATOM 3712 O O . LEU B 1 161 ? -15.148 16.609 6.898 1 98 161 LEU B O 1
ATOM 3716 N N . ARG B 1 162 ? -15.805 14.734 7.918 1 97.06 162 ARG B N 1
ATOM 3717 C CA . ARG B 1 162 ? -16.469 15.445 9.008 1 97.06 162 ARG B CA 1
ATOM 3718 C C . ARG B 1 162 ? -15.461 16.25 9.82 1 97.06 162 ARG B C 1
ATOM 3720 O O . ARG B 1 162 ? -15.727 17.406 10.188 1 97.06 162 ARG B O 1
ATOM 3727 N N . LEU B 1 163 ? -14.367 15.617 10.109 1 98.25 163 LEU B N 1
ATOM 3728 C CA . LEU B 1 163 ? -13.305 16.297 10.836 1 98.25 163 LEU B CA 1
ATOM 3729 C C . LEU B 1 163 ? -12.766 17.484 10.023 1 98.25 163 LEU B C 1
ATOM 3731 O O . LEU B 1 163 ? -12.562 18.562 10.562 1 98.25 163 LEU B O 1
ATOM 3735 N N . TRP B 1 164 ? -12.594 17.281 8.75 1 98.56 164 TRP B N 1
ATOM 3736 C CA . TRP B 1 164 ? -12.094 18.328 7.855 1 98.56 164 TRP B CA 1
ATOM 3737 C C . TRP B 1 164 ? -13.055 19.516 7.809 1 98.56 164 TRP B C 1
ATOM 3739 O O . TRP B 1 164 ? -12.633 20.672 7.863 1 98.56 164 TRP B O 1
ATOM 3749 N N . LYS B 1 165 ? -14.328 19.203 7.727 1 97.69 165 LYS B N 1
ATOM 3750 C CA . LYS B 1 165 ? -15.336 20.25 7.723 1 97.69 165 LYS B CA 1
ATOM 3751 C C . LYS B 1 165 ? -15.289 21.062 9.008 1 97.69 165 LYS B C 1
ATOM 3753 O O . LYS B 1 165 ? -15.367 22.297 8.977 1 97.69 165 LYS B O 1
ATOM 3758 N N . ALA B 1 166 ? -15.164 20.375 10.125 1 97.94 166 ALA B N 1
ATOM 3759 C CA . ALA B 1 166 ? -15.062 21.047 11.406 1 97.94 166 ALA B CA 1
ATOM 3760 C C . ALA B 1 166 ? -13.82 21.938 11.469 1 97.94 166 ALA B C 1
ATOM 3762 O O . ALA B 1 166 ? -13.875 23.062 11.953 1 97.94 166 ALA B O 1
ATOM 3763 N N . LEU B 1 167 ? -12.727 21.438 10.969 1 98.62 167 LEU B N 1
ATOM 3764 C CA . LEU B 1 167 ? -11.461 22.172 10.953 1 98.62 167 LEU B CA 1
ATOM 3765 C C . LEU B 1 167 ? -11.578 23.438 10.109 1 98.62 167 LEU B C 1
ATOM 3767 O O . LEU B 1 167 ? -11.172 24.516 10.547 1 98.62 167 LEU B O 1
ATOM 3771 N N . CYS B 1 168 ? -12.125 23.281 8.938 1 98.25 168 CYS B N 1
ATOM 3772 C CA . CYS B 1 168 ? -12.273 24.422 8.039 1 98.25 168 CYS B CA 1
ATOM 3773 C C . CYS B 1 168 ? -13.211 25.469 8.625 1 98.25 168 CYS B C 1
ATOM 3775 O O . CYS B 1 168 ? -12.969 26.672 8.5 1 98.25 168 CYS B O 1
ATOM 3777 N N . ALA B 1 169 ? -14.258 25 9.289 1 97.62 169 ALA B N 1
ATOM 3778 C CA . ALA B 1 169 ? -15.258 25.906 9.859 1 97.62 169 ALA B CA 1
ATOM 3779 C C . ALA B 1 169 ? -14.656 26.734 10.992 1 97.62 169 ALA B C 1
ATOM 3781 O O . ALA B 1 169 ? -15.102 27.844 11.258 1 97.62 169 ALA B O 1
ATOM 3782 N N . ALA B 1 170 ? -13.656 26.219 11.648 1 97.31 170 ALA B N 1
ATOM 3783 C CA . ALA B 1 170 ? -13.039 26.906 12.781 1 97.31 170 ALA B CA 1
ATOM 3784 C C . ALA B 1 170 ? -12.219 28.109 12.32 1 97.31 170 ALA B C 1
ATOM 3786 O O . ALA B 1 170 ? -11.883 28.984 13.117 1 97.31 170 ALA B O 1
ATOM 3787 N N . ARG B 1 171 ? -11.859 28.141 11.047 1 97.06 171 ARG B N 1
ATOM 3788 C CA . ARG B 1 171 ? -11.148 29.25 10.422 1 97.06 171 ARG B CA 1
ATOM 3789 C C . ARG B 1 171 ? -9.891 29.609 11.203 1 97.06 171 ARG B C 1
ATOM 3791 O O . ARG B 1 171 ? -9.641 30.781 11.5 1 97.06 171 ARG B O 1
ATOM 3798 N N . LEU B 1 172 ? -9.125 28.625 11.562 1 97.31 172 LEU B N 1
ATOM 3799 C CA . LEU B 1 172 ? -7.848 28.812 12.234 1 97.31 172 LEU B CA 1
ATOM 3800 C C . LEU B 1 172 ? -6.695 28.75 11.234 1 97.31 172 LEU B C 1
ATOM 3802 O O . LEU B 1 172 ? -6.789 28.078 10.211 1 97.31 172 LEU B O 1
ATOM 3806 N N . PRO B 1 173 ? -5.562 29.453 11.547 1 97.06 173 PRO B N 1
ATOM 3807 C CA . PRO B 1 173 ? -4.375 29.297 10.695 1 97.06 173 PRO B CA 1
ATOM 3808 C C . PRO B 1 173 ? -3.848 27.859 10.68 1 97.06 173 PRO B C 1
ATOM 3810 O O . PRO B 1 173 ? -3.85 27.188 11.719 1 97.06 173 PRO B O 1
ATOM 3813 N N . PHE B 1 174 ? -3.455 27.469 9.445 1 98.06 174 PHE B N 1
ATOM 3814 C CA . PHE B 1 174 ? -2.771 26.188 9.297 1 98.06 174 PHE B CA 1
ATOM 3815 C C . PHE B 1 174 ? -1.26 26.375 9.328 1 98.06 174 PHE B C 1
ATOM 3817 O O . PHE B 1 174 ? -0.734 27.312 8.711 1 98.06 174 PHE B O 1
ATOM 3824 N N . VAL B 1 175 ? -0.581 25.562 10.102 1 96.75 175 VAL B N 1
ATOM 3825 C CA . VAL B 1 175 ? 0.878 25.562 10.141 1 96.75 175 VAL B CA 1
ATOM 3826 C C . VAL B 1 175 ? 1.417 24.25 9.594 1 96.75 175 VAL B C 1
ATOM 3828 O O . VAL B 1 175 ? 1.03 23.172 10.055 1 96.75 175 VAL B O 1
ATOM 3831 N N . VAL B 1 176 ? 2.275 24.312 8.57 1 95.44 176 VAL B N 1
ATOM 3832 C CA . VAL B 1 176 ? 2.867 23.109 7.977 1 95.44 176 VAL B CA 1
ATOM 3833 C C . VAL B 1 176 ? 4.387 23.25 7.945 1 95.44 176 VAL B C 1
ATOM 3835 O O . VAL B 1 176 ? 4.922 24.344 8.117 1 95.44 176 VAL B O 1
ATOM 3838 N N . HIS B 1 177 ? 5.078 22.125 7.887 1 90.62 177 HIS B N 1
ATOM 3839 C CA . HIS B 1 177 ? 6.512 22.156 7.621 1 90.62 177 HIS B CA 1
ATOM 3840 C C . HIS B 1 177 ? 6.797 21.906 6.141 1 90.62 177 HIS B C 1
ATOM 3842 O O . HIS B 1 177 ? 7.91 22.172 5.672 1 90.62 177 HIS B O 1
ATOM 3848 N N . CYS B 1 178 ? 5.848 21.406 5.406 1 86.75 178 CYS B N 1
ATOM 3849 C CA . CYS B 1 178 ? 5.863 21.203 3.965 1 86.75 178 CYS B CA 1
ATOM 3850 C C . CYS B 1 178 ? 4.488 21.453 3.359 1 86.75 178 CYS B C 1
ATOM 3852 O O . CYS B 1 178 ? 3.506 20.812 3.748 1 86.75 178 CYS B O 1
ATOM 3854 N N . PRO B 1 179 ? 4.402 22.406 2.432 1 90.5 179 PRO B N 1
ATOM 3855 C CA . PRO B 1 179 ? 3.084 22.719 1.878 1 90.5 179 PRO B CA 1
ATOM 3856 C C . PRO B 1 179 ? 2.406 21.516 1.234 1 90.5 179 PRO B C 1
ATOM 3858 O O . PRO B 1 179 ? 1.184 21.484 1.08 1 90.5 179 PRO B O 1
ATOM 3861 N N . LEU B 1 180 ? 3.199 20.594 0.79 1 93.5 180 LEU B N 1
ATOM 3862 C CA . LEU B 1 180 ? 2.67 19.391 0.146 1 93.5 180 LEU B CA 1
ATOM 3863 C C . LEU B 1 180 ? 1.602 18.734 1.015 1 93.5 180 LEU B C 1
ATOM 3865 O O . LEU B 1 180 ? 0.63 18.188 0.498 1 93.5 180 LEU B O 1
ATOM 3869 N N . ASP B 1 181 ? 1.708 18.812 2.316 1 96.88 181 ASP B N 1
ATOM 3870 C CA . ASP B 1 181 ? 0.735 18.25 3.25 1 96.88 181 ASP B CA 1
ATOM 3871 C C . ASP B 1 181 ? -0.66 18.828 2.996 1 96.88 181 ASP B C 1
ATOM 3873 O O . ASP B 1 181 ? -1.645 18.078 2.984 1 96.88 181 ASP B O 1
ATOM 3877 N N . LEU B 1 182 ? -0.653 20.094 2.82 1 97.62 182 LEU B N 1
ATOM 3878 C CA . LEU B 1 182 ? -1.938 20.75 2.6 1 97.62 182 LEU B CA 1
ATOM 3879 C C . LEU B 1 182 ? -2.549 20.312 1.271 1 97.62 182 LEU B C 1
ATOM 3881 O O . LEU B 1 182 ? -3.76 20.094 1.181 1 97.62 182 LEU B O 1
ATOM 3885 N N . PHE B 1 183 ? -1.751 20.203 0.258 1 97.5 183 PHE B N 1
ATOM 3886 C CA . PHE B 1 183 ? -2.242 19.797 -1.051 1 97.5 183 PHE B CA 1
ATOM 3887 C C . PHE B 1 183 ? -2.869 18.406 -0.981 1 97.5 183 PHE B C 1
ATOM 3889 O O . PHE B 1 183 ? -3.885 18.141 -1.627 1 97.5 183 PHE B O 1
ATOM 3896 N N . PHE B 1 184 ? -2.283 17.516 -0.219 1 98.25 184 PHE B N 1
ATOM 3897 C CA . PHE B 1 184 ? -2.848 16.188 -0.049 1 98.25 184 PHE B CA 1
ATOM 3898 C C . PHE B 1 184 ? -4.215 16.25 0.618 1 98.25 184 PHE B C 1
ATOM 3900 O O . PHE B 1 184 ? -5.141 15.539 0.234 1 98.25 184 PHE B O 1
ATOM 3907 N N . LEU B 1 185 ? -4.328 17.094 1.628 1 98.62 185 LEU B N 1
ATOM 3908 C CA . LEU B 1 185 ? -5.605 17.203 2.328 1 98.62 185 LEU B CA 1
ATOM 3909 C C . LEU B 1 185 ? -6.668 17.812 1.425 1 98.62 185 LEU B C 1
ATOM 3911 O O . LEU B 1 185 ? -7.824 17.375 1.433 1 98.62 185 LEU B O 1
ATOM 3915 N N . LEU B 1 186 ? -6.27 18.828 0.619 1 98.44 186 LEU B N 1
ATOM 3916 C CA . LEU B 1 186 ? -7.211 19.422 -0.324 1 98.44 186 LEU B CA 1
ATOM 3917 C C . LEU B 1 186 ? -7.672 18.391 -1.354 1 98.44 186 LEU B C 1
ATOM 3919 O O . LEU B 1 186 ? -8.859 18.328 -1.675 1 98.44 186 LEU B O 1
ATOM 3923 N N . ALA B 1 187 ? -6.746 17.625 -1.825 1 97.88 187 ALA B N 1
ATOM 3924 C CA . ALA B 1 187 ? -7.09 16.578 -2.781 1 97.88 187 ALA B CA 1
ATOM 3925 C C . ALA B 1 187 ? -7.98 15.516 -2.139 1 97.88 187 ALA B C 1
ATOM 3927 O O . ALA B 1 187 ? -8.891 14.992 -2.781 1 97.88 187 ALA B O 1
ATOM 3928 N N . ALA B 1 188 ? -7.75 15.203 -0.917 1 98 188 ALA B N 1
ATOM 3929 C CA . ALA B 1 188 ? -8.469 14.141 -0.212 1 98 188 ALA B CA 1
ATOM 3930 C C . ALA B 1 188 ? -9.891 14.578 0.127 1 98 188 ALA B C 1
ATOM 3932 O O . ALA B 1 188 ? -10.828 13.773 0.054 1 98 188 ALA B O 1
ATOM 3933 N N . PHE B 1 189 ? -10.086 15.883 0.46 1 98.31 189 PHE B N 1
ATOM 3934 C CA . PHE B 1 189 ? -11.344 16.234 1.106 1 98.31 189 PHE B CA 1
ATOM 3935 C C . PHE B 1 189 ? -12.125 17.234 0.255 1 98.31 189 PHE B C 1
ATOM 3937 O O . PHE B 1 189 ? -13.352 17.328 0.363 1 98.31 189 PHE B O 1
ATOM 3944 N N . GLU B 1 190 ? -11.445 18.031 -0.519 1 97.81 190 GLU B N 1
ATOM 3945 C CA . GLU B 1 190 ? -12.133 19.094 -1.236 1 97.81 190 GLU B CA 1
ATOM 3946 C C . GLU B 1 190 ? -12.508 18.656 -2.65 1 97.81 190 GLU B C 1
ATOM 3948 O O . GLU B 1 190 ? -13.688 18.562 -2.988 1 97.81 190 GLU B O 1
ATOM 3953 N N . ARG B 1 191 ? -11.453 18.375 -3.4 1 94.31 191 ARG B N 1
ATOM 3954 C CA . ARG B 1 191 ? -11.75 17.969 -4.766 1 94.31 191 ARG B CA 1
ATOM 3955 C C . ARG B 1 191 ? -10.539 17.312 -5.418 1 94.31 191 ARG B C 1
ATOM 3957 O O . ARG B 1 191 ? -9.398 17.594 -5.047 1 94.31 191 ARG B O 1
ATOM 3964 N N . ARG B 1 192 ? -10.891 16.469 -6.367 1 91.75 192 ARG B N 1
ATOM 3965 C CA . ARG B 1 192 ? -9.961 15.859 -7.312 1 91.75 192 ARG B CA 1
ATOM 3966 C C . ARG B 1 192 ? -10.523 15.891 -8.727 1 91.75 192 ARG B C 1
ATOM 3968 O O . ARG B 1 192 ? -11.625 15.406 -8.977 1 91.75 192 ARG B O 1
ATOM 3975 N N . PRO B 1 193 ? -9.852 16.547 -9.742 1 95.31 193 PRO B N 1
ATOM 3976 C CA . PRO B 1 193 ? -8.5 17.109 -9.703 1 95.31 193 PRO B CA 1
ATOM 3977 C C . PRO B 1 193 ? -8.453 18.484 -9.031 1 95.31 193 PRO B C 1
ATOM 3979 O O . PRO B 1 193 ? -9.469 19.188 -9 1 95.31 193 PRO B O 1
ATOM 3982 N N . LEU B 1 194 ? -7.32 18.859 -8.5 1 97.62 194 LEU B N 1
ATOM 3983 C CA . LEU B 1 194 ? -7.047 20.203 -8.008 1 97.62 194 LEU B CA 1
ATOM 3984 C C . LEU B 1 194 ? -6.875 21.172 -9.172 1 97.62 194 LEU B C 1
ATOM 3986 O O . LEU B 1 194 ? -6.555 20.766 -10.289 1 97.62 194 LEU B O 1
ATOM 3990 N N . PRO B 1 195 ? -7.188 22.422 -8.961 1 96.5 195 PRO B N 1
ATOM 3991 C CA . PRO B 1 195 ? -7.047 23.406 -10.047 1 96.5 195 PRO B CA 1
ATOM 3992 C C . PRO B 1 195 ? -5.594 23.766 -10.336 1 96.5 195 PRO B C 1
ATOM 3994 O O . PRO B 1 195 ? -5.184 24.906 -10.133 1 96.5 195 PRO B O 1
ATOM 3997 N N . LYS B 1 196 ? -4.867 22.875 -10.906 1 94.88 196 LYS B N 1
ATOM 3998 C CA . LYS B 1 196 ? -3.424 22.984 -11.078 1 94.88 196 LYS B CA 1
ATOM 3999 C C . LYS B 1 196 ? -3.07 24.062 -12.102 1 94.88 196 LYS B C 1
ATOM 4001 O O . LYS B 1 196 ? -1.959 24.594 -12.094 1 94.88 196 LYS B O 1
ATOM 4006 N N . GLU B 1 197 ? -3.961 24.438 -13.008 1 95.19 197 GLU B N 1
ATOM 4007 C CA . GLU B 1 197 ? -3.682 25.406 -14.062 1 95.19 197 GLU B CA 1
ATOM 4008 C C . GLU B 1 197 ? -4.188 26.797 -13.672 1 95.19 197 GLU B C 1
ATOM 4010 O O . GLU B 1 197 ? -4.023 27.75 -14.43 1 95.19 197 GLU B O 1
ATOM 4015 N N . ASP B 1 198 ? -4.762 26.938 -12.555 1 95.56 198 ASP B N 1
ATOM 4016 C CA . ASP B 1 198 ? -5.367 28.188 -12.117 1 95.56 198 ASP B CA 1
ATOM 4017 C C . ASP B 1 198 ? -4.961 28.516 -10.68 1 95.56 198 ASP B C 1
ATOM 4019 O O . ASP B 1 198 ? -5.684 28.203 -9.734 1 95.56 198 ASP B O 1
ATOM 4023 N N . PRO B 1 199 ? -3.875 29.266 -10.547 1 94.75 199 PRO B N 1
ATOM 4024 C CA . PRO B 1 199 ? -3.395 29.625 -9.203 1 94.75 199 PRO B CA 1
ATOM 4025 C C . PRO B 1 199 ? -4.438 30.375 -8.383 1 94.75 199 PRO B C 1
ATOM 4027 O O . PRO B 1 199 ? -4.484 30.234 -7.16 1 94.75 199 PRO B O 1
ATOM 4030 N N . LYS B 1 200 ? -5.238 31.172 -9.008 1 95.69 200 LYS B N 1
ATOM 4031 C CA . LYS B 1 200 ? -6.277 31.906 -8.297 1 95.69 200 LYS B CA 1
ATOM 4032 C C . LYS B 1 200 ? -7.324 30.969 -7.711 1 95.69 200 LYS B C 1
ATOM 4034 O O . LYS B 1 200 ? -7.758 31.156 -6.57 1 95.69 200 LYS B O 1
ATOM 4039 N N . ALA B 1 201 ? -7.672 30.016 -8.5 1 96.69 201 ALA B N 1
ATOM 4040 C CA . ALA B 1 201 ? -8.641 29.031 -8.031 1 96.69 201 ALA B CA 1
ATOM 4041 C C . ALA B 1 201 ? -8.078 28.219 -6.863 1 96.69 201 ALA B C 1
ATOM 4043 O O . ALA B 1 201 ? -8.797 27.891 -5.918 1 96.69 201 ALA B O 1
ATOM 4044 N N . MET B 1 202 ? -6.82 27.938 -6.961 1 96.75 202 MET B N 1
ATOM 4045 C CA . MET B 1 202 ? -6.172 27.203 -5.879 1 96.75 202 MET B CA 1
ATOM 4046 C C . MET B 1 202 ? -6.148 28.031 -4.602 1 96.75 202 MET B C 1
ATOM 4048 O O . MET B 1 202 ? -6.465 27.531 -3.521 1 96.75 202 MET B O 1
ATOM 4052 N N . ALA B 1 203 ? -5.812 29.281 -4.738 1 95.25 203 ALA B N 1
ATOM 4053 C CA . ALA B 1 203 ? -5.785 30.188 -3.59 1 95.25 203 ALA B CA 1
ATOM 4054 C C . ALA B 1 203 ? -7.164 30.312 -2.951 1 95.25 203 ALA B C 1
ATOM 4056 O O . ALA B 1 203 ? -7.289 30.344 -1.726 1 95.25 203 ALA B O 1
ATOM 4057 N N . MET B 1 204 ? -8.125 30.406 -3.777 1 96.75 204 MET B N 1
ATOM 4058 C CA . MET B 1 204 ? -9.5 30.516 -3.281 1 96.75 204 MET B CA 1
ATOM 4059 C C . MET B 1 204 ? -9.891 29.25 -2.5 1 96.75 204 MET B C 1
ATOM 4061 O O . MET B 1 204 ? -10.523 29.344 -1.45 1 96.75 204 MET B O 1
ATOM 4065 N N . LEU B 1 205 ? -9.484 28.125 -3.068 1 97.06 205 LEU B N 1
ATOM 4066 C CA . LEU B 1 205 ? -9.758 26.859 -2.396 1 97.06 205 LEU B CA 1
ATOM 4067 C C . LEU B 1 205 ? -9.117 26.828 -1.014 1 97.06 205 LEU B C 1
ATOM 4069 O O . LEU B 1 205 ? -9.75 26.406 -0.044 1 97.06 205 LEU B O 1
ATOM 4073 N N . ILE B 1 206 ? -7.922 27.266 -0.902 1 97.06 206 ILE B N 1
ATOM 4074 C CA . ILE B 1 206 ? -7.195 27.297 0.363 1 97.06 206 ILE B CA 1
ATOM 4075 C C . ILE B 1 206 ? -7.867 28.281 1.319 1 97.06 206 ILE B C 1
ATOM 4077 O O . ILE B 1 206 ? -8.078 27.969 2.494 1 97.06 206 ILE B O 1
ATOM 4081 N N . ARG B 1 207 ? -8.336 29.406 0.858 1 96.88 207 ARG B N 1
ATOM 4082 C CA . ARG B 1 207 ? -8.938 30.453 1.676 1 96.88 207 ARG B CA 1
ATOM 4083 C C . ARG B 1 207 ? -10.273 30 2.248 1 96.88 207 ARG B C 1
ATOM 4085 O O . ARG B 1 207 ? -10.68 30.438 3.328 1 96.88 207 ARG B O 1
ATOM 4092 N N . GLN B 1 208 ? -10.844 29.172 1.527 1 96.75 208 GLN B N 1
ATOM 4093 C CA . GLN B 1 208 ? -12.102 28.625 2.018 1 96.75 208 GLN B CA 1
ATOM 4094 C C . GLN B 1 208 ? -11.875 27.719 3.23 1 96.75 208 GLN B C 1
ATOM 4096 O O . GLN B 1 208 ? -12.766 27.562 4.066 1 96.75 208 GLN B O 1
ATOM 4101 N N . CYS B 1 209 ? -10.688 27.172 3.344 1 97.62 209 CYS B N 1
ATOM 4102 C CA . CYS B 1 209 ? -10.406 26.203 4.402 1 97.62 209 CYS B CA 1
ATOM 4103 C C . CYS B 1 209 ? -9.727 26.875 5.586 1 97.62 209 CYS B C 1
ATOM 4105 O O . CYS B 1 209 ? -9.867 26.438 6.727 1 97.62 209 CYS B O 1
ATOM 4107 N N . THR B 1 210 ? -8.992 27.906 5.336 1 97.56 210 THR B N 1
ATOM 4108 C CA . THR B 1 210 ? -8.195 28.578 6.359 1 97.56 210 THR B CA 1
ATOM 4109 C C . THR B 1 210 ? -7.898 30.016 5.961 1 97.56 210 THR B C 1
ATOM 4111 O O . THR B 1 210 ? -7.77 30.328 4.773 1 97.56 210 THR B O 1
ATOM 4114 N N . PRO B 1 211 ? -7.852 30.953 6.945 1 95.94 211 PRO B N 1
ATOM 4115 C CA . PRO B 1 211 ? -7.527 32.344 6.617 1 95.94 211 PRO B CA 1
ATOM 4116 C C . PRO B 1 211 ? -6.047 32.531 6.297 1 95.94 211 PRO B C 1
ATOM 4118 O O . PRO B 1 211 ? -5.684 33.5 5.621 1 95.94 211 PRO B O 1
ATOM 4121 N N . LYS B 1 212 ? -5.254 31.594 6.84 1 94.62 212 LYS B N 1
ATOM 4122 C CA . LYS B 1 212 ? -3.814 31.797 6.703 1 94.62 212 LYS B CA 1
ATOM 4123 C C . LYS B 1 212 ? -3.068 30.469 6.824 1 94.62 212 LYS B C 1
ATOM 4125 O O . LYS B 1 212 ? -3.447 29.609 7.621 1 94.62 212 LYS B O 1
ATOM 4130 N N . VAL B 1 213 ? -1.94 30.328 5.941 1 95.38 213 VAL B N 1
ATOM 4131 C CA . VAL B 1 213 ? -1.064 29.172 6.023 1 95.38 213 VAL B CA 1
ATOM 4132 C C . VAL B 1 213 ? 0.359 29.609 6.352 1 95.38 213 VAL B C 1
ATOM 4134 O O . VAL B 1 213 ? 0.904 30.5 5.691 1 95.38 213 VAL B O 1
ATOM 4137 N N . TYR B 1 214 ? 0.938 29.031 7.395 1 93.5 214 TYR B N 1
ATOM 4138 C CA . TYR B 1 214 ? 2.344 29.234 7.719 1 93.5 214 TYR B CA 1
ATOM 4139 C C . TYR B 1 214 ? 3.182 28.016 7.348 1 93.5 214 TYR B C 1
ATOM 4141 O O . TYR B 1 214 ? 2.893 26.906 7.785 1 93.5 214 TYR B O 1
ATOM 4149 N N . ASP B 1 215 ? 4.168 28.234 6.535 1 91.19 215 ASP B N 1
ATOM 4150 C CA . ASP B 1 215 ? 5.145 27.203 6.188 1 91.19 215 ASP B CA 1
ATOM 4151 C C . ASP B 1 215 ? 6.438 27.391 6.984 1 91.19 215 ASP B C 1
ATOM 4153 O O . ASP B 1 215 ? 7.254 28.25 6.664 1 91.19 215 ASP B O 1
ATOM 4157 N N . THR B 1 216 ? 6.641 26.531 7.902 1 89.38 216 THR B N 1
ATOM 4158 C CA . THR B 1 216 ? 7.781 26.719 8.797 1 89.38 216 THR B CA 1
ATOM 4159 C C . THR B 1 216 ? 9.094 26.484 8.055 1 89.38 216 THR B C 1
ATOM 4161 O O . THR B 1 216 ? 10.125 27.062 8.422 1 89.38 216 THR B O 1
ATOM 4164 N N . ALA B 1 217 ? 9.086 25.625 7.031 1 81.56 217 ALA B N 1
ATOM 4165 C CA . ALA B 1 217 ? 10.305 25.406 6.25 1 81.56 217 ALA B CA 1
ATOM 4166 C C . ALA B 1 217 ? 10.734 26.672 5.535 1 81.56 217 ALA B C 1
ATOM 4168 O O . ALA B 1 217 ? 11.93 26.938 5.383 1 81.56 217 ALA B O 1
ATOM 4169 N N . HIS B 1 218 ? 9.828 27.422 5.098 1 78 218 HIS B N 1
ATOM 4170 C CA . HIS B 1 218 ? 10.109 28.672 4.41 1 78 218 HIS B CA 1
ATOM 4171 C C . HIS B 1 218 ? 10.547 29.75 5.395 1 78 218 HIS B C 1
ATOM 4173 O O . HIS B 1 218 ? 11.352 30.625 5.051 1 78 218 HIS B O 1
ATOM 4179 N N . LEU B 1 219 ? 10.039 29.719 6.555 1 75 219 LEU B N 1
ATOM 4180 C CA . LEU B 1 219 ? 10.414 30.688 7.582 1 75 219 LEU B CA 1
ATOM 4181 C C . LEU B 1 219 ? 11.883 30.547 7.949 1 75 219 LEU B C 1
ATOM 4183 O O . LEU B 1 219 ? 12.539 31.531 8.297 1 75 219 LEU B O 1
ATOM 4187 N N . HIS B 1 220 ? 12.312 29.359 7.742 1 63.66 220 HIS B N 1
ATOM 4188 C CA . HIS B 1 220 ? 13.727 29.094 7.977 1 63.66 220 HIS B CA 1
ATOM 4189 C C . HIS B 1 220 ? 14.602 29.938 7.055 1 63.66 220 HIS B C 1
ATOM 4191 O O . HIS B 1 220 ? 15.578 30.547 7.5 1 63.66 220 HIS B O 1
ATOM 4197 N N . GLY B 1 221 ? 14.32 29.766 5.855 1 59.97 221 GLY B N 1
ATOM 4198 C CA . GLY B 1 221 ? 15.094 30.531 4.895 1 59.97 221 GLY B CA 1
ATOM 4199 C C . GLY B 1 221 ? 15.102 32.031 5.199 1 59.97 221 GLY B C 1
ATOM 4200 O O . GLY B 1 221 ? 16.125 32.688 5.055 1 59.97 221 GLY B O 1
ATOM 4201 N N . ALA B 1 222 ? 14.125 32.406 5.738 1 51.41 222 ALA B N 1
ATOM 4202 C CA . ALA B 1 222 ? 14 33.844 6.016 1 51.41 222 ALA B CA 1
ATOM 4203 C C . ALA B 1 222 ? 14.797 34.219 7.254 1 51.41 222 ALA B C 1
ATOM 4205 O O . ALA B 1 222 ? 15.312 35.344 7.34 1 51.41 222 ALA B O 1
ATOM 4206 N N . ILE B 1 223 ? 14.789 33.281 8 1 55.81 223 ILE B N 1
ATOM 4207 C CA . ILE B 1 223 ? 15.461 33.594 9.266 1 55.81 223 ILE B CA 1
ATOM 4208 C C . ILE B 1 223 ? 16.969 33.344 9.125 1 55.81 223 ILE B C 1
ATOM 4210 O O . ILE B 1 223 ? 17.766 33.938 9.852 1 55.81 223 ILE B O 1
ATOM 4214 N N . GLY B 1 224 ? 17.469 32.938 7.66 1 51.12 224 GLY B N 1
ATOM 4215 C CA . GLY B 1 224 ? 18.828 32.969 7.164 1 51.12 224 GLY B CA 1
ATOM 4216 C C . GLY B 1 224 ? 19.703 31.875 7.746 1 51.12 224 GLY B C 1
ATOM 4217 O O . GLY B 1 224 ? 20.891 31.766 7.414 1 51.12 224 GLY B O 1
ATOM 4218 N N . ARG B 1 225 ? 19.359 31.062 8.609 1 46.41 225 ARG B N 1
ATOM 4219 C CA . ARG B 1 225 ? 20.422 30.312 9.258 1 46.41 225 ARG B CA 1
ATOM 4220 C C . ARG B 1 225 ? 20.188 28.812 9.117 1 46.41 225 ARG B C 1
ATOM 4222 O O . ARG B 1 225 ? 21.047 28 9.5 1 46.41 225 ARG B O 1
ATOM 4229 N N . PHE B 1 226 ? 18.969 28.484 8.664 1 43.34 226 PHE B N 1
ATOM 4230 C CA . PHE B 1 226 ? 18.75 27.062 8.914 1 43.34 226 PHE B CA 1
ATOM 4231 C C . PHE B 1 226 ? 18.75 26.281 7.613 1 43.34 226 PHE B C 1
ATOM 4233 O O . PHE B 1 226 ? 18.078 26.656 6.652 1 43.34 226 PHE B O 1
ATOM 4240 N N . LYS B 1 227 ? 19.828 25.719 7.121 1 44.66 227 LYS B N 1
ATOM 4241 C CA . LYS B 1 227 ? 19.891 24.797 6 1 44.66 227 LYS B CA 1
ATOM 4242 C C . LYS B 1 227 ? 18.656 23.891 5.953 1 44.66 227 LYS B C 1
ATOM 4244 O O . LYS B 1 227 ? 17.984 23.688 6.969 1 44.66 227 LYS B O 1
ATOM 4249 N N . ARG B 1 228 ? 18.109 23.594 4.707 1 50.41 228 ARG B N 1
ATOM 4250 C CA . ARG B 1 228 ? 17.031 22.672 4.371 1 50.41 228 ARG B CA 1
ATOM 4251 C C . ARG B 1 228 ? 17.062 21.453 5.285 1 50.41 228 ARG B C 1
ATOM 4253 O O . ARG B 1 228 ? 17.688 20.438 4.953 1 50.41 228 ARG B O 1
ATOM 4260 N N . LEU B 1 229 ? 16.828 21.703 6.617 1 57.28 229 LEU B N 1
ATOM 4261 C CA . LEU B 1 229 ? 16.953 20.656 7.617 1 57.28 229 LEU B CA 1
ATOM 4262 C C . LEU B 1 229 ? 15.641 19.875 7.762 1 57.28 229 LEU B C 1
ATOM 4264 O O . LEU B 1 229 ? 14.562 20.406 7.461 1 57.28 229 LEU B O 1
ATOM 4268 N N . GLY B 1 230 ? 15.711 18.703 7.848 1 79.25 230 GLY B N 1
ATOM 4269 C CA . GLY B 1 230 ? 14.602 17.891 8.32 1 79.25 230 GLY B CA 1
ATOM 4270 C C . GLY B 1 230 ? 13.898 18.5 9.523 1 79.25 230 GLY B C 1
ATOM 4271 O O . GLY B 1 230 ? 14.461 19.328 10.234 1 79.25 230 GLY B O 1
ATOM 4272 N N . LEU B 1 231 ? 12.648 18.406 9.758 1 87.62 231 LEU B N 1
ATOM 4273 C CA . LEU B 1 231 ? 11.773 18.938 10.789 1 87.62 231 LEU B CA 1
ATOM 4274 C C . LEU B 1 231 ? 12.438 18.859 12.156 1 87.62 231 LEU B C 1
ATOM 4276 O O . LEU B 1 231 ? 12.523 19.859 12.875 1 87.62 231 LEU B O 1
ATOM 4280 N N . MET B 1 232 ? 13.047 17.766 12.461 1 87.19 232 MET B N 1
ATOM 4281 C CA . MET B 1 232 ? 13.594 17.547 13.797 1 87.19 232 MET B CA 1
ATOM 4282 C C . MET B 1 232 ? 14.805 18.453 14.039 1 87.19 232 MET B C 1
ATOM 4284 O O . MET B 1 232 ? 14.922 19.047 15.109 1 87.19 232 MET B O 1
ATOM 4288 N N . LYS B 1 233 ? 15.664 18.484 13.086 1 85.56 233 LYS B N 1
ATOM 4289 C CA . LYS B 1 233 ? 16.859 19.312 13.219 1 85.56 233 LYS B CA 1
ATOM 4290 C C . LYS B 1 233 ? 16.484 20.781 13.32 1 85.56 233 LYS B C 1
ATOM 4292 O O . LYS B 1 233 ? 17.078 21.531 14.109 1 85.56 233 LYS B O 1
ATOM 4297 N N . PHE B 1 234 ? 15.547 21.188 12.547 1 87.75 234 PHE B N 1
ATOM 4298 C CA . PHE B 1 234 ? 15.086 22.578 12.602 1 87.75 234 PHE B CA 1
ATOM 4299 C C . PHE B 1 234 ? 14.477 22.875 13.961 1 87.75 234 PHE B C 1
ATOM 4301 O O . PHE B 1 234 ? 14.688 23.969 14.508 1 87.75 234 PHE B O 1
ATOM 4308 N N . PHE B 1 235 ? 13.766 22.016 14.484 1 90.31 235 PHE B N 1
ATOM 4309 C CA . PHE B 1 235 ? 13.156 22.172 15.797 1 90.31 235 PHE B CA 1
ATOM 4310 C C . PHE B 1 235 ? 14.219 22.359 16.875 1 90.31 235 PHE B C 1
ATOM 4312 O O . PHE B 1 235 ? 14.125 23.266 17.688 1 90.31 235 PHE B O 1
ATOM 4319 N N . GLU B 1 236 ? 15.219 21.531 16.828 1 88.56 236 GLU B N 1
ATOM 4320 C CA . GLU B 1 236 ? 16.297 21.594 17.797 1 88.56 236 GLU B CA 1
ATOM 4321 C C . GLU B 1 236 ? 17.031 22.938 17.719 1 88.56 236 GLU B C 1
ATOM 4323 O O . GLU B 1 236 ? 17.359 23.531 18.75 1 88.56 236 GLU B O 1
ATOM 4328 N N . ASP B 1 237 ? 17.266 23.328 16.531 1 87.56 237 ASP B N 1
ATOM 4329 C CA . ASP B 1 237 ? 17.969 24.578 16.312 1 87.56 237 ASP B CA 1
ATOM 4330 C C . ASP B 1 237 ? 17.141 25.766 16.812 1 87.56 237 ASP B C 1
ATOM 4332 O O . ASP B 1 237 ? 17.672 26.688 17.422 1 87.56 237 ASP B O 1
ATOM 4336 N N . ALA B 1 238 ? 15.883 25.75 16.469 1 88.31 238 ALA B N 1
ATOM 4337 C CA . ALA B 1 238 ? 14.992 26.828 16.891 1 88.31 238 ALA B CA 1
ATOM 4338 C C . ALA B 1 238 ? 14.883 26.891 18.406 1 88.31 238 ALA B C 1
ATOM 4340 O O . ALA B 1 238 ? 14.883 27.984 19 1 88.31 238 ALA B O 1
ATOM 4341 N N . LYS B 1 239 ? 14.797 25.797 19.031 1 89.5 239 LYS B N 1
ATOM 4342 C CA . LYS B 1 239 ? 14.727 25.719 20.484 1 89.5 239 LYS B CA 1
ATOM 4343 C C . LYS B 1 239 ? 16 26.25 21.125 1 89.5 239 LYS B C 1
ATOM 4345 O O . LYS B 1 239 ? 15.953 27 22.109 1 89.5 239 LYS B O 1
ATOM 4350 N N . ALA B 1 240 ? 17.109 25.844 20.578 1 89.12 240 ALA B N 1
ATOM 4351 C CA . ALA B 1 240 ? 18.391 26.312 21.078 1 89.12 240 ALA B CA 1
ATOM 4352 C C . ALA B 1 240 ? 18.516 27.828 20.984 1 89.12 240 ALA B C 1
ATOM 4354 O O . ALA B 1 240 ? 19.016 28.484 21.891 1 89.12 240 ALA B O 1
ATOM 4355 N N . ARG B 1 241 ? 18.172 28.312 19.859 1 87.88 241 ARG B N 1
ATOM 4356 C CA . ARG B 1 241 ? 18.234 29.75 19.641 1 87.88 241 ARG B CA 1
ATOM 4357 C C . ARG B 1 241 ? 17.312 30.469 20.625 1 87.88 241 ARG B C 1
ATOM 4359 O O . ARG B 1 241 ? 17.672 31.516 21.172 1 87.88 241 ARG B O 1
ATOM 4366 N N . TYR B 1 242 ? 16.125 29.953 20.781 1 89.44 242 TYR B N 1
ATOM 4367 C CA . TYR B 1 242 ? 15.188 30.516 21.734 1 89.44 242 TYR B CA 1
ATOM 4368 C C . TYR B 1 242 ? 15.789 30.547 23.141 1 89.44 242 TYR B C 1
ATOM 4370 O O . TYR B 1 242 ? 15.719 31.562 23.828 1 89.44 242 TYR B O 1
ATOM 4378 N N . ASP B 1 243 ? 16.391 29.453 23.516 1 90.25 243 ASP B N 1
ATOM 4379 C CA . ASP B 1 243 ? 16.984 29.344 24.844 1 90.25 243 ASP B CA 1
ATOM 4380 C C . ASP B 1 243 ? 18.109 30.359 25.016 1 90.25 243 ASP B C 1
ATOM 4382 O O . ASP B 1 243 ? 18.281 30.938 26.094 1 90.25 243 ASP B O 1
ATOM 4386 N N . GLU B 1 244 ? 18.828 30.484 24.016 1 90.06 244 GLU B N 1
ATOM 4387 C CA . GLU B 1 244 ? 19.922 31.438 24.031 1 90.06 244 GLU B CA 1
ATOM 4388 C C . GLU B 1 244 ? 19.406 32.875 24.234 1 90.06 244 GLU B C 1
ATOM 4390 O O . GLU B 1 244 ? 19.938 33.594 25.078 1 90.06 244 GLU B O 1
ATOM 4395 N N . ILE B 1 245 ? 18.422 33.219 23.5 1 88.25 245 ILE B N 1
ATOM 4396 C CA . ILE B 1 245 ? 17.875 34.562 23.578 1 88.25 245 ILE B CA 1
ATOM 4397 C C . ILE B 1 245 ? 17.188 34.781 24.922 1 88.25 245 ILE B C 1
ATOM 4399 O O . ILE B 1 245 ? 17.328 35.844 25.547 1 88.25 245 ILE B O 1
ATOM 4403 N N . ALA B 1 246 ? 16.438 33.812 25.344 1 86.81 246 ALA B N 1
ATOM 4404 C CA . ALA B 1 246 ? 15.703 33.875 26.609 1 86.81 246 ALA B CA 1
ATOM 4405 C C . ALA B 1 246 ? 16.656 34.031 27.781 1 86.81 246 ALA B C 1
ATOM 4407 O O . ALA B 1 246 ? 16.328 34.688 28.766 1 86.81 246 ALA B O 1
ATOM 4408 N N . SER B 1 247 ? 17.766 33.438 27.656 1 88.56 247 SER B N 1
ATOM 4409 C CA . SER B 1 247 ? 18.734 33.469 28.75 1 88.56 247 SER B CA 1
ATOM 4410 C C . SER B 1 247 ? 19.422 34.812 28.812 1 88.56 247 SER B C 1
ATOM 4412 O O . SER B 1 247 ? 19.891 35.25 29.875 1 88.56 247 SER B O 1
ATOM 4414 N N . ASN B 1 248 ? 19.484 35.5 27.734 1 85.69 248 ASN B N 1
ATOM 4415 C CA . ASN B 1 248 ? 20.172 36.781 27.672 1 85.69 248 ASN B CA 1
ATOM 4416 C C . ASN B 1 248 ? 19.281 37.938 28.094 1 85.69 248 ASN B C 1
ATOM 4418 O O . ASN B 1 248 ? 19.688 39.094 28.094 1 85.69 248 ASN B O 1
ATOM 4422 N N . GLY B 1 249 ? 18.109 37.688 28.516 1 71.81 249 GLY B N 1
ATOM 4423 C CA . GLY B 1 249 ? 17.203 38.688 29.078 1 71.81 249 GLY B CA 1
ATOM 4424 C C . GLY B 1 249 ? 16.594 39.594 28.031 1 71.81 249 GLY B C 1
ATOM 4425 O O . GLY B 1 249 ? 16.203 40.719 28.328 1 71.81 249 GLY B O 1
ATOM 4426 N N . ASN B 1 250 ? 16.594 39.25 26.828 1 67.88 250 ASN B N 1
ATOM 4427 C CA . ASN B 1 250 ? 16.234 40.125 25.734 1 67.88 250 ASN B CA 1
ATOM 4428 C C . ASN B 1 250 ? 14.711 40.219 25.578 1 67.88 250 ASN B C 1
ATOM 4430 O O . ASN B 1 250 ? 14.227 40.688 24.531 1 67.88 250 ASN B O 1
ATOM 4434 N N . GLY B 1 251 ? 13.945 39.906 26.656 1 78.19 251 GLY B N 1
ATOM 4435 C CA . GLY B 1 251 ? 12.523 40.188 26.703 1 78.19 251 GLY B CA 1
ATOM 4436 C C . GLY B 1 251 ? 11.711 39.344 25.734 1 78.19 251 GLY B C 1
ATOM 4437 O O . GLY B 1 251 ? 10.672 39.781 25.25 1 78.19 251 GLY B O 1
ATOM 4438 N N . ILE B 1 252 ? 12.133 38.219 25.344 1 81.19 252 ILE B N 1
ATOM 4439 C CA . ILE B 1 252 ? 11.359 37.406 24.422 1 81.19 252 ILE B CA 1
ATOM 4440 C C . ILE B 1 252 ? 10.227 36.719 25.172 1 81.19 252 ILE B C 1
ATOM 4442 O O . ILE B 1 252 ? 10.359 36.406 26.359 1 81.19 252 ILE B O 1
ATOM 4446 N N . PRO B 1 253 ? 9.109 36.594 24.438 1 83.25 253 PRO B N 1
ATOM 4447 C CA . PRO B 1 253 ? 7.988 35.938 25.094 1 83.25 253 PRO B CA 1
ATOM 4448 C C . PRO B 1 253 ? 8.344 34.531 25.578 1 83.25 253 PRO B C 1
ATOM 4450 O O . PRO B 1 253 ? 9.078 33.812 24.891 1 83.25 253 PRO B O 1
ATOM 4453 N N . HIS B 1 254 ? 7.887 34.188 26.672 1 85.06 254 HIS B N 1
ATOM 4454 C CA . HIS B 1 254 ? 8.109 32.875 27.219 1 85.06 254 HIS B CA 1
ATOM 4455 C C . HIS B 1 254 ? 7.301 31.812 26.453 1 85.06 254 HIS B C 1
ATOM 4457 O O . HIS B 1 254 ? 6.102 32 26.234 1 85.06 254 HIS B O 1
ATOM 4463 N N . VAL B 1 255 ? 7.996 30.766 25.984 1 86.81 255 VAL B N 1
ATOM 4464 C CA . VAL B 1 255 ? 7.34 29.672 25.281 1 86.81 255 VAL B CA 1
ATOM 4465 C C . VAL B 1 255 ? 7.367 28.406 26.156 1 86.81 255 VAL B C 1
ATOM 4467 O O . VAL B 1 255 ? 8.438 27.922 26.5 1 86.81 255 VAL B O 1
ATOM 4470 N N . LYS B 1 256 ? 6.242 28.016 26.625 1 85.5 256 LYS B N 1
ATOM 4471 C CA . LYS B 1 256 ? 6.051 26.75 27.312 1 85.5 256 LYS B CA 1
ATOM 4472 C C . LYS B 1 256 ? 4.906 25.953 26.688 1 85.5 256 LYS B C 1
ATOM 4474 O O . LYS B 1 256 ? 3.809 26.484 26.5 1 85.5 256 LYS B O 1
ATOM 4479 N N . CYS B 1 257 ? 5.211 24.75 26.312 1 86.75 257 CYS B N 1
ATOM 4480 C CA . CYS B 1 257 ? 4.207 23.906 25.688 1 86.75 257 CYS B CA 1
ATOM 4481 C C . CYS B 1 257 ? 3.746 22.812 26.641 1 86.75 257 CYS B C 1
ATOM 4483 O O . CYS B 1 257 ? 4.566 22.078 27.188 1 86.75 257 CYS B O 1
ATOM 4485 N N . SER B 1 258 ? 2.494 22.766 26.844 1 89.25 258 SER B N 1
ATOM 4486 C CA . SER B 1 258 ? 1.899 21.719 27.672 1 89.25 258 SER B CA 1
ATOM 4487 C C . SER B 1 258 ? 1.067 20.766 26.812 1 89.25 258 SER B C 1
ATOM 4489 O O . SER B 1 258 ? 0.24 21.203 26.016 1 89.25 258 SER B O 1
ATOM 4491 N N . LEU B 1 259 ? 1.332 19.562 26.953 1 92.06 259 LEU B N 1
ATOM 4492 C CA . LEU B 1 259 ? 0.563 18.547 26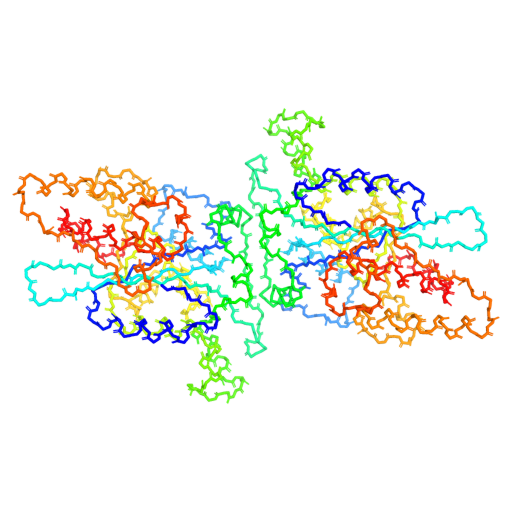.25 1 92.06 259 LEU B CA 1
ATOM 4493 C C . LEU B 1 259 ? -0.711 18.203 27.016 1 92.06 259 LEU B C 1
ATOM 4495 O O . LEU B 1 259 ? -0.693 18.094 28.234 1 92.06 259 LEU B O 1
ATOM 4499 N N . VAL B 1 260 ? -1.765 18.078 26.312 1 89.12 260 VAL B N 1
ATOM 4500 C CA . VAL B 1 260 ? -3.029 17.891 27.016 1 89.12 260 VAL B CA 1
ATOM 4501 C C . VAL B 1 260 ? -3.668 16.578 26.562 1 89.12 260 VAL B C 1
ATOM 4503 O O . VAL B 1 260 ? -3.373 16.078 25.469 1 89.12 260 VAL B O 1
ATOM 4506 N N . GLY B 1 261 ? -4.441 15.984 27.438 1 85.75 261 GLY B N 1
ATOM 4507 C CA . GLY B 1 261 ? -5.203 14.789 27.141 1 85.75 261 GLY B CA 1
ATOM 4508 C C . GLY B 1 261 ? -4.328 13.594 26.797 1 85.75 261 GLY B C 1
ATOM 4509 O O . GLY B 1 261 ? -3.33 13.336 27.469 1 85.75 261 GLY B O 1
ATOM 4510 N N . ASP B 1 262 ? -4.777 12.906 25.75 1 87.62 262 ASP B N 1
ATOM 4511 C CA . ASP B 1 262 ? -4.098 11.68 25.344 1 87.62 262 ASP B CA 1
ATOM 4512 C C . ASP B 1 262 ? -2.707 11.984 24.781 1 87.62 262 ASP B C 1
ATOM 4514 O O . ASP B 1 262 ? -1.848 11.102 24.734 1 87.62 262 ASP B O 1
ATOM 4518 N N . THR B 1 263 ? -2.535 13.18 24.391 1 88.06 263 THR B N 1
ATOM 4519 C CA . THR B 1 263 ? -1.24 13.586 23.859 1 88.06 263 THR B CA 1
ATOM 4520 C C . THR B 1 263 ? -0.155 13.477 24.922 1 88.06 263 THR B C 1
ATOM 4522 O O . THR B 1 263 ? 0.956 13.023 24.641 1 88.06 263 THR B O 1
ATOM 4525 N N . ALA B 1 264 ? -0.466 13.922 26.141 1 87.38 264 ALA B N 1
ATOM 4526 C CA . ALA B 1 264 ? 0.482 13.844 27.25 1 87.38 264 ALA B CA 1
ATOM 4527 C C . ALA B 1 264 ? 0.861 12.398 27.547 1 87.38 264 ALA B C 1
ATOM 4529 O O . ALA B 1 264 ? 2.02 12.102 27.844 1 87.38 264 ALA B O 1
ATOM 4530 N N . VAL B 1 265 ? -0.077 11.562 27.469 1 84.31 265 VAL B N 1
ATOM 4531 C CA . VAL B 1 265 ? 0.137 10.148 27.766 1 84.31 265 VAL B CA 1
ATOM 4532 C C . VAL B 1 265 ? 1.008 9.523 26.688 1 84.31 265 VAL B C 1
ATOM 4534 O O . VAL B 1 265 ? 1.923 8.75 26.984 1 84.31 265 VAL B O 1
ATOM 4537 N N . ARG B 1 266 ? 0.736 9.922 25.5 1 87.31 266 ARG B N 1
ATOM 4538 C CA . ARG B 1 266 ? 1.366 9.273 24.359 1 87.31 266 ARG B CA 1
ATOM 4539 C C . ARG B 1 266 ? 2.773 9.812 24.125 1 87.31 266 ARG B C 1
ATOM 4541 O O . ARG B 1 266 ? 3.686 9.062 23.781 1 87.31 266 ARG B O 1
ATOM 4548 N N . TYR B 1 267 ? 2.969 11.156 24.359 1 86.62 267 TYR B N 1
ATOM 4549 C CA . TYR B 1 267 ? 4.203 11.766 23.875 1 86.62 267 TYR B CA 1
ATOM 4550 C C . TYR B 1 267 ? 5.016 12.352 25.016 1 86.62 267 TYR B C 1
ATOM 4552 O O . TYR B 1 267 ? 6.105 12.883 24.812 1 86.62 267 TYR B O 1
ATOM 4560 N N . ALA B 1 268 ? 4.473 12.43 26.359 1 73.31 268 ALA B N 1
ATOM 4561 C CA . ALA B 1 268 ? 5.105 13.109 27.484 1 73.31 268 ALA B CA 1
ATOM 4562 C C . ALA B 1 268 ? 6.461 12.484 27.812 1 73.31 268 ALA B C 1
ATOM 4564 O O . ALA B 1 268 ? 7.434 13.195 28.078 1 73.31 268 ALA B O 1
ATOM 4565 N N . ASP B 1 269 ? 6.207 11.164 28.312 1 59.12 269 ASP B N 1
ATOM 4566 C CA . ASP B 1 269 ? 7.441 10.562 28.797 1 59.12 269 ASP B CA 1
ATOM 4567 C C . ASP B 1 269 ? 8.57 10.711 27.781 1 59.12 269 ASP B C 1
ATOM 4569 O O . ASP B 1 269 ? 9.672 10.203 27.984 1 59.12 269 ASP B O 1
ATOM 4573 N N . GLN B 1 270 ? 8.156 11.227 26.734 1 50.12 270 GLN B N 1
ATOM 4574 C CA . GLN B 1 270 ? 9.18 11.195 25.703 1 50.12 270 GLN B CA 1
ATOM 4575 C C . GLN B 1 270 ? 10.188 12.328 25.891 1 50.12 270 GLN B C 1
ATOM 4577 O O . GLN B 1 270 ? 10.039 13.406 25.297 1 50.12 270 GLN B O 1
ATOM 4582 N N . ASN B 1 271 ? 10.469 12.68 27.141 1 44.59 271 ASN B N 1
ATOM 4583 C CA . ASN B 1 271 ? 11.562 13.617 27.391 1 44.59 271 ASN B CA 1
ATOM 4584 C C . ASN B 1 271 ? 12.492 13.734 26.188 1 44.59 271 ASN B C 1
ATOM 4586 O O . ASN B 1 271 ? 13.172 14.742 26.031 1 44.59 271 ASN B O 1
ATOM 4590 N N . GLU B 1 272 ? 13.055 12.664 25.781 1 44.16 272 GLU B N 1
ATOM 4591 C CA . GLU B 1 272 ? 14.047 12.711 24.703 1 44.16 272 GLU B CA 1
ATOM 4592 C C . GLU B 1 272 ? 13.398 12.508 23.344 1 44.16 272 GLU B C 1
ATOM 4594 O O . GLU B 1 272 ? 12.508 11.672 23.188 1 44.16 272 GLU B O 1
ATOM 4599 N N . LEU B 1 273 ? 13.172 13.758 22.625 1 50.88 273 LEU B N 1
ATOM 4600 C CA . LEU B 1 273 ? 12.828 13.57 21.219 1 50.88 273 LEU B CA 1
ATOM 4601 C C . LEU B 1 273 ? 13.164 12.148 20.766 1 50.88 273 LEU B C 1
ATOM 4603 O O . LEU B 1 273 ? 14.328 11.828 20.547 1 50.88 273 LEU B O 1
ATOM 4607 N N . ASN B 1 274 ? 12.539 11.234 21.438 1 55.75 274 ASN B N 1
ATOM 4608 C CA . ASN B 1 274 ? 12.789 9.852 21.062 1 55.75 274 ASN B CA 1
ATOM 4609 C C . ASN B 1 274 ? 12.648 9.648 19.547 1 55.75 274 ASN B C 1
ATOM 4611 O O . ASN B 1 274 ? 11.57 9.828 19 1 55.75 274 ASN B O 1
ATOM 4615 N N . ASP B 1 275 ? 13.758 9.828 18.828 1 63.56 275 ASP B N 1
ATOM 4616 C CA . ASP B 1 275 ? 13.969 9.539 17.422 1 63.56 275 ASP B CA 1
ATOM 4617 C C . ASP B 1 275 ? 13.055 8.414 16.938 1 63.56 275 ASP B C 1
ATOM 4619 O O . ASP B 1 275 ? 12.758 8.312 15.742 1 63.56 275 ASP B O 1
ATOM 4623 N N . GLU B 1 276 ? 12.359 7.859 18.016 1 74.94 276 GLU B N 1
ATOM 4624 C CA . GLU B 1 276 ? 11.586 6.688 17.609 1 74.94 276 GLU B CA 1
ATOM 4625 C C . GLU B 1 276 ? 10.211 7.086 17.078 1 74.94 276 GLU B C 1
ATOM 4627 O O . GLU B 1 276 ? 9.594 6.344 16.312 1 74.94 276 GLU B O 1
ATOM 4632 N N . LEU B 1 277 ? 9.805 8.336 17.438 1 83.81 277 LEU B N 1
ATOM 4633 C CA . LEU B 1 277 ? 8.461 8.75 17.031 1 83.81 277 LEU B CA 1
ATOM 4634 C C . LEU B 1 277 ? 8.523 9.625 15.789 1 83.81 277 LEU B C 1
ATOM 4636 O O . LEU B 1 277 ? 7.492 9.922 15.18 1 83.81 277 LEU B O 1
ATOM 4640 N N . ALA B 1 278 ? 9.742 9.945 15.477 1 85.69 278 ALA B N 1
ATOM 4641 C CA . ALA B 1 278 ? 9.891 10.711 14.25 1 85.69 278 ALA B CA 1
ATOM 4642 C C . ALA B 1 278 ? 9.266 9.984 13.062 1 85.69 278 ALA B C 1
ATOM 4644 O O . ALA B 1 278 ? 9.383 8.758 12.945 1 85.69 278 ALA B O 1
ATOM 4645 N N . HIS B 1 279 ? 8.477 10.758 12.359 1 89.62 279 HIS B N 1
ATOM 4646 C CA . HIS B 1 279 ? 7.832 10.305 11.125 1 89.62 279 HIS B CA 1
ATOM 4647 C C . HIS B 1 279 ? 6.488 9.641 11.422 1 89.62 279 HIS B C 1
ATOM 4649 O O . HIS B 1 279 ? 5.926 8.969 10.555 1 89.62 279 HIS B O 1
ATOM 4655 N N . GLU B 1 280 ? 6.09 9.711 12.609 1 94.38 280 GLU B N 1
ATOM 4656 C CA . GLU B 1 280 ? 4.656 9.602 12.859 1 94.38 280 GLU B CA 1
ATOM 4657 C C . GLU B 1 280 ? 3.957 10.938 12.648 1 94.38 280 GLU B C 1
ATOM 4659 O O . GLU B 1 280 ? 4.383 11.961 13.188 1 94.38 280 GLU B O 1
ATOM 4664 N N . ALA B 1 281 ? 2.879 10.922 11.953 1 97.19 281 ALA B N 1
ATOM 4665 C CA . ALA B 1 281 ? 2.264 12.18 11.539 1 97.19 281 ALA B CA 1
ATOM 4666 C C . ALA B 1 281 ? 1.806 12.992 12.75 1 97.19 281 ALA B C 1
ATOM 4668 O O . ALA B 1 281 ? 1.963 14.211 12.789 1 97.19 281 ALA B O 1
ATOM 4669 N N . GLY B 1 282 ? 1.25 12.32 13.766 1 96.88 282 GLY B N 1
ATOM 4670 C CA . GLY B 1 282 ? 0.814 13.008 14.969 1 96.88 282 GLY B CA 1
ATOM 4671 C C . GLY B 1 282 ? 1.953 13.672 15.727 1 96.88 282 GLY B C 1
ATOM 4672 O O . GLY B 1 282 ? 1.832 14.812 16.172 1 96.88 282 GLY B O 1
ATOM 4673 N N . PHE B 1 283 ? 3.018 12.992 15.852 1 95.12 283 PHE B N 1
ATOM 4674 C CA . PHE B 1 283 ? 4.184 13.531 16.547 1 95.12 283 PHE B CA 1
ATOM 4675 C C . PHE B 1 283 ? 4.805 14.672 15.75 1 95.12 283 PHE B C 1
ATOM 4677 O O . PHE B 1 283 ? 5.148 15.711 16.312 1 95.12 283 PHE B O 1
ATOM 4684 N N . ASP B 1 284 ? 4.941 14.445 14.461 1 95.25 284 ASP B N 1
ATOM 4685 C CA . ASP B 1 284 ? 5.57 15.461 13.625 1 95.25 284 ASP B CA 1
ATOM 4686 C C . ASP B 1 284 ? 4.73 16.734 13.578 1 95.25 284 ASP B C 1
ATOM 4688 O O . ASP B 1 284 ? 5.27 17.844 13.484 1 95.25 284 ASP B O 1
ATOM 4692 N N . SER B 1 285 ? 3.391 16.609 13.617 1 97.12 285 SER B N 1
ATOM 4693 C CA . SER B 1 285 ? 2.547 17.797 13.695 1 97.12 285 SER B CA 1
ATOM 4694 C C . SER B 1 285 ? 2.738 18.531 15.016 1 97.12 285 SER B C 1
ATOM 4696 O O . SER B 1 285 ? 2.664 19.766 15.07 1 97.12 285 SER B O 1
ATOM 4698 N N . LEU B 1 286 ? 2.953 17.781 16.109 1 95.62 286 LEU B N 1
ATOM 4699 C CA . LEU B 1 286 ? 3.238 18.375 17.406 1 95.62 286 LEU B CA 1
ATOM 4700 C C . LEU B 1 286 ? 4.551 19.156 17.375 1 95.62 286 LEU B C 1
ATOM 4702 O O . LEU B 1 286 ? 4.609 20.297 17.828 1 95.62 286 LEU B O 1
ATOM 4706 N N . VAL B 1 287 ? 5.547 18.516 16.781 1 94.12 287 VAL B N 1
ATOM 4707 C CA . VAL B 1 287 ? 6.852 19.156 16.672 1 94.12 287 VAL B CA 1
ATOM 4708 C C . VAL B 1 287 ? 6.727 20.422 15.812 1 94.12 287 VAL B C 1
ATOM 4710 O O . VAL B 1 287 ? 7.324 21.453 16.125 1 94.12 287 VAL B O 1
ATOM 4713 N N . THR B 1 288 ? 5.949 20.297 14.766 1 95.25 288 THR B N 1
ATOM 4714 C CA . THR B 1 288 ? 5.715 21.453 13.898 1 95.25 288 THR B CA 1
ATOM 4715 C C . THR B 1 288 ? 5.047 22.578 14.672 1 95.25 288 THR B C 1
ATOM 4717 O O . THR B 1 288 ? 5.41 23.75 14.516 1 95.25 288 THR B O 1
ATOM 4720 N N . ALA B 1 289 ? 4.074 22.266 15.531 1 95.88 289 ALA B N 1
ATOM 4721 C CA . ALA B 1 289 ? 3.395 23.281 16.344 1 95.88 289 ALA B CA 1
ATOM 4722 C C . ALA B 1 289 ? 4.371 23.953 17.297 1 95.88 289 ALA B C 1
ATOM 4724 O O . ALA B 1 289 ? 4.379 25.188 17.422 1 95.88 289 ALA B O 1
ATOM 4725 N N . GLN B 1 290 ? 5.168 23.188 17.938 1 93.62 290 GLN B N 1
ATOM 4726 C CA . GLN B 1 290 ? 6.141 23.719 18.875 1 93.62 290 GLN B CA 1
ATOM 4727 C C . GLN B 1 290 ? 7.191 24.562 18.172 1 93.62 290 GLN B C 1
ATOM 4729 O O . GLN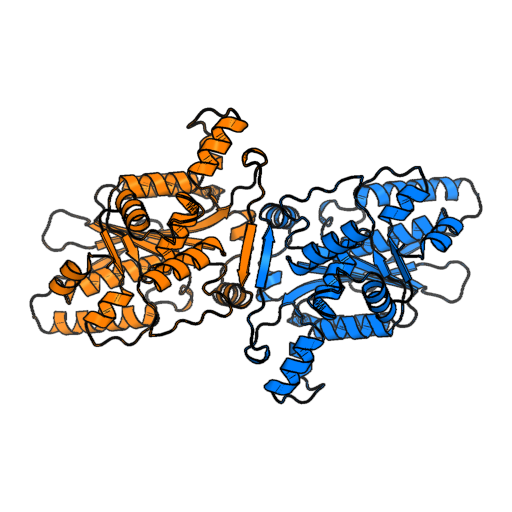 B 1 290 ? 7.586 25.625 18.656 1 93.62 290 GLN B O 1
ATOM 4734 N N . LEU B 1 291 ? 7.609 24.047 17.062 1 92.56 291 LEU B N 1
ATOM 4735 C CA . LEU B 1 291 ? 8.562 24.797 16.25 1 92.56 291 LEU B CA 1
ATOM 4736 C C . LEU B 1 291 ? 8.008 26.172 15.891 1 92.56 291 LEU B C 1
ATOM 4738 O O . LEU B 1 291 ? 8.703 27.188 16.016 1 92.56 291 LEU B O 1
ATOM 4742 N N . PHE B 1 292 ? 6.805 26.188 15.438 1 93.81 292 PHE B N 1
ATOM 4743 C CA . PHE B 1 292 ? 6.164 27.438 15.07 1 93.81 292 PHE B CA 1
ATOM 4744 C C . PHE B 1 292 ? 6.117 28.391 16.266 1 93.81 292 PHE B C 1
ATOM 4746 O O . PHE B 1 292 ? 6.32 29.594 16.109 1 93.81 292 PHE B O 1
ATOM 4753 N N . ALA B 1 293 ? 5.855 27.906 17.484 1 92 293 ALA B N 1
ATOM 4754 C CA . ALA B 1 293 ? 5.828 28.703 18.703 1 92 293 ALA B CA 1
ATOM 4755 C C . ALA B 1 293 ? 7.188 29.344 18.953 1 92 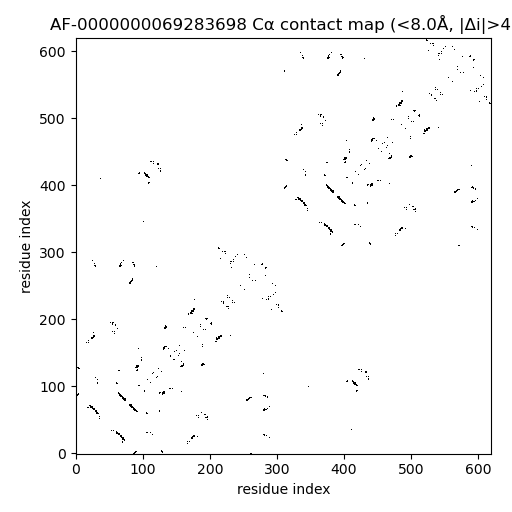293 ALA B C 1
ATOM 4757 O O . ALA B 1 293 ? 7.27 30.531 19.312 1 92 293 ALA B O 1
ATOM 4758 N N . TYR B 1 294 ? 8.188 28.562 18.766 1 90.5 294 TYR B N 1
ATOM 4759 C CA . TYR B 1 294 ? 9.531 29.094 18.953 1 90.5 294 TYR B CA 1
ATOM 4760 C C . TYR B 1 294 ? 9.844 30.172 17.922 1 90.5 294 TYR B C 1
ATOM 4762 O O . TYR B 1 294 ? 10.422 31.219 18.25 1 90.5 294 TYR B O 1
ATOM 4770 N N . LEU B 1 295 ? 9.508 29.906 16.703 1 89.69 295 LEU B N 1
ATOM 4771 C CA . LEU B 1 295 ? 9.781 30.844 15.641 1 89.69 295 LEU B CA 1
ATOM 4772 C C . LEU B 1 295 ? 9.039 32.156 15.867 1 89.69 295 LEU B C 1
ATOM 4774 O O . LEU B 1 295 ? 9.586 33.25 15.617 1 89.69 295 LEU B O 1
ATOM 4778 N N . ARG B 1 296 ? 7.836 32.062 16.312 1 88.44 296 ARG B N 1
ATOM 4779 C CA . ARG B 1 296 ? 7.043 33.25 16.609 1 88.44 296 ARG B CA 1
ATOM 4780 C C . ARG B 1 296 ? 7.691 34.094 17.719 1 88.44 296 ARG B C 1
ATOM 4782 O O . ARG B 1 296 ? 7.633 35.312 17.703 1 88.44 296 ARG B O 1
ATOM 4789 N N . ALA B 1 297 ? 8.289 33.375 18.641 1 87.31 297 ALA B N 1
ATOM 4790 C CA . ALA B 1 297 ? 8.938 34.062 19.766 1 87.31 297 ALA B CA 1
ATOM 4791 C C . ALA B 1 297 ? 10.242 34.719 19.328 1 87.31 297 ALA B C 1
ATOM 4793 O O . ALA B 1 297 ? 10.562 35.812 19.766 1 87.31 297 ALA B O 1
ATOM 4794 N N . ILE B 1 298 ? 10.945 34.062 18.484 1 85.62 298 ILE B N 1
ATOM 4795 C CA . ILE B 1 298 ? 12.273 34.5 18.062 1 85.62 298 ILE B CA 1
ATOM 4796 C C . ILE B 1 298 ? 12.133 35.656 17.062 1 85.62 298 ILE B C 1
ATOM 4798 O O . ILE B 1 298 ? 12.906 36.625 17.109 1 85.62 298 ILE B O 1
ATOM 4802 N N . SER B 1 299 ? 11.164 35.5 16.109 1 83.06 299 SER B N 1
ATOM 4803 C CA . SER B 1 299 ? 11.047 36.469 15.023 1 83.06 299 SER B CA 1
ATOM 4804 C C . SER B 1 299 ? 9.594 36.812 14.727 1 83.06 299 SER B C 1
ATOM 4806 O O . SER B 1 299 ? 9.102 36.531 13.625 1 83.06 299 SER B O 1
ATOM 4808 N N . PRO B 1 300 ? 9.008 37.562 15.609 1 80.31 300 PRO B N 1
ATOM 4809 C CA . PRO B 1 300 ? 7.582 37.844 15.43 1 80.31 300 PRO B CA 1
ATOM 4810 C C . PRO B 1 300 ? 7.289 38.625 14.156 1 80.31 300 PRO B C 1
ATOM 4812 O O . PRO B 1 300 ? 6.273 38.375 13.492 1 80.31 300 PRO B O 1
ATOM 4815 N N . ALA B 1 301 ? 8.156 39.438 13.773 1 76.19 301 ALA B N 1
ATOM 4816 C CA . ALA B 1 301 ? 7.945 40.281 12.578 1 76.19 301 ALA B CA 1
ATOM 4817 C C . ALA B 1 301 ? 7.996 39.406 11.312 1 76.19 301 ALA B C 1
ATOM 4819 O O . ALA B 1 301 ? 7.168 39.594 10.414 1 76.19 301 ALA B O 1
ATOM 4820 N N . VAL B 1 302 ? 8.906 38.5 11.281 1 73.25 302 VAL B N 1
ATOM 4821 C CA . VAL B 1 302 ? 9.078 37.625 10.125 1 73.25 302 VAL B CA 1
ATOM 4822 C C . VAL B 1 302 ? 7.867 36.719 9.969 1 73.25 302 VAL B C 1
ATOM 4824 O O . VAL B 1 302 ? 7.367 36.5 8.867 1 73.25 302 VAL B O 1
ATOM 4827 N N . VAL B 1 303 ? 7.387 36.25 11.039 1 79.81 303 VAL B N 1
ATOM 4828 C CA . VAL B 1 303 ? 6.262 35.344 11.031 1 79.81 303 VAL B CA 1
ATOM 4829 C C . VAL B 1 303 ? 4.996 36.062 10.594 1 79.81 303 VAL B C 1
ATOM 4831 O O . VAL B 1 303 ? 4.188 35.531 9.836 1 79.81 303 VAL B O 1
ATOM 4834 N N . LYS B 1 304 ? 4.91 37.281 11.023 1 74.81 304 LYS B N 1
ATOM 4835 C CA . LYS B 1 304 ? 3.744 38.062 10.648 1 74.81 304 LYS B CA 1
ATOM 4836 C C . LYS B 1 304 ? 3.727 38.344 9.156 1 74.81 304 LYS B C 1
ATOM 4838 O O . LYS B 1 304 ? 2.664 38.344 8.531 1 74.81 304 LYS B O 1
ATOM 4843 N N . GLU B 1 305 ? 4.914 38.531 8.602 1 69.12 305 GLU B N 1
ATOM 4844 C CA . GLU B 1 305 ? 5.039 38.844 7.18 1 69.12 305 GLU B CA 1
ATOM 4845 C C . GLU B 1 305 ? 4.898 37.594 6.316 1 69.12 305 GLU B C 1
ATOM 4847 O O . GLU B 1 305 ? 4.512 37.688 5.148 1 69.12 305 GLU B O 1
ATOM 4852 N N . ALA B 1 306 ? 5.328 36.438 6.742 1 61.59 306 ALA B N 1
ATOM 4853 C CA . ALA B 1 306 ? 5.32 35.188 5.992 1 61.59 306 ALA B CA 1
ATOM 4854 C C . ALA B 1 306 ? 3.893 34.719 5.727 1 61.59 306 ALA B C 1
ATOM 4856 O O . ALA B 1 306 ? 3.676 33.781 4.965 1 61.59 306 ALA B O 1
ATOM 4857 N N . SER B 1 307 ? 2.855 35.281 6.25 1 53.25 307 SER B N 1
ATOM 4858 C CA . SER B 1 307 ? 1.456 34.875 6.129 1 53.25 307 SER B CA 1
ATOM 4859 C C . SER B 1 307 ? 1.023 34.844 4.668 1 53.25 307 SER B C 1
ATOM 4861 O O . SER B 1 307 ? -0.058 34.312 4.355 1 53.25 307 SER B O 1
ATOM 4863 N N . GLN B 1 308 ? 1.75 35.25 3.701 1 46.47 308 GLN B N 1
ATOM 4864 C CA . GLN B 1 308 ? 1.149 35.344 2.373 1 46.47 308 GLN B CA 1
ATOM 4865 C C . GLN B 1 308 ? 1.652 34.188 1.486 1 46.47 308 GLN B C 1
ATOM 4867 O O . GLN B 1 308 ? 2.857 34.062 1.271 1 46.47 308 GLN B O 1
ATOM 4872 N N . LEU B 1 309 ? 0.939 32.875 1.53 1 44.59 309 LEU B N 1
ATOM 4873 C CA . LEU B 1 309 ? 1.228 31.906 0.467 1 44.59 309 LEU B CA 1
ATOM 4874 C C . LEU B 1 309 ? 1.45 32.625 -0.862 1 44.59 309 LEU B C 1
ATOM 4876 O O . LEU B 1 309 ? 0.536 33.25 -1.389 1 44.59 309 LEU B O 1
ATOM 4880 N N . LYS B 1 310 ? 2.734 33.094 -1.003 1 41.09 310 LYS B N 1
ATOM 4881 C CA . LYS B 1 310 ? 2.99 33.688 -2.307 1 41.09 310 LYS B CA 1
ATOM 4882 C C . LYS B 1 310 ? 2.854 32.656 -3.426 1 41.09 310 LYS B C 1
ATOM 4884 O O . LYS B 1 310 ? 3.273 31.516 -3.275 1 41.09 310 LYS B O 1
#